Protein 7F7Y (pdb70)

Solvent-accessible surface area: 33105 Å² total; per-residue (Å²): 112,89,1,33,7,120,25,122,60,66,98,71,2,74,0,60,0,11,0,8,0,21,0,2,96,10,19,56,5,16,109,0,42,0,27,0,115,18,67,76,53,120,36,135,13,131,130,45,48,85,37,46,67,66,23,80,10,62,89,42,76,6,113,4,65,140,113,23,138,49,113,87,54,81,10,86,61,43,5,135,33,0,8,65,88,15,86,21,65,92,33,26,26,3,3,4,40,0,32,9,31,118,83,41,49,163,34,56,82,91,113,78,125,86,4,10,25,8,55,28,7,179,92,45,5,35,0,7,0,42,4,97,105,80,137,144,45,50,23,29,2,15,18,0,29,0,54,31,27,157,123,108,150,23,105,65,34,102,32,66,117,153,6,15,0,61,0,2,43,0,0,1,18,8,36,1,6,17,9,32,55,88,139,44,70,89,109,18,55,22,112,22,89,2,1,39,0,45,1,105,1,46,23,103,63,14,43,113,44,77,61,1,110,5,58,2,84,2,68,2,11,76,4,4,117,58,10,109,110,60,46,89,77,4,68,1,90,19,66,94,124,68,80,99,19,68,14,93,95,112,59,8,15,5,109,26,106,8,48,0,50,43,59,49,51,0,14,0,26,117,5,13,1,5,0,75,4,31,6,33,3,58,20,24,76,23,12,34,6,30,2,88,21,19,20,32,33,48,136,76,101,35,131,11,132,126,77,80,83,12,66,9,83,96,18,30,0,0,4,48,97,11,35,1,115,2,28,0,106,36,108,150,130,90,2,44,8,131,19,122,63,75,93,73,2,82,0,65,0,12,0,8,0,21,0,2,90,13,17,56,5,14,110,1,39,0,26,0,119,17,71,69,58,115,36,134,15,130,128,47,45,88,37,43,67,65,26,78,9,65,88,42,72,7,116,4,69,139,109,22,136,50,113,82,54,81,10,83,61,44,5,138,33,0,7,63,91,16,86,20,64,95,34,26,26,3,2,2,36,0,35,8,32,108,83,39,52,160,35,56,73,92,121,75,102,80,1,12,25,8,54,24,6,176,94,43,6,30,0,8,0,37,4,92,103,77,143,148,49,52,27,26,2,4,12,0,36,0,65,34,26,150,121,105,147,16,104,75,34,103,35,69,119,153,4,12,0,63,0,1,42,0,0,0,19,8,25,2,6,11,9,33,12,73,132,27,81,90,53,20,61,15,97,25,90,2,0,34,0,34,4,76,0,53,24,104,64,12,56,108,109,90,64,1,105,4,62,2,84,3,68,3,14,76,4,5,175,51,9,109,109,61,42,88,82,5,74,1,87,12,56,122,129,62,82,101,22,71,16,92,98,142,59,20,11,6,105,32,109,8,42,0,72,41,68,51,50,0,16,0,38,108,2,13,1,6,0,64,3,32,6,34,3,60,22,24,79,22,13,34,7,29,3,117,26,17,22,27,19,45,117,79,103,33,129,10,120,123,82,81,86,14,63,10,84,93,16,28,0,0,3,52,94,10,46,2,95,2,27,0,102,35,106,152

B-factor: mean 16.96, std 11.38, range [0.5, 95.61]

InterPro domains:
  IPR038174 Streptococcal pilin isopeptide linker superfamily [G3DSA:2.60.40.3050] (58-220)
  IPR055382 Domain of unknown function DUF7601 [PF24547] (241-358)

Structure (mmCIF, N/CA/C/O backbone):
data_7F7Y
#
_entry.id   7F7Y
#
_cell.length_a   73.490
_cell.length_b   82.659
_cell.length_c   362.193
_cell.angle_alpha   90.00
_cell.angle_beta   90.00
_cell.angle_gamma   90.00
#
_symmetry.space_group_name_H-M   'C 2 2 21'
#
loop_
_entity.id
_entity.type
_entity.pdbx_description
1 polymer PitB
2 non-polymer 'IODIDE ION'
3 non-polymer 'SULFATE ION'
4 non-polymer 'POTASSIUM ION'
5 water water
#
loop_
_atom_site.group_PDB
_atom_site.id
_atom_site.type_symbol
_atom_site.label_atom_id
_atom_site.label_alt_id
_atom_site.label_comp_id
_atom_site.label_asym_id
_atom_site.label_entity_id
_atom_site.label_seq_id
_atom_site.pdbx_PDB_ins_code
_atom_site.Cartn_x
_atom_site.Cartn_y
_atom_site.Cartn_z
_atom_site.occupancy
_atom_site.B_iso_or_equiv
_atom_site.auth_seq_id
_atom_site.auth_comp_id
_atom_site.auth_asym_id
_atom_site.auth_atom_id
_atom_site.pdbx_PDB_model_num
ATOM 1 N N . ASN A 1 1 ? -4.177 -31.710 7.896 1.00 45.09 48 ASN A N 1
ATOM 2 C CA . ASN A 1 1 ? -5.225 -31.222 6.921 1.00 42.71 48 ASN A CA 1
ATOM 3 C C . ASN A 1 1 ? -4.624 -30.023 6.169 1.00 38.74 48 ASN A C 1
ATOM 4 O O . ASN A 1 1 ? -4.312 -28.992 6.786 1.00 35.92 48 ASN A O 1
ATOM 9 N N . SER A 1 2 ? -4.371 -30.205 4.883 1.00 34.35 49 SER A N 1
ATOM 10 C CA . SER A 1 2 ? -3.786 -29.182 3.977 1.00 31.39 49 SER A CA 1
ATOM 11 C C . SER A 1 2 ? -4.679 -27.914 3.903 1.00 28.60 49 SER A C 1
ATOM 12 O O . SER A 1 2 ? -4.133 -26.869 3.562 1.00 26.47 49 SER A O 1
ATOM 15 N N . ALA A 1 3 ? -5.984 -28.021 4.217 1.00 25.79 50 ALA A N 1
ATOM 16 C CA . ALA A 1 3 ? -6.992 -26.936 4.108 1.00 27.07 50 ALA A CA 1
ATOM 17 C C . ALA A 1 3 ? -6.783 -25.869 5.199 1.00 25.38 50 ALA A C 1
ATOM 18 O O . ALA A 1 3 ? -7.342 -24.748 5.054 1.00 23.10 50 ALA A O 1
ATOM 20 N N . ILE A 1 4 ? -6.086 -26.244 6.282 1.00 23.65 51 ILE A N 1
ATOM 21 C CA . ILE A 1 4 ? -5.899 -25.396 7.482 1.00 24.31 51 ILE A CA 1
ATOM 22 C C . ILE A 1 4 ? -4.561 -24.670 7.375 1.00 22.74 51 ILE A C 1
ATOM 23 O O . ILE A 1 4 ? -3.565 -25.361 7.283 1.00 27.54 51 ILE A O 1
ATOM 28 N N . THR A 1 5 ? -4.517 -23.353 7.453 1.00 19.08 52 THR A N 1
ATOM 29 C CA . THR A 1 5 ? -3.220 -22.630 7.545 1.00 20.26 52 THR A CA 1
ATOM 30 C C . THR A 1 5 ? -2.783 -22.631 9.003 1.00 21.71 52 THR A C 1
ATOM 31 O O . THR A 1 5 ? -3.581 -22.171 9.852 1.00 19.91 52 THR A O 1
ATOM 35 N N . LYS A 1 6 ? -1.589 -23.165 9.259 1.00 26.45 53 LYS A N 1
ATOM 36 C CA . LYS A 1 6 ? -1.046 -23.387 10.624 1.00 30.17 53 LYS A CA 1
ATOM 37 C C . LYS A 1 6 ? 0.125 -22.443 10.841 1.00 30.83 53 LYS A C 1
ATOM 38 O O . LYS A 1 6 ? 0.745 -21.986 9.910 1.00 30.07 53 LYS A O 1
ATOM 44 N N . ALA A 1 7 ? 0.319 -22.121 12.106 1.00 36.89 54 ALA A N 1
ATOM 45 C CA . ALA A 1 7 ? 1.446 -21.339 12.644 1.00 38.98 54 ALA A CA 1
ATOM 46 C C . ALA A 1 7 ? 2.722 -22.212 12.687 1.00 38.94 54 ALA A C 1
ATOM 47 O O . ALA A 1 7 ? 2.617 -23.409 12.904 1.00 37.19 54 ALA A O 1
ATOM 49 N N . ASN A 1 8 ? 3.873 -21.582 12.504 1.00 41.37 55 ASN A N 1
ATOM 50 C CA . ASN A 1 8 ? 5.210 -22.046 12.955 1.00 48.03 55 ASN A CA 1
ATOM 51 C C . ASN A 1 8 ? 5.439 -21.730 14.463 1.00 43.49 55 ASN A C 1
ATOM 52 O O . ASN A 1 8 ? 5.585 -20.519 14.808 1.00 39.62 55 ASN A O 1
ATOM 57 N N . GLY A 1 9 ? 5.476 -22.735 15.349 1.00 39.13 56 GLY A N 1
ATOM 58 C CA . GLY A 1 9 ? 5.596 -22.521 16.810 1.00 35.55 56 GLY A CA 1
ATOM 59 C C . GLY A 1 9 ? 4.533 -21.557 17.310 1.00 31.97 56 GLY A C 1
ATOM 60 O O . GLY A 1 9 ? 3.339 -21.882 17.102 1.00 32.41 56 GLY A O 1
ATOM 61 N N . GLU A 1 10 ? 4.913 -20.395 17.870 1.00 30.40 57 GLU A N 1
ATOM 62 C CA . GLU A 1 10 ? 3.972 -19.395 18.502 1.00 29.83 57 GLU A CA 1
ATOM 63 C C . GLU A 1 10 ? 3.809 -18.166 17.594 1.00 29.27 57 GLU A C 1
ATOM 64 O O . GLU A 1 10 ? 3.321 -17.134 18.057 1.00 31.62 57 GLU A O 1
ATOM 70 N N . ASN A 1 11 ? 4.171 -18.280 16.324 1.00 30.41 58 ASN A N 1
ATOM 71 C CA . ASN A 1 11 ? 4.024 -17.168 15.345 1.00 32.68 58 ASN A CA 1
ATOM 72 C C . ASN A 1 11 ? 2.636 -17.243 14.690 1.00 28.52 58 ASN A C 1
ATOM 73 O O . ASN A 1 11 ? 2.220 -18.368 14.329 1.00 29.84 58 ASN A O 1
ATOM 78 N N . ASN A 1 12 ? 1.975 -16.098 14.545 1.00 23.31 59 ASN A N 1
ATOM 79 C CA . ASN A 1 12 ? 0.646 -15.973 13.908 1.00 20.84 59 ASN A CA 1
ATOM 80 C C . ASN A 1 12 ? 0.660 -16.653 12.533 1.00 18.91 59 ASN A C 1
ATOM 81 O O . ASN A 1 12 ? 1.611 -16.487 11.763 1.00 17.89 59 ASN A O 1
ATOM 86 N N . ALA A 1 13 ? -0.342 -17.460 12.267 1.00 16.53 60 ALA A N 1
ATOM 87 C CA . ALA A 1 13 ? -0.691 -17.907 10.909 1.00 16.89 60 ALA A CA 1
ATOM 88 C C . ALA A 1 13 ? -0.834 -16.702 9.970 1.00 16.75 60 ALA A C 1
ATOM 89 O O . ALA A 1 13 ? -1.254 -15.605 10.404 1.00 16.40 60 ALA A O 1
ATOM 91 N N . VAL A 1 14 ? -0.441 -16.881 8.728 1.00 16.66 61 VAL A N 1
ATOM 92 C CA . VAL A 1 14 ? -0.519 -15.804 7.713 1.00 16.88 61 VAL A CA 1
ATOM 93 C C . VAL A 1 14 ? -1.503 -16.275 6.644 1.00 14.72 61 VAL A C 1
ATOM 94 O O . VAL A 1 14 ? -1.255 -17.315 6.065 1.00 14.13 61 VAL A O 1
ATOM 98 N N . VAL A 1 15 ? -2.578 -15.515 6.446 1.00 11.95 62 VAL A N 1
ATOM 99 C CA . VAL A 1 15 ? -3.664 -15.867 5.506 1.00 11.34 62 VAL A CA 1
ATOM 100 C C . VAL A 1 15 ? -3.873 -14.700 4.540 1.00 10.48 62 VAL A C 1
ATOM 101 O O . VAL A 1 15 ? -3.954 -13.566 4.970 1.00 9.68 62 VAL A O 1
ATOM 105 N N . LYS A 1 16 ? -3.987 -15.042 3.265 1.00 10.45 63 LYS A N 1
ATOM 106 C CA . LYS A 1 16 ? -4.374 -14.104 2.209 1.00 9.95 63 LYS A CA 1
ATOM 107 C C . LYS A 1 16 ? -5.542 -14.645 1.408 1.00 8.94 63 LYS A C 1
ATOM 108 O O . LYS A 1 16 ? -5.667 -15.879 1.254 1.00 8.53 63 LYS A O 1
ATOM 114 N N . ILE A 1 17 ? -6.374 -13.706 0.953 1.00 8.00 64 ILE A N 1
ATOM 115 C CA . ILE A 1 17 ? -7.527 -13.992 0.086 1.00 7.70 64 ILE A CA 1
ATOM 116 C C . ILE A 1 17 ? -7.158 -13.515 -1.311 1.00 7.95 64 ILE A C 1
ATOM 117 O O . ILE A 1 17 ? -6.559 -12.372 -1.477 1.00 7.85 64 ILE A O 1
ATOM 122 N N . ASN A 1 18 ? -7.402 -14.425 -2.229 1.00 8.09 65 ASN A N 1
ATOM 123 C CA . ASN A 1 18 ? -7.099 -14.283 -3.665 1.00 9.16 65 ASN A CA 1
ATOM 124 C C . ASN A 1 18 ? -8.394 -14.026 -4.420 1.00 7.44 65 ASN A C 1
ATOM 125 O O . ASN A 1 18 ? -9.334 -14.790 -4.225 1.00 8.18 65 ASN A O 1
ATOM 130 N N . LYS A 1 19 ? -8.397 -13.014 -5.248 1.00 6.31 66 LYS A N 1
ATOM 131 C CA . LYS A 1 19 ? -9.504 -12.692 -6.164 1.00 5.59 66 LYS A CA 1
ATOM 132 C C . LYS A 1 19 ? -9.118 -13.239 -7.551 1.00 5.69 66 LYS A C 1
ATOM 133 O O . LYS A 1 19 ? -7.981 -13.041 -8.002 1.00 5.49 66 LYS A O 1
ATOM 139 N N . THR A 1 20 ? -10.052 -13.893 -8.203 1.00 5.75 67 THR A N 1
ATOM 140 C CA . THR A 1 20 ? -9.928 -14.270 -9.606 1.00 6.35 67 THR A CA 1
ATOM 141 C C . THR A 1 20 ? -10.838 -13.377 -10.405 1.00 5.85 67 THR A C 1
ATOM 142 O O . THR A 1 20 ? -12.054 -13.410 -10.157 1.00 5.89 67 THR A O 1
ATOM 146 N N . LEU A 1 21 ? -10.280 -12.547 -11.270 1.00 5.41 68 LEU A N 1
ATOM 147 C CA . LEU A 1 21 ? -11.097 -11.803 -12.258 1.00 5.23 68 LEU A CA 1
ATOM 148 C C . LEU A 1 21 ? -11.028 -12.508 -13.624 1.00 5.28 68 LEU A C 1
ATOM 149 O O . LEU A 1 21 ? -9.968 -12.510 -14.199 1.00 5.90 68 LEU A O 1
ATOM 154 N N . ASN A 1 22 ? -12.140 -13.047 -14.101 1.00 4.92 69 ASN A N 1
ATOM 155 C CA . ASN A 1 22 ? -12.299 -13.646 -15.437 1.00 5.15 69 ASN A CA 1
ATOM 156 C C . ASN A 1 22 ? -12.509 -12.537 -16.473 1.00 4.94 69 ASN A C 1
ATOM 157 O O . ASN A 1 22 ? -13.361 -11.673 -16.272 1.00 4.90 69 ASN A O 1
ATOM 162 N N . ILE A 1 23 ? -11.711 -12.542 -17.503 1.00 4.93 70 ILE A N 1
ATOM 163 C CA . ILE A 1 23 ? -11.719 -11.474 -18.517 1.00 5.21 70 ILE A CA 1
ATOM 164 C C . ILE A 1 23 ? -11.183 -12.095 -19.800 1.00 5.65 70 ILE A C 1
ATOM 165 O O . ILE A 1 23 ? -10.173 -12.759 -19.756 1.00 6.00 70 ILE A O 1
ATOM 170 N N . ALA A 1 24 ? -11.923 -11.986 -20.880 1.00 6.15 71 ALA A N 1
ATOM 171 C CA . ALA A 1 24 ? -11.519 -12.601 -22.177 1.00 6.81 71 ALA A CA 1
ATOM 172 C C . ALA A 1 24 ? -10.440 -11.773 -22.910 1.00 7.70 71 ALA A C 1
ATOM 173 O O . ALA A 1 24 ? -9.961 -10.757 -22.347 1.00 7.33 71 ALA A O 1
ATOM 175 N N . GLU A 1 25 ? -10.036 -12.179 -24.102 1.00 8.75 72 GLU A N 1
ATOM 176 C CA . GLU A 1 25 ? -8.968 -11.512 -24.882 1.00 9.69 72 GLU A CA 1
ATOM 177 C C . GLU A 1 25 ? -9.516 -10.256 -25.619 1.00 8.66 72 GLU A C 1
ATOM 178 O O . GLU A 1 25 ? -10.717 -10.106 -25.709 1.00 8.49 72 GLU A O 1
ATOM 184 N N . GLY A 1 26 ? -8.645 -9.328 -26.043 1.00 7.74 73 GLY A N 1
ATOM 185 C CA . GLY A 1 26 ? -9.006 -8.084 -26.736 1.00 7.40 73 GLY A CA 1
ATOM 186 C C . GLY A 1 26 ? -9.698 -7.129 -25.792 1.00 7.34 73 GLY A C 1
ATOM 187 O O . GLY A 1 26 ? -10.531 -6.346 -26.275 1.00 7.48 73 GLY A O 1
ATOM 188 N N . ILE A 1 27 ? -9.395 -7.206 -24.484 1.00 6.81 74 ILE A N 1
ATOM 189 C CA . ILE A 1 27 ? -10.070 -6.357 -23.472 1.00 6.50 74 ILE A CA 1
ATOM 190 C C . ILE A 1 27 ? -9.058 -5.740 -22.484 1.00 6.23 74 ILE A C 1
ATOM 191 O O . ILE A 1 27 ? -8.289 -6.454 -21.878 1.00 6.84 74 ILE A O 1
ATOM 196 N N . THR A 1 28 ? -9.101 -4.444 -22.313 1.00 5.78 75 THR A N 1
ATOM 197 C CA . THR A 1 28 ? -8.287 -3.712 -21.313 1.00 5.83 75 THR A CA 1
ATOM 198 C C . THR A 1 28 ? -8.894 -3.952 -19.922 1.00 5.24 75 THR A C 1
ATOM 199 O O . THR A 1 28 ? -10.042 -3.737 -19.754 1.00 4.61 75 THR A O 1
ATOM 203 N N . THR A 1 29 ? -8.113 -4.409 -18.961 1.00 5.37 76 THR A N 1
ATOM 204 C CA . THR A 1 29 ? -8.552 -4.532 -17.558 1.00 5.34 76 THR A CA 1
ATOM 205 C C . THR A 1 29 ? -9.128 -3.198 -17.080 1.00 5.21 76 THR A C 1
ATOM 206 O O . THR A 1 29 ? -8.498 -2.144 -17.179 1.00 5.40 76 THR A O 1
ATOM 210 N N . PRO A 1 30 ? -10.354 -3.178 -16.541 1.00 5.05 77 PRO A N 1
ATOM 211 C CA . PRO A 1 30 ? -10.931 -1.947 -16.017 1.00 5.58 77 PRO A CA 1
ATOM 212 C C . PRO A 1 30 ? -10.329 -1.528 -14.667 1.00 5.67 77 PRO A C 1
ATOM 213 O O . PRO A 1 30 ? -9.655 -2.292 -14.055 1.00 5.91 77 PRO A O 1
ATOM 217 N N . THR A 1 31 ? -10.599 -0.312 -14.259 1.00 6.43 78 THR A N 1
ATOM 218 C CA . THR A 1 31 ? -10.398 0.124 -12.873 1.00 6.96 78 THR A CA 1
ATOM 219 C C . THR A 1 31 ? -11.434 -0.567 -11.978 1.00 6.40 78 THR A C 1
ATOM 220 O O . THR A 1 31 ? -12.562 -0.243 -12.094 1.00 5.92 78 THR A O 1
ATOM 224 N N . ALA A 1 32 ? -11.025 -1.464 -11.084 1.00 5.81 79 ALA A N 1
ATOM 225 C CA . ALA A 1 32 ? -11.929 -2.129 -10.139 1.00 6.03 79 ALA A CA 1
ATOM 226 C C . ALA A 1 32 ? -11.201 -2.396 -8.816 1.00 6.02 79 ALA A C 1
ATOM 227 O O . ALA A 1 32 ? -10.054 -2.888 -8.866 1.00 6.85 79 ALA A O 1
ATOM 229 N N . THR A 1 33 ? -11.843 -2.087 -7.718 1.00 5.38 80 THR A N 1
ATOM 230 C CA . THR A 1 33 ? -11.429 -2.456 -6.363 1.00 5.35 80 THR A CA 1
ATOM 231 C C . THR A 1 33 ? -12.480 -3.412 -5.800 1.00 5.06 80 THR A C 1
ATOM 232 O O . THR A 1 33 ? -13.679 -3.058 -5.779 1.00 5.29 80 THR A O 1
ATOM 236 N N . PHE A 1 34 ? -12.014 -4.599 -5.408 1.00 4.46 81 PHE A N 1
ATOM 237 C CA . PHE A 1 34 ? -12.848 -5.601 -4.721 1.00 4.26 81 PHE A CA 1
ATOM 238 C C . PHE A 1 34 ? -12.494 -5.592 -3.229 1.00 4.53 81 PHE A C 1
ATOM 239 O O . PHE A 1 34 ? -11.309 -5.781 -2.912 1.00 5.06 81 PHE A O 1
ATOM 247 N N . THR A 1 35 ? -13.506 -5.463 -2.394 1.00 4.41 82 THR A N 1
ATOM 248 C CA . THR A 1 35 ? -13.397 -5.316 -0.939 1.00 4.69 82 THR A CA 1
ATOM 249 C C . THR A 1 35 ? -14.033 -6.559 -0.293 1.00 4.69 82 THR A C 1
ATOM 250 O O . THR A 1 35 ? -15.170 -6.908 -0.697 1.00 4.67 82 THR A O 1
ATOM 254 N N . PHE A 1 36 ? -13.302 -7.193 0.616 1.00 4.49 83 PHE A N 1
ATOM 255 C CA . PHE A 1 36 ? -13.760 -8.283 1.495 1.00 4.92 83 PHE A CA 1
ATOM 256 C C . PHE A 1 36 ? -14.019 -7.732 2.915 1.00 5.23 83 PHE A C 1
ATOM 257 O O . PHE A 1 36 ? -13.129 -7.099 3.510 1.00 4.41 83 PHE A O 1
ATOM 265 N N . LYS A 1 37 ? -15.215 -8.014 3.434 1.00 6.58 84 LYS A N 1
ATOM 266 C CA . LYS A 1 37 ? -15.715 -7.519 4.752 1.00 7.82 84 LYS A CA 1
ATOM 267 C C . LYS A 1 37 ? -15.759 -8.699 5.722 1.00 7.69 84 LYS A C 1
ATOM 268 O O . LYS A 1 37 ? -16.165 -9.852 5.286 1.00 7.40 84 LYS A O 1
ATOM 274 N N . PHE A 1 38 ? -15.378 -8.492 6.975 1.00 7.10 85 PHE A N 1
ATOM 275 C CA . PHE A 1 38 ? -15.384 -9.582 7.969 1.00 7.06 85 PHE A CA 1
ATOM 276 C C . PHE A 1 38 ? -16.349 -9.258 9.095 1.00 7.55 85 PHE A C 1
ATOM 277 O O . PHE A 1 38 ? -16.092 -8.311 9.813 1.00 7.65 85 PHE A O 1
ATOM 285 N N . THR A 1 39 ? -17.447 -9.994 9.171 1.00 8.24 86 THR A N 1
ATOM 286 C CA . THR A 1 39 ? -18.502 -9.739 10.180 1.00 9.11 86 THR A CA 1
ATOM 287 C C . THR A 1 39 ? -18.443 -10.812 11.270 1.00 10.05 86 THR A C 1
ATOM 288 O O . THR A 1 39 ? -18.576 -11.997 10.932 1.00 9.35 86 THR A O 1
ATOM 292 N N . GLU A 1 40 ? -18.283 -10.407 12.538 1.00 10.96 87 GLU A N 1
ATOM 293 C CA . GLU A 1 40 ? -18.272 -11.318 13.723 1.00 12.61 87 GLU A CA 1
ATOM 294 C C . GLU A 1 40 ? -19.502 -12.232 13.721 1.00 13.42 87 GLU A C 1
ATOM 295 O O . GLU A 1 40 ? -20.606 -11.778 13.441 1.00 14.21 87 GLU A O 1
ATOM 301 N N . LYS A 1 41 ? -19.303 -13.500 14.064 1.00 13.63 88 LYS A N 1
ATOM 302 C CA . LYS A 1 41 ? -20.418 -14.476 14.095 1.00 15.68 88 LYS A CA 1
ATOM 303 C C . LYS A 1 41 ? -20.511 -15.166 15.477 1.00 16.19 88 LYS A C 1
ATOM 304 O O . LYS A 1 41 ? -19.521 -15.695 15.970 1.00 14.17 88 LYS A O 1
ATOM 310 N N . THR A 1 42 ? -21.696 -15.219 16.055 1.00 18.94 89 THR A N 1
ATOM 311 C CA . THR A 1 42 ? -21.931 -16.008 17.306 1.00 19.73 89 THR A CA 1
ATOM 312 C C . THR A 1 42 ? -22.128 -17.480 16.951 1.00 19.03 89 THR A C 1
ATOM 313 O O . THR A 1 42 ? -22.559 -17.747 15.850 1.00 17.63 89 THR A O 1
ATOM 317 N N . GLY A 1 43 ? -21.800 -18.377 17.897 1.00 20.27 90 GLY A N 1
ATOM 318 C CA . GLY A 1 43 ? -22.082 -19.819 17.853 1.00 19.69 90 GLY A CA 1
ATOM 319 C C . GLY A 1 43 ? -21.381 -20.568 18.976 1.00 20.39 90 GLY A C 1
ATOM 320 O O . GLY A 1 43 ? -21.010 -19.955 19.985 1.00 18.91 90 GLY A O 1
ATOM 321 N N . GLN A 1 44 ? -21.171 -21.865 18.803 1.00 21.14 91 GLN A N 1
ATOM 322 C CA . GLN A 1 44 ? -20.640 -22.717 19.874 1.00 24.73 91 GLN A CA 1
ATOM 323 C C . GLN A 1 44 ? -19.500 -23.602 19.329 1.00 21.73 91 GLN A C 1
ATOM 324 O O . GLN A 1 44 ? -19.751 -24.308 18.418 1.00 23.27 91 GLN A O 1
ATOM 330 N N . SER A 1 45 ? -18.293 -23.529 19.895 1.00 19.25 92 SER A N 1
ATOM 331 C CA . SER A 1 45 ? -17.155 -24.433 19.589 1.00 20.83 92 SER A CA 1
ATOM 332 C C . SER A 1 45 ? -17.479 -25.852 20.060 1.00 21.78 92 SER A C 1
ATOM 333 O O . SER A 1 45 ? -18.419 -26.013 20.814 1.00 20.71 92 SER A O 1
ATOM 336 N N . SER A 1 46 ? -16.686 -26.826 19.644 1.00 24.06 93 SER A N 1
ATOM 337 C CA . SER A 1 46 ? -16.951 -28.269 19.898 1.00 25.97 93 SER A CA 1
ATOM 338 C C . SER A 1 46 ? -16.507 -28.604 21.327 1.00 25.42 93 SER A C 1
ATOM 339 O O . SER A 1 46 ? -16.910 -29.664 21.840 1.00 26.65 93 SER A O 1
ATOM 342 N N . ASN A 1 47 ? -15.722 -27.715 21.954 1.00 22.96 94 ASN A N 1
ATOM 343 C CA . ASN A 1 47 ? -15.322 -27.882 23.372 1.00 21.10 94 ASN A CA 1
ATOM 344 C C . ASN A 1 47 ? -16.466 -27.419 24.269 1.00 20.39 94 ASN A C 1
ATOM 345 O O . ASN A 1 47 ? -16.370 -27.662 25.455 1.00 21.11 94 ASN A O 1
ATOM 350 N N . GLY A 1 48 ? -17.494 -26.769 23.717 1.00 19.88 95 GLY A N 1
ATOM 351 C CA . GLY A 1 48 ? -18.669 -26.341 24.498 1.00 19.68 95 GLY A CA 1
ATOM 352 C C . GLY A 1 48 ? -18.653 -24.855 24.815 1.00 19.13 95 GLY A C 1
ATOM 353 O O . GLY A 1 48 ? -19.677 -24.327 25.251 1.00 19.23 95 GLY A O 1
ATOM 354 N N . ALA A 1 49 ? -17.543 -24.150 24.598 1.00 18.95 96 ALA A N 1
ATOM 355 C CA . ALA A 1 49 ? -17.470 -22.684 24.849 1.00 17.31 96 ALA A CA 1
ATOM 356 C C . ALA A 1 49 ? -18.033 -21.943 23.655 1.00 16.22 96 ALA A C 1
ATOM 357 O O . ALA A 1 49 ? -17.901 -22.399 22.543 1.00 15.61 96 ALA A O 1
ATOM 359 N N . PRO A 1 50 ? -18.666 -20.780 23.871 1.00 15.99 97 PRO A N 1
ATOM 360 C CA . PRO A 1 50 ? -19.161 -19.988 22.770 1.00 14.79 97 PRO A CA 1
ATOM 361 C C . PRO A 1 50 ? -17.984 -19.551 21.889 1.00 14.17 97 PRO A C 1
ATOM 362 O O . PRO A 1 50 ? -16.853 -19.527 22.332 1.00 13.68 97 PRO A O 1
ATOM 366 N N . TYR A 1 51 ? -18.270 -19.224 20.633 1.00 13.39 98 TYR A N 1
ATOM 367 C CA . TYR A 1 51 ? -17.299 -18.487 19.789 1.00 12.34 98 TYR A CA 1
ATOM 368 C C . TYR A 1 51 ? -17.001 -17.173 20.511 1.00 10.65 98 TYR A C 1
ATOM 369 O O . TYR A 1 51 ? -17.969 -16.541 21.011 1.00 9.49 98 TYR A O 1
ATOM 378 N N . GLN A 1 52 ? -15.722 -16.799 20.560 1.00 9.69 99 GLN A N 1
ATOM 379 C CA . GLN A 1 52 ? -15.288 -15.535 21.198 1.00 9.35 99 GLN A CA 1
ATOM 380 C C . GLN A 1 52 ? -15.511 -14.405 20.202 1.00 8.92 99 GLN A C 1
ATOM 381 O O . GLN A 1 52 ? -15.482 -14.672 19.007 1.00 8.45 99 GLN A O 1
ATOM 387 N N . THR A 1 53 ? -15.684 -13.193 20.700 1.00 9.12 100 THR A N 1
ATOM 388 C CA . THR A 1 53 ? -15.949 -11.969 19.904 1.00 9.83 100 THR A CA 1
ATOM 389 C C . THR A 1 53 ? -15.064 -10.805 20.377 1.00 9.47 100 THR A C 1
ATOM 390 O O . THR A 1 53 ? -14.379 -10.959 21.419 1.00 9.17 100 THR A O 1
ATOM 394 N N . GLY A 1 54 ? -15.104 -9.698 19.637 1.00 8.50 101 GLY A N 1
ATOM 395 C CA . GLY A 1 54 ? -14.655 -8.396 20.110 1.00 8.80 101 GLY A CA 1
ATOM 396 C C . GLY A 1 54 ? -13.393 -7.952 19.451 1.00 8.17 101 GLY A C 1
ATOM 397 O O . GLY A 1 54 ? -12.854 -6.990 19.918 1.00 7.84 101 GLY A O 1
ATOM 398 N N . VAL A 1 55 ? -12.950 -8.661 18.425 1.00 8.02 102 VAL A N 1
ATOM 399 C CA . VAL A 1 55 ? -11.703 -8.295 17.683 1.00 8.26 102 VAL A CA 1
ATOM 400 C C . VAL A 1 55 ? -12.062 -8.051 16.214 1.00 8.47 102 VAL A C 1
ATOM 401 O O . VAL A 1 55 ? -12.532 -8.984 15.556 1.00 9.81 102 VAL A O 1
ATOM 405 N N . ALA A 1 56 ? -11.890 -6.860 15.715 1.00 8.48 103 ALA A N 1
ATOM 406 C CA . ALA A 1 56 ? -12.267 -6.529 14.321 1.00 8.53 103 ALA A CA 1
ATOM 407 C C . ALA A 1 56 ? -11.147 -6.976 13.374 1.00 8.64 103 ALA A C 1
ATOM 408 O O . ALA A 1 56 ? -9.959 -6.887 13.744 1.00 9.81 103 ALA A O 1
ATOM 410 N N . ILE A 1 57 ? -11.512 -7.383 12.187 1.00 8.02 104 ILE A N 1
ATOM 411 C CA . ILE A 1 57 ? -10.557 -7.426 11.034 1.00 7.83 104 ILE A CA 1
ATOM 412 C C . ILE A 1 57 ? -10.884 -6.311 10.056 1.00 7.32 104 ILE A C 1
ATOM 413 O O . ILE A 1 57 ? -12.029 -6.105 9.706 1.00 7.38 104 ILE A O 1
ATOM 418 N N . PRO A 1 58 ? -9.914 -5.482 9.682 1.00 7.25 105 PRO A N 1
ATOM 419 C CA . PRO A 1 58 ? -10.171 -4.421 8.701 1.00 7.48 105 PRO A CA 1
ATOM 420 C C . PRO A 1 58 ? -10.741 -5.042 7.412 1.00 7.12 105 PRO A C 1
ATOM 421 O O . PRO A 1 58 ? -10.364 -6.162 7.079 1.00 6.61 105 PRO A O 1
ATOM 425 N N . ASP A 1 59 ? -11.580 -4.298 6.710 1.00 7.29 106 ASP A N 1
ATOM 426 C CA . ASP A 1 59 ? -11.882 -4.528 5.277 1.00 7.14 106 ASP A CA 1
ATOM 427 C C . ASP A 1 59 ? -10.535 -4.696 4.559 1.00 6.77 106 ASP A C 1
ATOM 428 O O . ASP A 1 59 ? -9.535 -3.948 4.866 1.00 6.83 106 ASP A O 1
ATOM 433 N N . ARG A 1 60 ? -10.462 -5.673 3.670 1.00 6.35 107 ARG A N 1
ATOM 434 C CA . ARG A 1 60 ? -9.248 -5.929 2.855 1.00 6.58 107 ARG A CA 1
ATOM 435 C C . ARG A 1 60 ? -9.623 -5.818 1.377 1.00 6.91 107 ARG A C 1
ATOM 436 O O . ARG A 1 60 ? -10.758 -6.086 1.050 1.00 7.04 107 ARG A O 1
ATOM 444 N N . ASN A 1 61 ? -8.729 -5.339 0.526 1.00 7.46 108 ASN A N 1
ATOM 445 C CA . ASN A 1 61 ? -9.091 -5.080 -0.887 1.00 8.40 108 ASN A CA 1
ATOM 446 C C . ASN A 1 61 ? -7.952 -5.468 -1.831 1.00 8.17 108 ASN A C 1
ATOM 447 O O . ASN A 1 61 ? -6.801 -5.619 -1.392 1.00 8.27 108 ASN A O 1
ATOM 452 N N . VAL A 1 62 ? -8.329 -5.725 -3.050 1.00 8.00 109 VAL A N 1
ATOM 453 C CA . VAL A 1 62 ? -7.380 -5.981 -4.176 1.00 8.13 109 VAL A CA 1
ATOM 454 C C . VAL A 1 62 ? -7.759 -4.948 -5.233 1.00 8.70 109 VAL A C 1
ATOM 455 O O . VAL A 1 62 ? -8.934 -4.628 -5.329 1.00 8.96 109 VAL A O 1
ATOM 459 N N . GLU A 1 63 ? -6.789 -4.396 -5.950 1.00 9.34 110 GLU A N 1
ATOM 460 C CA . GLU A 1 63 ? -7.035 -3.318 -6.931 1.00 10.38 110 GLU A CA 1
ATOM 461 C C . GLU A 1 63 ? -6.628 -3.812 -8.310 1.00 9.47 110 GLU A C 1
ATOM 462 O O . GLU A 1 63 ? -5.547 -4.402 -8.437 1.00 8.97 110 GLU A O 1
ATOM 468 N N . TYR A 1 64 ? -7.457 -3.529 -9.301 1.00 8.31 111 TYR A N 1
ATOM 469 C CA . TYR A 1 64 ? -7.167 -3.854 -10.713 1.00 7.64 111 TYR A CA 1
ATOM 470 C C . TYR A 1 64 ? -7.085 -2.557 -11.509 1.00 8.38 111 TYR A C 1
ATOM 471 O O . TYR A 1 64 ? -7.848 -1.629 -11.237 1.00 8.51 111 TYR A O 1
ATOM 480 N N . ASN A 1 65 ? -6.190 -2.510 -12.487 1.00 9.41 112 ASN A N 1
ATOM 481 C CA . ASN A 1 65 ? -6.104 -1.360 -13.421 1.00 10.80 112 ASN A CA 1
ATOM 482 C C . ASN A 1 65 ? -5.645 -1.849 -14.804 1.00 10.36 112 ASN A C 1
ATOM 483 O O . ASN A 1 65 ? -5.380 -3.048 -14.933 1.00 8.51 112 ASN A O 1
ATOM 488 N N . LYS A 1 66 ? -5.476 -0.908 -15.757 1.00 10.62 113 LYS A N 1
ATOM 489 C CA . LYS A 1 66 ? -5.090 -1.212 -17.156 1.00 12.09 113 LYS A CA 1
ATOM 490 C C . LYS A 1 66 ? -3.742 -1.963 -17.228 1.00 12.40 113 LYS A C 1
ATOM 491 O O . LYS A 1 66 ? -3.470 -2.574 -18.226 1.00 11.43 113 LYS A O 1
ATOM 497 N N . ASN A 1 67 ? -2.893 -1.898 -16.210 1.00 13.70 114 ASN A N 1
ATOM 498 C CA . ASN A 1 67 ? -1.559 -2.565 -16.236 1.00 15.56 114 ASN A CA 1
ATOM 499 C C . ASN A 1 67 ? -1.604 -4.028 -15.734 1.00 15.25 114 ASN A C 1
ATOM 500 O O . ASN A 1 67 ? -0.555 -4.661 -15.667 1.00 16.85 114 ASN A O 1
ATOM 505 N N . ASP A 1 68 ? -2.754 -4.560 -15.325 1.00 15.04 115 ASP A N 1
ATOM 506 C CA . ASP A 1 68 ? -2.903 -6.016 -15.067 1.00 14.45 115 ASP A CA 1
ATOM 507 C C . ASP A 1 68 ? -3.353 -6.713 -16.341 1.00 14.20 115 ASP A C 1
ATOM 508 O O . ASP A 1 68 ? -4.197 -6.190 -17.087 1.00 13.45 115 ASP A O 1
ATOM 513 N N . HIS A 1 69 ? -2.750 -7.863 -16.612 1.00 15.92 116 HIS A N 1
ATOM 514 C CA . HIS A 1 69 ? -2.949 -8.652 -17.856 1.00 15.68 116 HIS A CA 1
ATOM 515 C C . HIS A 1 69 ? -3.269 -10.093 -17.498 1.00 15.38 116 HIS A C 1
ATOM 516 O O . HIS A 1 69 ? -2.660 -10.666 -16.611 1.00 14.19 116 HIS A O 1
ATOM 523 N N . PRO A 1 70 ? -4.240 -10.706 -18.193 1.00 15.01 117 PRO A N 1
ATOM 524 C CA . PRO A 1 70 ? -4.639 -12.084 -17.899 1.00 16.12 117 PRO A CA 1
ATOM 525 C C . PRO A 1 70 ? -3.722 -13.209 -18.406 1.00 17.77 117 PRO A C 1
ATOM 526 O O . PRO A 1 70 ? -2.961 -13.006 -19.341 1.00 17.79 117 PRO A O 1
ATOM 530 N N . THR A 1 71 ? -3.769 -14.349 -17.708 1.00 19.46 118 THR A N 1
ATOM 531 C CA . THR A 1 71 ? -3.245 -15.667 -18.154 1.00 21.55 118 THR A CA 1
ATOM 532 C C . THR A 1 71 ? -4.415 -16.639 -18.096 1.00 19.02 118 THR A C 1
ATOM 533 O O . THR A 1 71 ? -5.094 -16.687 -17.013 1.00 17.10 118 THR A O 1
ATOM 537 N N . ALA A 1 72 ? -4.662 -17.339 -19.204 1.00 18.36 119 ALA A N 1
ATOM 538 C CA . ALA A 1 72 ? -5.771 -18.310 -19.314 1.00 19.10 119 ALA A CA 1
ATOM 539 C C . ALA A 1 72 ? -7.079 -17.623 -18.891 1.00 16.85 119 ALA A C 1
ATOM 540 O O . ALA A 1 72 ? -7.828 -18.218 -18.130 1.00 16.26 119 ALA A O 1
ATOM 542 N N . ASP A 1 73 ? -7.307 -16.383 -19.343 1.00 15.75 120 ASP A N 1
ATOM 543 C CA . ASP A 1 73 ? -8.585 -15.643 -19.198 1.00 14.97 120 ASP A CA 1
ATOM 544 C C . ASP A 1 73 ? -8.842 -15.266 -17.723 1.00 13.72 120 ASP A C 1
ATOM 545 O O . ASP A 1 73 ? -9.999 -14.995 -17.375 1.00 11.51 120 ASP A O 1
ATOM 550 N N . LYS A 1 74 ? -7.801 -15.174 -16.898 1.00 13.12 121 LYS A N 1
ATOM 551 C CA . LYS A 1 74 ? -7.986 -14.680 -15.526 1.00 13.69 121 LYS A CA 1
ATOM 552 C C . LYS A 1 74 ? -6.774 -13.874 -15.030 1.00 11.70 121 LYS A C 1
ATOM 553 O O . LYS A 1 74 ? -5.685 -14.034 -15.504 1.00 10.15 121 LYS A O 1
ATOM 559 N N . ILE A 1 75 ? -7.078 -12.922 -14.159 1.00 10.82 122 ILE A N 1
ATOM 560 C CA . ILE A 1 75 ? -6.106 -12.093 -13.406 1.00 10.52 122 ILE A CA 1
ATOM 561 C C . ILE A 1 75 ? -6.308 -12.391 -11.929 1.00 10.59 122 ILE A C 1
ATOM 562 O O . ILE A 1 75 ? -7.323 -11.954 -11.381 1.00 9.89 122 ILE A O 1
ATOM 567 N N . GLN A 1 76 ? -5.342 -13.046 -11.327 1.00 12.09 123 GLN A N 1
ATOM 568 C CA . GLN A 1 76 ? -5.381 -13.386 -9.883 1.00 14.21 123 GLN A CA 1
ATOM 569 C C . GLN A 1 76 ? -4.580 -12.358 -9.086 1.00 13.70 123 GLN A C 1
ATOM 570 O O . GLN A 1 76 ? -3.430 -12.105 -9.459 1.00 15.08 123 GLN A O 1
ATOM 576 N N . LYS A 1 77 ? -5.212 -11.740 -8.085 1.00 12.39 124 LYS A N 1
ATOM 577 C CA . LYS A 1 77 ? -4.542 -10.804 -7.160 1.00 12.52 124 LYS A CA 1
ATOM 578 C C . LYS A 1 77 ? -4.986 -11.091 -5.731 1.00 11.81 124 LYS A C 1
ATOM 579 O O . LYS A 1 77 ? -6.185 -11.360 -5.496 1.00 10.12 124 LYS A O 1
ATOM 585 N N . ALA A 1 78 ? -4.012 -11.118 -4.842 1.00 11.32 125 ALA A N 1
ATOM 586 C CA . ALA A 1 78 ? -4.246 -11.463 -3.438 1.00 11.37 125 ALA A CA 1
ATOM 587 C C . ALA A 1 78 ? -4.078 -10.215 -2.560 1.00 10.88 125 ALA A C 1
ATOM 588 O O . ALA A 1 78 ? -3.217 -9.361 -2.802 1.00 9.97 125 ALA A O 1
ATOM 590 N N . THR A 1 79 ? -4.868 -10.180 -1.500 1.00 10.97 126 THR A N 1
ATOM 591 C CA . THR A 1 79 ? -4.738 -9.150 -0.460 1.00 11.35 126 THR A CA 1
ATOM 592 C C . THR A 1 79 ? -3.376 -9.388 0.203 1.00 12.69 126 THR A C 1
ATOM 593 O O . THR A 1 79 ? -2.790 -10.482 0.004 1.00 12.47 126 THR A O 1
ATOM 597 N N . GLU A 1 80 ? -2.922 -8.479 1.036 1.00 13.83 127 GLU A N 1
ATOM 598 C CA . GLU A 1 80 ? -1.839 -8.792 1.995 1.00 17.06 127 GLU A CA 1
ATOM 599 C C . GLU A 1 80 ? -2.391 -9.618 3.162 1.00 14.27 127 GLU A C 1
ATOM 600 O O . GLU A 1 80 ? -3.533 -9.894 3.185 1.00 12.15 127 GLU A O 1
ATOM 606 N N . ASP A 1 81 ? -1.541 -10.017 4.102 1.00 13.76 128 ASP A N 1
ATOM 607 C CA . ASP A 1 81 ? -1.946 -10.765 5.319 1.00 12.02 128 ASP A CA 1
ATOM 608 C C . ASP A 1 81 ? -3.127 -10.049 5.960 1.00 10.15 128 ASP A C 1
ATOM 609 O O . ASP A 1 81 ? -2.996 -8.894 6.332 1.00 9.19 128 ASP A O 1
ATOM 614 N N . ILE A 1 82 ? -4.246 -10.756 6.060 1.00 8.89 129 ILE A N 1
ATOM 615 C CA . ILE A 1 82 ? -5.511 -10.197 6.583 1.00 8.61 129 ILE A CA 1
ATOM 616 C C . ILE A 1 82 ? -5.459 -9.920 8.075 1.00 8.38 129 ILE A C 1
ATOM 617 O O . ILE A 1 82 ? -6.240 -9.079 8.503 1.00 7.97 129 ILE A O 1
ATOM 622 N N . PHE A 1 83 ? -4.536 -10.545 8.805 1.00 8.33 130 PHE A N 1
ATOM 623 C CA . PHE A 1 83 ? -4.347 -10.285 10.241 1.00 9.15 130 PHE A CA 1
ATOM 624 C C . PHE A 1 83 ? -3.260 -9.239 10.474 1.00 10.54 130 PHE A C 1
ATOM 625 O O . PHE A 1 83 ? -2.843 -9.016 11.629 1.00 11.57 130 PHE A O 1
ATOM 633 N N . SER A 1 84 ? -2.868 -8.511 9.453 1.00 11.75 131 SER A N 1
ATOM 634 C CA . SER A 1 84 ? -1.880 -7.421 9.642 1.00 12.93 131 SER A CA 1
ATOM 635 C C . SER A 1 84 ? -2.448 -6.370 10.612 1.00 13.73 131 SER A C 1
ATOM 636 O O . SER A 1 84 ? -3.576 -5.795 10.342 1.00 11.62 131 SER A O 1
ATOM 639 N N . GLY A 1 85 ? -1.760 -6.184 11.756 1.00 14.50 132 GLY A N 1
ATOM 640 C CA . GLY A 1 85 ? -2.158 -5.225 12.818 1.00 14.71 132 GLY A CA 1
ATOM 641 C C . GLY A 1 85 ? -3.364 -5.683 13.649 1.00 13.40 132 GLY A C 1
ATOM 642 O O . GLY A 1 85 ? -3.974 -4.851 14.334 1.00 13.88 132 GLY A O 1
ATOM 643 N N . VAL A 1 86 ? -3.780 -6.934 13.525 1.00 11.86 133 VAL A N 1
ATOM 644 C CA . VAL A 1 86 ? -4.880 -7.490 14.345 1.00 10.95 133 VAL A CA 1
ATOM 645 C C . VAL A 1 86 ? -4.191 -8.152 15.534 1.00 10.77 133 VAL A C 1
ATOM 646 O O . VAL A 1 86 ? -3.214 -8.866 15.293 1.00 11.32 133 VAL A O 1
ATOM 650 N N . ALA A 1 87 ? -4.614 -7.850 16.745 1.00 10.32 134 ALA A N 1
ATOM 651 C CA . ALA A 1 87 ? -4.165 -8.506 17.989 1.00 10.34 134 ALA A CA 1
ATOM 652 C C . ALA A 1 87 ? -5.394 -9.058 18.690 1.00 9.88 134 ALA A C 1
ATOM 653 O O . ALA A 1 87 ? -6.250 -8.265 19.054 1.00 10.18 134 ALA A O 1
ATOM 655 N N . TYR A 1 88 ? -5.437 -10.349 18.948 1.00 8.49 135 TYR A N 1
ATOM 656 C CA . TYR A 1 88 ? -6.360 -10.956 19.934 1.00 8.24 135 TYR A CA 1
ATOM 657 C C . TYR A 1 88 ? -5.839 -10.806 21.405 1.00 8.84 135 TYR A C 1
ATOM 658 O O . TYR A 1 88 ? -4.636 -10.589 21.672 1.00 8.77 135 TYR A O 1
ATOM 667 N N . GLY A 1 89 ? -6.767 -10.881 22.367 1.00 8.23 136 GLY A N 1
ATOM 668 C CA . GLY A 1 89 ? -6.527 -10.634 23.790 1.00 8.35 136 GLY A CA 1
ATOM 669 C C . GLY A 1 89 ? -6.542 -11.925 24.563 1.00 8.63 136 GLY A C 1
ATOM 670 O O . GLY A 1 89 ? -5.762 -12.039 25.534 1.00 9.33 136 GLY A O 1
ATOM 671 N N . HIS A 1 90 ? -7.355 -12.895 24.123 1.00 7.94 137 HIS A N 1
ATOM 672 C CA . HIS A 1 90 ? -7.508 -14.161 24.861 1.00 7.90 137 HIS A CA 1
ATOM 673 C C . HIS A 1 90 ? -7.921 -15.316 23.940 1.00 7.42 137 HIS A C 1
ATOM 674 O O . HIS A 1 90 ? -8.398 -15.106 22.819 1.00 7.09 137 HIS A O 1
ATOM 681 N N . ALA A 1 91 ? -7.628 -16.519 24.384 1.00 6.71 138 ALA A N 1
ATOM 682 C CA . ALA A 1 91 ? -7.696 -17.735 23.561 1.00 6.56 138 ALA A CA 1
ATOM 683 C C . ALA A 1 91 ? -9.153 -18.079 23.331 1.00 6.50 138 ALA A C 1
ATOM 684 O O . ALA A 1 91 ? -10.019 -17.718 24.160 1.00 6.46 138 ALA A O 1
ATOM 686 N N . GLY A 1 92 ? -9.392 -18.811 22.257 1.00 6.61 139 GLY A N 1
ATOM 687 C CA . GLY A 1 92 ? -10.722 -19.317 21.872 1.00 6.90 139 GLY A CA 1
ATOM 688 C C . GLY A 1 92 ? -10.903 -19.276 20.364 1.00 7.07 139 GLY A C 1
ATOM 689 O O . GLY A 1 92 ? -9.926 -19.038 19.659 1.00 6.58 139 GLY A O 1
ATOM 690 N N . GLU A 1 93 ? -12.102 -19.603 19.914 1.00 7.72 140 GLU A N 1
ATOM 691 C CA . GLU A 1 93 ? -12.427 -19.716 18.484 1.00 8.41 140 GLU A CA 1
ATOM 692 C C . GLU A 1 93 ? -13.176 -18.451 18.058 1.00 7.90 140 GLU A C 1
ATOM 693 O O . GLU A 1 93 ? -14.250 -18.196 18.544 1.00 8.58 140 GLU A O 1
ATOM 699 N N . TYR A 1 94 ? -12.565 -17.646 17.225 1.00 7.54 141 TYR A N 1
ATOM 700 C CA . TYR A 1 94 ? -13.166 -16.420 16.661 1.00 6.66 141 TYR A CA 1
ATOM 701 C C . TYR A 1 94 ? -13.626 -16.712 15.231 1.00 6.79 141 TYR A C 1
ATOM 702 O O . TYR A 1 94 ? -12.835 -17.082 14.331 1.00 6.42 141 TYR A O 1
ATOM 711 N N . VAL A 1 95 ? -14.905 -16.509 15.000 1.00 6.69 142 VAL A N 1
ATOM 712 C CA . VAL A 1 95 ? -15.501 -16.847 13.693 1.00 7.07 142 VAL A CA 1
ATOM 713 C C . VAL A 1 95 ? -16.064 -15.556 13.068 1.00 6.71 142 VAL A C 1
ATOM 714 O O . VAL A 1 95 ? -16.763 -14.795 13.756 1.00 6.08 142 VAL A O 1
ATOM 718 N N . TYR A 1 96 ? -15.842 -15.422 11.755 1.00 6.84 143 TYR A N 1
ATOM 719 C CA . TYR A 1 96 ? -16.331 -14.292 10.916 1.00 6.88 143 TYR A CA 1
ATOM 720 C C . TYR A 1 96 ? -17.005 -14.781 9.647 1.00 7.39 143 TYR A C 1
ATOM 721 O O . TYR A 1 96 ? -16.406 -15.666 9.039 1.00 7.23 143 TYR A O 1
ATOM 730 N N . ASP A 1 97 ? -18.114 -14.118 9.226 1.00 8.07 144 ASP A N 1
ATOM 731 C CA . ASP A 1 97 ? -18.691 -14.211 7.863 1.00 8.87 144 ASP A CA 1
ATOM 732 C C . ASP A 1 97 ? -17.855 -13.291 6.994 1.00 8.41 144 ASP A C 1
ATOM 733 O O . ASP A 1 97 ? -17.671 -12.132 7.394 1.00 7.83 144 ASP A O 1
ATOM 738 N N . VAL A 1 98 ? -17.288 -13.855 5.942 1.00 7.54 145 VAL A N 1
ATOM 739 C CA . VAL A 1 98 ? -16.470 -13.120 4.958 1.00 7.55 145 VAL A CA 1
ATOM 740 C C . VAL A 1 98 ? -17.266 -13.003 3.651 1.00 7.65 145 VAL A C 1
ATOM 741 O O . VAL A 1 98 ? -17.703 -14.040 3.074 1.00 7.64 145 VAL A O 1
ATOM 745 N N . ALA A 1 99 ? -17.466 -11.777 3.177 1.00 7.62 146 ALA A N 1
ATOM 746 C CA . ALA A 1 99 ? -18.298 -11.537 1.981 1.00 7.20 146 ALA A CA 1
ATOM 747 C C . ALA A 1 99 ? -17.593 -10.510 1.112 1.00 7.05 146 ALA A C 1
ATOM 748 O O . ALA A 1 99 ? -16.766 -9.757 1.637 1.00 6.31 146 ALA A O 1
ATOM 750 N N . GLU A 1 100 ? -17.922 -10.497 -0.181 1.00 6.67 147 GLU A N 1
ATOM 751 C CA . GLU A 1 100 ? -17.406 -9.458 -1.106 1.00 6.75 147 GLU A CA 1
ATOM 752 C C . GLU A 1 100 ? -18.453 -8.346 -1.299 1.00 7.01 147 GLU A C 1
ATOM 753 O O . GLU A 1 100 ? -19.589 -8.618 -1.619 1.00 7.41 147 GLU A O 1
ATOM 759 N N . ALA A 1 101 ? -18.064 -7.123 -1.072 1.00 7.58 148 ALA A N 1
ATOM 760 C CA . ALA A 1 101 ? -18.933 -5.956 -1.303 1.00 9.14 148 ALA A CA 1
ATOM 761 C C . ALA A 1 101 ? -19.240 -5.832 -2.805 1.00 9.50 148 ALA A C 1
ATOM 762 O O . ALA A 1 101 ? -18.403 -6.349 -3.612 1.00 8.60 148 ALA A O 1
ATOM 764 N N . LYS A 1 102 ? -20.306 -5.134 -3.179 1.00 11.98 149 LYS A N 1
ATOM 765 C CA . LYS A 1 102 ? -20.608 -4.922 -4.621 1.00 14.55 149 LYS A CA 1
ATOM 766 C C . LYS A 1 102 ? -20.147 -3.522 -5.009 1.00 13.99 149 LYS A C 1
ATOM 767 O O . LYS A 1 102 ? -20.788 -2.930 -5.881 1.00 16.17 149 LYS A O 1
ATOM 773 N N . THR A 1 103 ? -19.003 -3.086 -4.511 1.00 12.12 150 THR A N 1
ATOM 774 C CA . THR A 1 103 ? -18.516 -1.698 -4.712 1.00 11.48 150 THR A CA 1
ATOM 775 C C . THR A 1 103 ? -17.203 -1.677 -5.480 1.00 9.53 150 THR A C 1
ATOM 776 O O . THR A 1 103 ? -16.610 -2.777 -5.633 1.00 8.79 150 THR A O 1
ATOM 780 N N . GLY A 1 104 ? -16.786 -0.496 -5.915 1.00 8.08 151 GLY A N 1
ATOM 781 C CA . GLY A 1 104 ? -15.413 -0.263 -6.385 1.00 8.04 151 GLY A CA 1
ATOM 782 C C . GLY A 1 104 ? -15.210 -0.320 -7.891 1.00 7.70 151 GLY A C 1
ATOM 783 O O . GLY A 1 104 ? -14.066 -0.453 -8.319 1.00 7.69 151 GLY A O 1
ATOM 784 N N . TRP A 1 105 ? -16.293 -0.369 -8.651 1.00 7.28 152 TRP A N 1
ATOM 785 C CA . TRP A 1 105 ? -16.273 -0.426 -10.114 1.00 7.22 152 TRP A CA 1
ATOM 786 C C . TRP A 1 105 ? -17.463 0.359 -10.666 1.00 7.28 152 TRP A C 1
ATOM 787 O O . TRP A 1 105 ? -18.561 0.349 -10.070 1.00 6.56 152 TRP A O 1
ATOM 798 N N . GLN A 1 106 ? -17.210 1.046 -11.756 1.00 7.99 153 GLN A N 1
ATOM 799 C CA . GLN A 1 106 ? -18.287 1.764 -12.499 1.00 8.85 153 GLN A CA 1
ATOM 800 C C . GLN A 1 106 ? -18.190 1.390 -13.970 1.00 8.28 153 GLN A C 1
ATOM 801 O O . GLN A 1 106 ? -17.068 1.210 -14.481 1.00 6.94 153 GLN A O 1
ATOM 807 N N . ALA A 1 107 ? -19.357 1.251 -14.584 1.00 8.41 154 ALA A N 1
ATOM 808 C CA . ALA A 1 107 ? -19.466 0.916 -16.019 1.00 9.04 154 ALA A CA 1
ATOM 809 C C . ALA A 1 107 ? -18.879 2.063 -16.867 1.00 9.42 154 ALA A C 1
ATOM 810 O O . ALA A 1 107 ? -18.970 3.226 -16.413 1.00 9.62 154 ALA A O 1
ATOM 812 N N . ILE A 1 108 ? -18.236 1.720 -18.003 1.00 9.98 155 ILE A N 1
ATOM 813 C CA . ILE A 1 108 ? -18.029 2.677 -19.138 1.00 10.17 155 ILE A CA 1
ATOM 814 C C . ILE A 1 108 ? -19.399 2.942 -19.768 1.00 11.23 155 ILE A C 1
ATOM 815 O O . ILE A 1 108 ? -20.087 1.979 -20.114 1.00 10.96 155 ILE A O 1
ATOM 820 N N . THR A 1 109 ? -19.781 4.195 -19.926 1.00 12.53 156 THR A N 1
ATOM 821 C CA . THR A 1 109 ? -21.139 4.568 -20.384 1.00 15.38 156 THR A CA 1
ATOM 822 C C . THR A 1 109 ? -20.987 5.610 -21.493 1.00 16.65 156 THR A C 1
ATOM 823 O O . THR A 1 109 ? -20.034 6.364 -21.457 1.00 16.77 156 THR A O 1
ATOM 827 N N . LYS A 1 110 ? -21.879 5.645 -22.462 1.00 20.28 157 LYS A N 1
ATOM 828 C CA . LYS A 1 110 ? -21.885 6.733 -23.497 1.00 23.09 157 LYS A CA 1
ATOM 829 C C . LYS A 1 110 ? -23.316 6.910 -24.003 1.00 24.69 157 LYS A C 1
ATOM 830 O O . LYS A 1 110 ? -23.910 5.878 -24.376 1.00 24.11 157 LYS A O 1
ATOM 836 N N . ASN A 1 111 ? -23.849 8.152 -23.982 1.00 28.38 158 ASN A N 1
ATOM 837 C CA . ASN A 1 111 ? -25.246 8.516 -24.366 1.00 32.48 158 ASN A CA 1
ATOM 838 C C . ASN A 1 111 ? -26.245 7.675 -23.569 1.00 31.66 158 ASN A C 1
ATOM 839 O O . ASN A 1 111 ? -27.180 7.121 -24.189 1.00 30.64 158 ASN A O 1
ATOM 844 N N . GLY A 1 112 ? -26.004 7.515 -22.270 1.00 31.26 159 GLY A N 1
ATOM 845 C CA . GLY A 1 112 ? -26.862 6.727 -21.365 1.00 31.23 159 GLY A CA 1
ATOM 846 C C . GLY A 1 112 ? -26.756 5.228 -21.588 1.00 31.35 159 GLY A C 1
ATOM 847 O O . GLY A 1 112 ? -27.578 4.517 -20.992 1.00 32.27 159 GLY A O 1
ATOM 848 N N . LYS A 1 113 ? -25.797 4.743 -22.397 1.00 30.92 160 LYS A N 1
ATOM 849 C CA . LYS A 1 113 ? -25.688 3.290 -22.680 1.00 29.41 160 LYS A CA 1
ATOM 850 C C . LYS A 1 113 ? -24.366 2.715 -22.130 1.00 22.39 160 LYS A C 1
ATOM 851 O O . LYS A 1 113 ? -23.279 3.170 -22.524 1.00 20.09 160 LYS A O 1
ATOM 857 N N . THR A 1 114 ? -24.456 1.672 -21.307 1.00 17.69 161 THR A N 1
ATOM 858 C CA . THR A 1 114 ? -23.261 0.977 -20.756 1.00 15.63 161 THR A CA 1
ATOM 859 C C . THR A 1 114 ? -22.643 0.042 -21.810 1.00 13.57 161 THR A C 1
ATOM 860 O O . THR A 1 114 ? -23.394 -0.593 -22.518 1.00 15.39 161 THR A O 1
ATOM 864 N N . ILE A 1 115 ? -21.327 -0.090 -21.912 1.00 10.43 162 ILE A N 1
ATOM 865 C CA . ILE A 1 115 ? -20.750 -1.087 -22.849 1.00 8.64 162 ILE A CA 1
ATOM 866 C C . ILE A 1 115 ? -20.054 -2.219 -22.103 1.00 7.35 162 ILE A C 1
ATOM 867 O O . ILE A 1 115 ? -19.483 -3.048 -22.768 1.00 6.61 162 ILE A O 1
ATOM 872 N N . ASP A 1 116 ? -20.045 -2.231 -20.765 1.00 6.69 163 ASP A N 1
ATOM 873 C CA . ASP A 1 116 ? -19.366 -3.332 -20.049 1.00 6.04 163 ASP A CA 1
ATOM 874 C C . ASP A 1 116 ? -20.177 -3.738 -18.830 1.00 6.05 163 ASP A C 1
ATOM 875 O O . ASP A 1 116 ? -21.202 -3.144 -18.542 1.00 6.60 163 ASP A O 1
ATOM 880 N N . ALA A 1 117 ? -19.736 -4.767 -18.143 1.00 5.71 164 ALA A N 1
ATOM 881 C CA . ALA A 1 117 ? -20.540 -5.315 -17.029 1.00 5.91 164 ALA A CA 1
ATOM 882 C C . ALA A 1 117 ? -19.666 -6.150 -16.088 1.00 5.27 164 ALA A C 1
ATOM 883 O O . ALA A 1 117 ? -18.642 -6.655 -16.514 1.00 4.75 164 ALA A O 1
ATOM 885 N N . MET A 1 118 ? -20.009 -6.154 -14.817 1.00 5.28 165 MET A N 1
ATOM 886 C CA . MET A 1 118 ? -19.224 -6.858 -13.817 1.00 5.51 165 MET A CA 1
ATOM 887 C C . MET A 1 118 ? -20.158 -7.799 -13.019 1.00 6.48 165 MET A C 1
ATOM 888 O O . MET A 1 118 ? -21.188 -7.348 -12.431 1.00 7.46 165 MET A O 1
ATOM 893 N N . ARG A 1 119 ? -19.823 -9.085 -13.007 1.00 6.67 166 ARG A N 1
ATOM 894 C CA . ARG A 1 119 ? -20.567 -10.074 -12.196 1.00 7.05 166 ARG A CA 1
ATOM 895 C C . ARG A 1 119 ? -19.760 -10.284 -10.921 1.00 6.86 166 ARG A C 1
ATOM 896 O O . ARG A 1 119 ? -18.574 -10.699 -10.996 1.00 6.42 166 ARG A O 1
ATOM 904 N N . TYR A 1 120 ? -20.402 -9.969 -9.791 1.00 7.23 167 TYR A N 1
ATOM 905 C CA . TYR A 1 120 ? -19.842 -10.041 -8.417 1.00 7.60 167 TYR A CA 1
ATOM 906 C C . TYR A 1 120 ? -20.162 -11.404 -7.830 1.00 8.06 167 TYR A C 1
ATOM 907 O O . TYR A 1 120 ? -21.233 -11.857 -7.937 1.00 8.95 167 TYR A O 1
ATOM 916 N N . ASP A 1 121 ? -19.216 -12.015 -7.170 1.00 9.24 168 ASP A N 1
ATOM 917 C CA . ASP A 1 121 ? -19.414 -13.287 -6.423 1.00 10.57 168 ASP A CA 1
ATOM 918 C C . ASP A 1 121 ? -20.397 -13.073 -5.256 1.00 12.06 168 ASP A C 1
ATOM 919 O O . ASP A 1 121 ? -20.255 -12.056 -4.536 1.00 12.48 168 ASP A O 1
ATOM 924 N N . LYS A 1 122 ? -21.419 -13.915 -5.132 1.00 14.05 169 LYS A N 1
ATOM 925 C CA . LYS A 1 122 ? -22.424 -13.817 -4.053 1.00 17.34 169 LYS A CA 1
ATOM 926 C C . LYS A 1 122 ? -22.140 -14.833 -2.960 1.00 16.08 169 LYS A C 1
ATOM 927 O O . LYS A 1 122 ? -22.925 -14.861 -2.010 1.00 15.56 169 LYS A O 1
ATOM 933 N N . ARG A 1 123 ? -21.040 -15.577 -3.088 1.00 13.88 170 ARG A N 1
ATOM 934 C CA . ARG A 1 123 ? -20.701 -16.622 -2.095 1.00 14.27 170 ARG A CA 1
ATOM 935 C C . ARG A 1 123 ? -20.221 -15.946 -0.798 1.00 12.86 170 ARG A C 1
ATOM 936 O O . ARG A 1 123 ? -19.520 -14.855 -0.864 1.00 12.32 170 ARG A O 1
ATOM 944 N N . THR A 1 124 ? -20.594 -16.496 0.342 1.00 11.78 171 THR A N 1
ATOM 945 C CA . THR A 1 124 ? -19.998 -16.076 1.640 1.00 12.16 171 THR A CA 1
ATOM 946 C C . THR A 1 124 ? -19.321 -17.276 2.319 1.00 11.81 171 THR A C 1
ATOM 947 O O . THR A 1 124 ? -19.693 -18.420 2.072 1.00 11.56 171 THR A O 1
ATOM 951 N N . TYR A 1 125 ? -18.342 -16.987 3.152 1.00 11.37 172 TYR A N 1
ATOM 952 C CA . TYR A 1 125 ? -17.578 -18.012 3.883 1.00 11.23 172 TYR A CA 1
ATOM 953 C C . TYR A 1 125 ? -17.626 -17.733 5.377 1.00 10.92 172 TYR A C 1
ATOM 954 O O . TYR A 1 125 ? -17.856 -16.574 5.806 1.00 10.41 172 TYR A O 1
ATOM 963 N N . GLU A 1 126 ? -17.403 -18.806 6.120 1.00 10.55 173 GLU A N 1
ATOM 964 C CA . GLU A 1 126 ? -17.187 -18.777 7.557 1.00 10.94 173 GLU A CA 1
ATOM 965 C C . GLU A 1 126 ? -15.677 -18.864 7.721 1.00 10.22 173 GLU A C 1
ATOM 966 O O . GLU A 1 126 ? -15.139 -19.951 7.388 1.00 10.40 173 GLU A O 1
ATOM 972 N N . MET A 1 127 ? -14.991 -17.832 8.249 1.00 8.46 174 MET A N 1
ATOM 973 C CA . MET A 1 127 ? -13.569 -18.029 8.593 1.00 7.76 174 MET A CA 1
ATOM 974 C C . MET A 1 127 ? -13.453 -18.400 10.073 1.00 8.12 174 MET A C 1
ATOM 975 O O . MET A 1 127 ? -13.960 -17.648 10.901 1.00 8.16 174 MET A O 1
ATOM 980 N N . HIS A 1 128 ? -12.788 -19.503 10.401 1.00 8.35 175 HIS A N 1
ATOM 981 C CA . HIS A 1 128 ? -12.508 -19.906 11.809 1.00 8.86 175 HIS A CA 1
ATOM 982 C C . HIS A 1 128 ? -11.072 -19.567 12.193 1.00 8.19 175 HIS A C 1
ATOM 983 O O . HIS A 1 128 ? -10.117 -20.056 11.552 1.00 8.47 175 HIS A O 1
ATOM 990 N N . VAL A 1 129 ? -10.915 -18.742 13.199 1.00 7.69 176 VAL A N 1
ATOM 991 C CA . VAL A 1 129 ? -9.595 -18.285 13.695 1.00 7.67 176 VAL A CA 1
ATOM 992 C C . VAL A 1 129 ? -9.413 -18.899 15.075 1.00 8.38 176 VAL A C 1
ATOM 993 O O . VAL A 1 129 ? -10.131 -18.474 16.034 1.00 8.69 176 VAL A O 1
ATOM 997 N N . ILE A 1 130 ? -8.508 -19.873 15.184 1.00 9.18 177 ILE A N 1
ATOM 998 C CA . ILE A 1 130 ? -8.226 -20.627 16.430 1.00 9.12 177 ILE A CA 1
ATOM 999 C C . ILE A 1 130 ? -7.059 -19.930 17.136 1.00 9.29 177 ILE A C 1
ATOM 1000 O O . ILE A 1 130 ? -5.873 -19.951 16.625 1.00 8.75 177 ILE A O 1
ATOM 1005 N N . VAL A 1 131 ? -7.397 -19.225 18.195 1.00 8.31 178 VAL A N 1
ATOM 1006 C CA . VAL A 1 131 ? -6.402 -18.447 18.974 1.00 8.81 178 VAL A CA 1
ATOM 1007 C C . VAL A 1 131 ? -6.007 -19.258 20.235 1.00 9.54 178 VAL A C 1
ATOM 1008 O O . VAL A 1 131 ? -6.876 -19.884 20.933 1.00 9.84 178 VAL A O 1
ATOM 1012 N N . LYS A 1 132 ? -4.728 -19.370 20.477 1.00 10.11 179 LYS A N 1
ATOM 1013 C CA . LYS A 1 132 ? -4.248 -20.192 21.592 1.00 10.90 179 LYS A CA 1
ATOM 1014 C C . LYS A 1 132 ? -3.333 -19.370 22.468 1.00 10.70 179 LYS A C 1
ATOM 1015 O O . LYS A 1 132 ? -2.722 -18.381 21.997 1.00 10.21 179 LYS A O 1
ATOM 1021 N N . ASN A 1 133 ? -3.167 -19.863 23.696 1.00 11.54 180 ASN A N 1
ATOM 1022 C CA . ASN A 1 133 ? -2.225 -19.343 24.709 1.00 12.04 180 ASN A CA 1
ATOM 1023 C C . ASN A 1 133 ? -0.797 -19.625 24.280 1.00 12.69 180 ASN A C 1
ATOM 1024 O O . ASN A 1 133 ? -0.560 -20.706 23.843 1.00 13.53 180 ASN A O 1
ATOM 1029 N N . LYS A 1 134 ? 0.063 -18.621 24.322 1.00 14.22 181 LYS A N 1
ATOM 1030 C CA . LYS A 1 134 ? 1.523 -18.788 24.390 1.00 16.21 181 LYS A CA 1
ATOM 1031 C C . LYS A 1 134 ? 1.852 -19.305 25.799 1.00 18.28 181 LYS A C 1
ATOM 1032 O O . LYS A 1 134 ? 1.175 -18.918 26.748 1.00 16.26 181 LYS A O 1
ATOM 1038 N N . VAL A 1 135 ? 2.884 -20.132 25.947 1.00 21.43 182 VAL A N 1
ATOM 1039 C CA . VAL A 1 135 ? 3.239 -20.756 27.256 1.00 23.25 182 VAL A CA 1
ATOM 1040 C C . VAL A 1 135 ? 3.619 -19.667 28.271 1.00 22.25 182 VAL A C 1
ATOM 1041 O O . VAL A 1 135 ? 3.240 -19.790 29.413 1.00 21.56 182 VAL A O 1
ATOM 1045 N N . ASN A 1 136 ? 4.282 -18.601 27.845 1.00 25.49 183 ASN A N 1
ATOM 1046 C CA . ASN A 1 136 ? 4.737 -17.471 28.718 1.00 29.44 183 ASN A CA 1
ATOM 1047 C C . ASN A 1 136 ? 3.729 -16.322 28.806 1.00 28.03 183 ASN A C 1
ATOM 1048 O O . ASN A 1 136 ? 4.063 -15.323 29.410 1.00 26.74 183 ASN A O 1
ATOM 1053 N N . GLY A 1 137 ? 2.531 -16.450 28.259 1.00 26.01 184 GLY A N 1
ATOM 1054 C CA . GLY A 1 137 ? 1.544 -15.373 28.365 1.00 23.00 184 GLY A CA 1
ATOM 1055 C C . GLY A 1 137 ? 1.316 -14.745 27.014 1.00 21.59 184 GLY A C 1
ATOM 1056 O O . GLY A 1 137 ? 2.216 -14.837 26.153 1.00 21.07 184 GLY A O 1
ATOM 1057 N N . GLY A 1 138 ? 0.149 -14.137 26.853 1.00 19.04 185 GLY A N 1
ATOM 1058 C CA . GLY A 1 138 ? -0.332 -13.649 25.555 1.00 18.37 185 GLY A CA 1
ATOM 1059 C C . GLY A 1 138 ? -0.864 -14.794 24.694 1.00 16.14 185 GLY A C 1
ATOM 1060 O O . GLY A 1 138 ? -0.936 -15.962 25.193 1.00 15.75 185 GLY A O 1
ATOM 1061 N N . VAL A 1 139 ? -1.288 -14.476 23.483 1.00 13.42 186 VAL A N 1
ATOM 1062 C CA . VAL A 1 139 ? -1.967 -15.471 22.605 1.00 12.77 186 VAL A CA 1
ATOM 1063 C C . VAL A 1 139 ? -1.368 -15.414 21.213 1.00 12.22 186 VAL A C 1
ATOM 1064 O O . VAL A 1 139 ? -0.629 -14.545 20.946 1.00 11.72 186 VAL A O 1
ATOM 1068 N N . TYR A 1 140 ? -1.756 -16.323 20.356 1.00 12.59 187 TYR A N 1
ATOM 1069 C CA . TYR A 1 140 ? -1.280 -16.297 18.960 1.00 13.33 187 TYR A CA 1
ATOM 1070 C C . TYR A 1 140 ? -2.348 -16.958 18.100 1.00 11.94 187 TYR A C 1
ATOM 1071 O O . TYR A 1 140 ? -3.220 -17.674 18.616 1.00 10.62 187 TYR A O 1
ATOM 1080 N N . ILE A 1 141 ? -2.296 -16.660 16.814 1.00 12.19 188 ILE A N 1
ATOM 1081 C CA . ILE A 1 141 ? -3.220 -17.304 15.849 1.00 12.87 188 ILE A CA 1
ATOM 1082 C C . ILE A 1 141 ? -2.585 -18.613 15.425 1.00 13.14 188 ILE A C 1
ATOM 1083 O O . ILE A 1 141 ? -1.572 -18.565 14.746 1.00 13.30 188 ILE A O 1
ATOM 1088 N N . SER A 1 142 ? -3.180 -19.705 15.861 1.00 13.45 189 SER A N 1
ATOM 1089 C CA . SER A 1 142 ? -2.616 -21.063 15.752 1.00 15.27 189 SER A CA 1
ATOM 1090 C C . SER A 1 142 ? -3.018 -21.675 14.413 1.00 15.57 189 SER A C 1
ATOM 1091 O O . SER A 1 142 ? -2.129 -22.301 13.697 1.00 17.73 189 SER A O 1
ATOM 1094 N N . SER A 1 143 ? -4.290 -21.517 14.066 1.00 14.43 190 SER A N 1
ATOM 1095 C CA . SER A 1 143 ? -4.804 -22.082 12.815 1.00 14.27 190 SER A CA 1
ATOM 1096 C C . SER A 1 143 ? -6.007 -21.284 12.309 1.00 13.55 190 SER A C 1
ATOM 1097 O O . SER A 1 143 ? -6.683 -20.610 13.103 1.00 11.67 190 SER A O 1
ATOM 1100 N N . VAL A 1 144 ? -6.204 -21.324 10.997 1.00 12.72 191 VAL A N 1
ATOM 1101 C CA . VAL A 1 144 ? -7.307 -20.625 10.287 1.00 11.95 191 VAL A CA 1
ATOM 1102 C C . VAL A 1 144 ? -7.787 -21.557 9.193 1.00 12.14 191 VAL A C 1
ATOM 1103 O O . VAL A 1 144 ? -6.945 -22.127 8.519 1.00 11.80 191 VAL A O 1
ATOM 1107 N N . TYR A 1 145 ? -9.096 -21.656 9.031 1.00 12.69 192 TYR A N 1
ATOM 1108 C CA . TYR A 1 145 ? -9.695 -22.349 7.876 1.00 13.55 192 TYR A CA 1
ATOM 1109 C C . TYR A 1 145 ? -10.964 -21.612 7.469 1.00 13.30 192 TYR A C 1
ATOM 1110 O O . TYR A 1 145 ? -11.441 -20.794 8.260 1.00 12.36 192 TYR A O 1
ATOM 1119 N N . PHE A 1 146 ? -11.475 -21.951 6.284 1.00 12.23 193 PHE A N 1
ATOM 1120 C CA . PHE A 1 146 ? -12.722 -21.387 5.723 1.00 12.97 193 PHE A CA 1
ATOM 1121 C C . PHE A 1 146 ? -13.704 -22.502 5.351 1.00 14.15 193 PHE A C 1
ATOM 1122 O O . PHE A 1 146 ? -13.257 -23.495 4.754 1.00 15.51 193 PHE A O 1
ATOM 1130 N N . LYS A 1 147 ? -14.986 -22.296 5.582 1.00 14.97 194 LYS A N 1
ATOM 1131 C CA . LYS A 1 147 ? -16.048 -23.134 5.003 1.00 19.01 194 LYS A CA 1
ATOM 1132 C C . LYS A 1 147 ? -17.044 -22.217 4.311 1.00 18.86 194 LYS A C 1
ATOM 1133 O O . LYS A 1 147 ? -17.435 -21.202 4.889 1.00 16.75 194 LYS A O 1
ATOM 1139 N N . GLU A 1 148 ? -17.515 -22.616 3.146 1.00 19.76 195 GLU A N 1
ATOM 1140 C CA . GLU A 1 148 ? -18.537 -21.830 2.426 1.00 20.84 195 GLU A CA 1
ATOM 1141 C C . GLU A 1 148 ? -19.844 -21.937 3.219 1.00 20.31 195 GLU A C 1
ATOM 1142 O O . GLU A 1 148 ? -20.184 -23.040 3.572 1.00 20.93 195 GLU A O 1
ATOM 1148 N N . ASN A 1 149 ? -20.536 -20.814 3.441 1.00 20.45 196 ASN A N 1
ATOM 1149 C CA . ASN A 1 149 ? -21.918 -20.714 3.972 1.00 21.01 196 ASN A CA 1
ATOM 1150 C C . ASN A 1 149 ? -22.944 -21.240 2.959 1.00 24.57 196 ASN A C 1
ATOM 1151 O O . ASN A 1 149 ? -22.665 -21.176 1.766 1.00 23.63 196 ASN A O 1
ATOM 1156 N N . ASN A 1 150 ? -24.089 -21.692 3.481 1.00 30.54 197 ASN A N 1
ATOM 1157 C CA . ASN A 1 150 ? -25.336 -22.098 2.772 1.00 37.48 197 ASN A CA 1
ATOM 1158 C C . ASN A 1 150 ? -25.023 -23.252 1.825 1.00 39.83 197 ASN A C 1
ATOM 1159 O O . ASN A 1 150 ? -25.453 -23.209 0.713 1.00 41.97 197 ASN A O 1
ATOM 1164 N N . LYS A 1 151 ? -24.191 -24.182 2.249 1.00 46.73 198 LYS A N 1
ATOM 1165 C CA . LYS A 1 151 ? -23.784 -25.380 1.473 1.00 53.65 198 LYS A CA 1
ATOM 1166 C C . LYS A 1 151 ? -23.864 -26.578 2.422 1.00 57.93 198 LYS A C 1
ATOM 1167 O O . LYS A 1 151 ? -23.186 -26.528 3.461 1.00 55.42 198 LYS A O 1
ATOM 1173 N N . SER A 1 152 ? -24.669 -27.586 2.096 1.00 67.19 199 SER A N 1
ATOM 1174 C CA . SER A 1 152 ? -24.889 -28.813 2.919 1.00 71.41 199 SER A CA 1
ATOM 1175 C C . SER A 1 152 ? -23.550 -29.472 3.283 1.00 72.26 199 SER A C 1
ATOM 1176 O O . SER A 1 152 ? -22.800 -29.774 2.331 1.00 65.24 199 SER A O 1
ATOM 1179 N N . ASN A 1 153 ? -23.270 -29.700 4.579 1.00 74.89 200 ASN A N 1
ATOM 1180 C CA . ASN A 1 153 ? -22.090 -30.489 5.044 1.00 72.35 200 ASN A CA 1
ATOM 1181 C C . ASN A 1 153 ? -20.854 -29.978 4.318 1.00 66.36 200 ASN A C 1
ATOM 1182 O O . ASN A 1 153 ? -20.120 -30.789 3.674 1.00 60.67 200 ASN A O 1
ATOM 1187 N N . ALA A 1 154 ? -20.674 -28.657 4.386 1.00 60.53 201 ALA A N 1
ATOM 1188 C CA . ALA A 1 154 ? -19.607 -27.934 3.650 1.00 52.44 201 ALA A CA 1
ATOM 1189 C C . ALA A 1 154 ? -18.211 -28.457 4.035 1.00 45.36 201 ALA A C 1
ATOM 1190 O O . ALA A 1 154 ? -17.910 -28.572 5.228 1.00 38.44 201 ALA A O 1
ATOM 1192 N N . PRO A 1 155 ? -17.308 -28.785 3.065 1.00 38.60 202 PRO A N 1
ATOM 1193 C CA . PRO A 1 155 ? -15.906 -29.072 3.390 1.00 35.96 202 PRO A CA 1
ATOM 1194 C C . PRO A 1 155 ? -15.064 -27.801 3.601 1.00 31.53 202 PRO A C 1
ATOM 1195 O O . PRO A 1 155 ? -15.487 -26.701 3.308 1.00 29.45 202 PRO A O 1
ATOM 1199 N N . LYS A 1 156 ? -13.876 -27.966 4.167 1.00 29.57 203 LYS A N 1
ATOM 1200 C CA . LYS A 1 156 ? -12.931 -26.841 4.359 1.00 28.13 203 LYS A CA 1
ATOM 1201 C C . LYS A 1 156 ? -12.351 -26.498 2.978 1.00 26.86 203 LYS A C 1
ATOM 1202 O O . LYS A 1 156 ? -12.119 -27.413 2.184 1.00 28.32 203 LYS A O 1
ATOM 1208 N N . VAL A 1 157 ? -12.201 -25.215 2.691 1.00 21.94 204 VAL A N 1
ATOM 1209 C CA . VAL A 1 157 ? -11.719 -24.732 1.379 1.00 20.91 204 VAL A CA 1
ATOM 1210 C C . VAL A 1 157 ? -10.212 -24.995 1.348 1.00 21.57 204 VAL A C 1
ATOM 1211 O O . VAL A 1 157 ? -9.510 -24.580 2.289 1.00 18.27 204 VAL A O 1
ATOM 1215 N N . GLU A 1 158 ? -9.740 -25.695 0.312 1.00 21.94 205 GLU A N 1
ATOM 1216 C CA . GLU A 1 158 ? -8.298 -25.933 0.081 1.00 25.66 205 GLU A CA 1
ATOM 1217 C C . GLU A 1 158 ? -7.658 -24.631 -0.396 1.00 25.41 205 GLU A C 1
ATOM 1218 O O . GLU A 1 158 ? -8.193 -23.966 -1.270 1.00 25.88 205 GLU A O 1
ATOM 1224 N N . SER A 1 159 ? -6.519 -24.290 0.173 1.00 25.88 206 SER A N 1
ATOM 1225 C CA . SER A 1 159 ? -5.675 -23.176 -0.296 1.00 26.83 206 SER A CA 1
ATOM 1226 C C . SER A 1 159 ? -5.078 -23.483 -1.689 1.00 27.29 206 SER A C 1
ATOM 1227 O O . SER A 1 159 ? -4.872 -24.653 -1.984 1.00 27.11 206 SER A O 1
ATOM 1230 N N . SER A 1 160 ? -4.799 -22.448 -2.481 1.00 25.74 207 SER A N 1
ATOM 1231 C CA . SER A 1 160 ? -4.230 -22.517 -3.844 1.00 26.99 207 SER A CA 1
ATOM 1232 C C . SER A 1 160 ? -2.723 -22.674 -3.696 1.00 27.64 207 SER A C 1
ATOM 1233 O O . SER A 1 160 ? -2.119 -23.312 -4.517 1.00 29.28 207 SER A O 1
ATOM 1236 N N . GLU A 1 161 ? -2.155 -22.020 -2.700 1.00 28.78 208 GLU A N 1
ATOM 1237 C CA . GLU A 1 161 ? -0.735 -22.190 -2.279 1.00 30.00 208 GLU A CA 1
ATOM 1238 C C . GLU A 1 161 ? -0.666 -21.858 -0.772 1.00 28.39 208 GLU A C 1
ATOM 1239 O O . GLU A 1 161 ? -1.701 -21.485 -0.210 1.00 26.53 208 GLU A O 1
ATOM 1245 N N . GLN A 1 162 ? 0.487 -22.060 -0.136 1.00 30.47 209 GLN A N 1
ATOM 1246 C CA . GLN A 1 162 ? 0.746 -21.767 1.301 1.00 32.02 209 GLN A CA 1
ATOM 1247 C C . GLN A 1 162 ? 0.067 -20.437 1.719 1.00 27.00 209 GLN A C 1
ATOM 1248 O O . GLN A 1 162 ? 0.522 -19.368 1.263 1.00 23.91 209 GLN A O 1
ATOM 1254 N N . GLY A 1 163 ? -1.000 -20.528 2.537 1.00 25.04 210 GLY A N 1
ATOM 1255 C CA . GLY A 1 163 ? -1.706 -19.384 3.176 1.00 23.07 210 GLY A CA 1
ATOM 1256 C C . GLY A 1 163 ? -2.639 -18.590 2.250 1.00 18.80 210 GLY A C 1
ATOM 1257 O O . GLY A 1 163 ? -3.389 -17.777 2.762 1.00 18.31 210 GLY A O 1
ATOM 1258 N N . VAL A 1 164 ? -2.662 -18.858 0.951 1.00 17.21 211 VAL A N 1
ATOM 1259 C CA . VAL A 1 164 ? -3.512 -18.122 -0.027 1.00 15.34 211 VAL A CA 1
ATOM 1260 C C . VAL A 1 164 ? -4.764 -18.930 -0.405 1.00 14.07 211 VAL A C 1
ATOM 1261 O O . VAL A 1 164 ? -4.619 -20.029 -1.003 1.00 15.30 211 VAL A O 1
ATOM 1265 N N . TYR A 1 165 ? -5.942 -18.342 -0.204 1.00 11.59 212 TYR A N 1
ATOM 1266 C CA . TYR A 1 165 ? -7.257 -18.955 -0.477 1.00 11.46 212 TYR A CA 1
ATOM 1267 C C . TYR A 1 165 ? -7.995 -18.201 -1.589 1.00 11.14 212 TYR A C 1
ATOM 1268 O O . TYR A 1 165 ? -8.291 -17.014 -1.446 1.00 9.70 212 TYR A O 1
ATOM 1277 N N . ASN A 1 166 ? -8.368 -18.927 -2.643 1.00 10.97 213 ASN A N 1
ATOM 1278 C CA . ASN 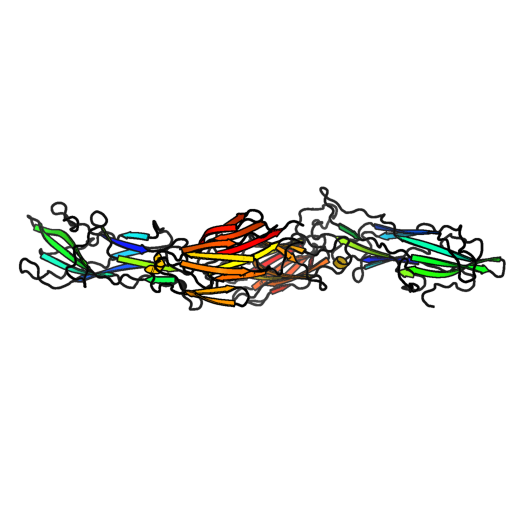A 1 166 ? -9.151 -18.432 -3.808 1.00 11.17 213 ASN A CA 1
ATOM 1279 C C . ASN A 1 166 ? -10.637 -18.395 -3.453 1.00 10.32 213 ASN A C 1
ATOM 1280 O O . ASN A 1 166 ? -11.364 -19.217 -3.919 1.00 11.58 213 ASN A O 1
ATOM 1285 N N . LEU A 1 167 ? -11.084 -17.430 -2.670 1.00 9.33 214 LEU A N 1
ATOM 1286 C CA . LEU A 1 167 ? -12.481 -17.394 -2.174 1.00 8.74 214 LEU A CA 1
ATOM 1287 C C . LEU A 1 167 ? -13.445 -16.753 -3.202 1.00 7.76 214 LEU A C 1
ATOM 1288 O O . LEU A 1 167 ? -14.649 -17.103 -3.182 1.00 7.15 214 LEU A O 1
ATOM 1293 N N . PHE A 1 168 ? -12.980 -15.710 -3.883 1.00 6.61 215 PHE A N 1
ATOM 1294 C CA . PHE A 1 168 ? -13.859 -14.819 -4.665 1.00 6.46 215 PHE A CA 1
ATOM 1295 C C . PHE A 1 168 ? -13.443 -14.790 -6.144 1.00 6.60 215 PHE A C 1
ATOM 1296 O O . PHE A 1 168 ? -12.259 -14.634 -6.484 1.00 6.60 215 PHE A O 1
ATOM 1304 N N . ASP A 1 169 ? -14.463 -14.901 -6.974 1.00 6.66 216 ASP A N 1
ATOM 1305 C CA . ASP A 1 169 ? -14.427 -15.069 -8.429 1.00 7.09 216 ASP A CA 1
ATOM 1306 C C . ASP A 1 169 ? -15.436 -14.080 -9.055 1.00 6.26 216 ASP A C 1
ATOM 1307 O O . ASP A 1 169 ? -16.693 -14.232 -8.828 1.00 5.70 216 ASP A O 1
ATOM 1312 N N . ASN A 1 170 ? -14.915 -13.149 -9.855 1.00 5.20 217 ASN A N 1
ATOM 1313 C CA . ASN A 1 170 ? -15.737 -12.123 -10.523 1.00 5.11 217 ASN A CA 1
ATOM 1314 C C . ASN A 1 170 ? -15.495 -12.154 -12.037 1.00 4.86 217 ASN A C 1
ATOM 1315 O O . ASN A 1 170 ? -14.416 -12.584 -12.487 1.00 4.93 217 ASN A O 1
ATOM 1319 N N . THR A 1 171 ? -16.454 -11.706 -12.812 1.00 4.70 218 THR A N 1
ATOM 1320 C CA . THR A 1 171 ? -16.368 -11.763 -14.279 1.00 4.63 218 THR A CA 1
ATOM 1321 C C . THR A 1 171 ? -16.645 -10.394 -14.897 1.00 4.25 218 THR A C 1
ATOM 1322 O O . THR A 1 171 ? -17.719 -9.914 -14.741 1.00 4.43 218 THR A O 1
ATOM 1326 N N . TYR A 1 172 ? -15.681 -9.881 -15.666 1.00 3.74 219 TYR A N 1
ATOM 1327 C CA . TYR A 1 172 ? -15.783 -8.655 -16.451 1.00 3.45 219 TYR A CA 1
ATOM 1328 C C . TYR A 1 172 ? -16.065 -8.997 -17.914 1.00 3.51 219 TYR A C 1
ATOM 1329 O O . TYR A 1 172 ? -15.320 -9.789 -18.515 1.00 3.38 219 TYR A O 1
ATOM 1338 N N . THR A 1 173 ? -17.123 -8.422 -18.468 1.00 3.75 220 THR A N 1
ATOM 1339 C CA . THR A 1 173 ? -17.420 -8.529 -19.913 1.00 4.35 220 THR A CA 1
ATOM 1340 C C . THR A 1 173 ? -17.498 -7.142 -20.511 1.00 4.30 220 THR A C 1
ATOM 1341 O O . THR A 1 173 ? -17.830 -6.168 -19.777 1.00 3.98 220 THR A O 1
ATOM 1345 N N . LYS A 1 174 ? -17.263 -7.096 -21.821 1.00 4.41 221 LYS A N 1
ATOM 1346 C CA . LYS A 1 174 ? -17.257 -5.834 -22.570 1.00 4.57 221 LYS A CA 1
ATOM 1347 C C . LYS A 1 174 ? -17.681 -6.066 -24.014 1.00 4.92 221 LYS A C 1
ATOM 1348 O O . LYS A 1 174 ? -17.291 -7.030 -24.614 1.00 4.80 221 LYS A O 1
ATOM 1354 N N . ASP A 1 175 ? -18.490 -5.173 -24.528 1.00 5.67 222 ASP A N 1
ATOM 1355 C CA . ASP A 1 175 ? -18.875 -5.146 -25.950 1.00 6.24 222 ASP A CA 1
ATOM 1356 C C . ASP A 1 175 ? -17.676 -5.018 -26.916 1.00 5.77 222 ASP A C 1
ATOM 1357 O O . ASP A 1 175 ? -16.713 -4.252 -26.665 1.00 4.90 222 ASP A O 1
ATOM 1362 N N . ALA A 1 176 ? -17.806 -5.666 -28.053 1.00 5.85 223 ALA A N 1
ATOM 1363 C CA . ALA A 1 176 ? -16.889 -5.488 -29.192 1.00 6.35 223 ALA A CA 1
ATOM 1364 C C . ALA A 1 176 ? -17.023 -4.103 -29.833 1.00 6.57 223 ALA A C 1
ATOM 1365 O O . ALA A 1 176 ? -18.119 -3.598 -29.867 1.00 6.76 223 ALA A O 1
ATOM 1367 N N . SER A 1 177 ? -15.912 -3.551 -30.324 1.00 6.87 224 SER A N 1
ATOM 1368 C CA . SER A 1 177 ? -15.840 -2.487 -31.363 1.00 7.86 224 SER A CA 1
ATOM 1369 C C . SER A 1 177 ? -16.205 -1.073 -30.899 1.00 8.55 224 SER A C 1
ATOM 1370 O O . SER A 1 177 ? -16.205 -0.172 -31.787 1.00 9.10 224 SER A O 1
ATOM 1373 N N . LYS A 1 178 ? -16.472 -0.878 -29.613 1.00 9.93 225 LYS A N 1
ATOM 1374 C CA . LYS A 1 178 ? -16.953 0.423 -29.077 1.00 11.08 225 LYS A CA 1
ATOM 1375 C C . LYS A 1 178 ? -15.775 1.355 -28.761 1.00 11.04 225 LYS A C 1
ATOM 1376 O O . LYS A 1 178 ? -16.028 2.518 -28.460 1.00 10.78 225 LYS A O 1
ATOM 1382 N N . GLU A 1 179 ? -14.546 0.880 -28.882 1.00 11.57 226 GLU A N 1
ATOM 1383 C CA . GLU A 1 179 ? -13.348 1.745 -28.661 1.00 12.32 226 GLU A CA 1
ATOM 1384 C C . GLU A 1 179 ? -12.510 1.788 -29.949 1.00 12.43 226 GLU A C 1
ATOM 1385 O O . GLU A 1 179 ? -11.431 1.247 -29.998 1.00 11.15 226 GLU A O 1
ATOM 1391 N N . PRO A 1 180 ? -12.994 2.479 -30.998 1.00 14.28 227 PRO A N 1
ATOM 1392 C CA . PRO A 1 180 ? -12.359 2.431 -32.320 1.00 17.30 227 PRO A CA 1
ATOM 1393 C C . PRO A 1 180 ? -11.005 3.149 -32.430 1.00 19.00 227 PRO A C 1
ATOM 1394 O O . PRO A 1 180 ? -10.249 2.812 -33.318 1.00 19.01 227 PRO A O 1
ATOM 1398 N N . ASN A 1 181 ? -10.710 4.080 -31.523 1.00 19.91 228 ASN A N 1
ATOM 1399 C CA . ASN A 1 181 ? -9.523 4.965 -31.641 1.00 22.74 228 ASN A CA 1
ATOM 1400 C C . ASN A 1 181 ? -8.404 4.385 -30.798 1.00 26.00 228 ASN A C 1
ATOM 1401 O O . ASN A 1 181 ? -8.456 4.423 -29.578 1.00 27.38 228 ASN A O 1
ATOM 1406 N N . PRO A 1 182 ? -7.348 3.803 -31.397 1.00 31.79 229 PRO A N 1
ATOM 1407 C CA . PRO A 1 182 ? -6.362 3.076 -30.590 1.00 32.66 229 PRO A CA 1
ATOM 1408 C C . PRO A 1 182 ? -5.480 4.017 -29.758 1.00 34.47 229 PRO A C 1
ATOM 1409 O O . PRO A 1 182 ? -4.968 3.528 -28.746 1.00 39.19 229 PRO A O 1
ATOM 1413 N N . ASP A 1 183 ? -5.352 5.308 -30.136 1.00 33.77 230 ASP A N 1
ATOM 1414 C CA . ASP A 1 183 ? -4.609 6.345 -29.352 1.00 35.29 230 ASP A CA 1
ATOM 1415 C C . ASP A 1 183 ? -5.452 6.882 -28.179 1.00 32.02 230 ASP A C 1
ATOM 1416 O O . ASP A 1 183 ? -4.914 7.631 -27.346 1.00 32.30 230 ASP A O 1
ATOM 1421 N N . ASP A 1 184 ? -6.748 6.592 -28.124 1.00 26.90 231 ASP A N 1
ATOM 1422 C CA . ASP A 1 184 ? -7.627 7.219 -27.109 1.00 24.17 231 ASP A CA 1
ATOM 1423 C C . ASP A 1 184 ? -8.837 6.325 -26.855 1.00 20.97 231 ASP A C 1
ATOM 1424 O O . ASP A 1 184 ? -9.880 6.462 -27.460 1.00 17.09 231 ASP A O 1
ATOM 1429 N N . PRO A 1 185 ? -8.772 5.389 -25.899 1.00 22.61 232 PRO A N 1
ATOM 1430 C CA . PRO A 1 185 ? -9.945 4.575 -25.564 1.00 22.51 232 PRO A CA 1
ATOM 1431 C C . PRO A 1 185 ? -11.138 5.363 -24.972 1.00 21.76 232 PRO A C 1
ATOM 1432 O O . PRO A 1 185 ? -12.234 4.861 -25.023 1.00 21.21 232 PRO A O 1
ATOM 1436 N N . SER A 1 186 ? -10.955 6.594 -24.498 1.00 19.23 233 SER A N 1
ATOM 1437 C CA . SER A 1 186 ? -12.056 7.477 -24.028 1.00 19.90 233 SER A CA 1
ATOM 1438 C C . SER A 1 186 ? -12.997 7.935 -25.169 1.00 21.52 233 SER A C 1
ATOM 1439 O O . SER A 1 186 ? -14.142 8.335 -24.846 1.00 21.48 233 SER A O 1
ATOM 1442 N N . GLN A 1 187 ? -12.570 7.940 -26.447 1.00 21.33 234 GLN A N 1
ATOM 1443 C CA . GLN A 1 187 ? -13.453 8.301 -27.586 1.00 22.89 234 GLN A CA 1
ATOM 1444 C C . GLN A 1 187 ? -14.299 7.055 -27.939 1.00 23.17 234 GLN A C 1
ATOM 1445 O O . GLN A 1 187 ? -13.979 6.324 -28.893 1.00 24.91 234 GLN A O 1
ATOM 1451 N N . VAL A 1 188 ? -15.372 6.829 -27.188 1.00 23.01 235 VAL A N 1
ATOM 1452 C CA . VAL A 1 188 ? -16.290 5.650 -27.266 1.00 21.71 235 VAL A CA 1
ATOM 1453 C C . VAL A 1 188 ? -17.326 5.928 -28.338 1.00 21.60 235 VAL A C 1
ATOM 1454 O O . VAL A 1 188 ? -17.926 6.999 -28.295 1.00 21.92 235 VAL A O 1
ATOM 1458 N N . ASP A 1 189 ? -17.555 4.949 -29.220 1.00 22.09 236 ASP A N 1
ATOM 1459 C CA . ASP A 1 189 ? -18.595 5.023 -30.282 1.00 22.03 236 ASP A CA 1
ATOM 1460 C C . ASP A 1 189 ? -19.646 3.998 -29.927 1.00 22.15 236 ASP A C 1
ATOM 1461 O O . ASP A 1 189 ? -19.480 2.820 -30.163 1.00 20.03 236 ASP A O 1
ATOM 1466 N N . PRO A 1 190 ? -20.772 4.428 -29.368 1.00 25.11 237 PRO A N 1
ATOM 1467 C CA . PRO A 1 190 ? -21.748 3.479 -28.813 1.00 26.12 237 PRO A CA 1
ATOM 1468 C C . PRO A 1 190 ? -22.563 2.745 -29.900 1.00 24.67 237 PRO A C 1
ATOM 1469 O O . PRO A 1 190 ? -23.073 1.703 -29.583 1.00 25.09 237 PRO A O 1
ATOM 1473 N N . ASN A 1 191 ? -22.570 3.242 -31.140 1.00 24.71 238 ASN A N 1
ATOM 1474 C CA . ASN A 1 191 ? -23.358 2.723 -32.295 1.00 24.48 238 ASN A CA 1
ATOM 1475 C C . ASN A 1 191 ? -22.544 1.750 -33.145 1.00 23.00 238 ASN A C 1
ATOM 1476 O O . ASN A 1 191 ? -23.090 1.192 -34.117 1.00 23.41 238 ASN A O 1
ATOM 1481 N N . ALA A 1 192 ? -21.282 1.532 -32.821 1.00 18.52 239 ALA A N 1
ATOM 1482 C CA . ALA A 1 192 ? -20.391 0.700 -33.644 1.00 16.43 239 ALA A CA 1
ATOM 1483 C C . ALA A 1 192 ? -20.930 -0.728 -33.709 1.00 14.21 239 ALA A C 1
ATOM 1484 O O . ALA A 1 192 ? -21.444 -1.179 -32.696 1.00 13.29 239 ALA A O 1
ATOM 1486 N N . LYS A 1 193 ? -20.806 -1.413 -34.848 1.00 12.17 240 LYS A N 1
ATOM 1487 C CA . LYS A 1 193 ? -21.266 -2.812 -34.979 1.00 10.75 240 LYS A CA 1
ATOM 1488 C C . LYS A 1 193 ? -20.137 -3.718 -34.539 1.00 9.21 240 LYS A C 1
ATOM 1489 O O . LYS A 1 193 ? -19.033 -3.323 -34.695 1.00 9.08 240 LYS A O 1
ATOM 1495 N N . ALA A 1 194 ? -20.440 -4.902 -34.047 1.00 7.66 241 ALA A N 1
ATOM 1496 C CA . ALA A 1 194 ? -19.445 -5.889 -33.569 1.00 6.93 241 ALA A CA 1
ATOM 1497 C C . ALA A 1 194 ? -18.538 -6.251 -34.727 1.00 6.49 241 ALA A C 1
ATOM 1498 O O . ALA A 1 194 ? -17.352 -6.136 -34.586 1.00 7.08 241 ALA A O 1
ATOM 1500 N N . LEU A 1 195 ? -19.074 -6.679 -35.851 1.00 5.93 242 LEU A N 1
ATOM 1501 C CA . LEU A 1 195 ? -18.228 -7.139 -36.986 1.00 5.66 242 LEU A CA 1
ATOM 1502 C C . LEU A 1 195 ? -18.944 -6.853 -38.319 1.00 5.83 242 LEU A C 1
ATOM 1503 O O . LEU A 1 195 ? -20.186 -7.086 -38.438 1.00 5.73 242 LEU A O 1
ATOM 1508 N N . THR A 1 196 ? -18.196 -6.360 -39.310 1.00 6.65 243 THR A N 1
ATOM 1509 C CA . THR A 1 196 ? -18.646 -6.235 -40.737 1.00 6.62 243 THR A CA 1
ATOM 1510 C C . THR A 1 196 ? -17.739 -7.072 -41.629 1.00 6.37 243 THR A C 1
ATOM 1511 O O . THR A 1 196 ? -16.536 -7.143 -41.321 1.00 6.53 243 THR A O 1
ATOM 1515 N N . ILE A 1 197 ? -18.307 -7.785 -42.601 1.00 5.78 244 ILE A N 1
ATOM 1516 C CA . ILE A 1 197 ? -17.563 -8.465 -43.701 1.00 5.62 244 ILE A CA 1
ATOM 1517 C C . ILE A 1 197 ? -18.139 -7.911 -45.013 1.00 6.26 244 ILE A C 1
ATOM 1518 O O . ILE A 1 197 ? -19.353 -7.978 -45.182 1.00 6.46 244 ILE A O 1
ATOM 1523 N N . THR A 1 198 ? -17.310 -7.294 -45.845 1.00 6.62 245 THR A N 1
ATOM 1524 C CA . THR A 1 198 ? -17.665 -6.653 -47.125 1.00 7.60 245 THR A CA 1
ATOM 1525 C C . THR A 1 198 ? -17.050 -7.489 -48.248 1.00 8.30 245 THR A C 1
ATOM 1526 O O . THR A 1 198 ? -15.892 -7.984 -48.114 1.00 8.19 245 THR A O 1
ATOM 1530 N N . LYS A 1 199 ? -17.794 -7.628 -49.329 1.00 8.66 246 LYS A N 1
ATOM 1531 C CA . LYS A 1 199 ? -17.323 -8.354 -50.511 1.00 9.32 246 LYS A CA 1
ATOM 1532 C C . LYS A 1 199 ? -17.030 -7.322 -51.579 1.00 9.06 246 LYS A C 1
ATOM 1533 O O . LYS A 1 199 ? -17.845 -6.443 -51.785 1.00 8.15 246 LYS A O 1
ATOM 1539 N N . LYS A 1 200 ? -15.880 -7.487 -52.204 1.00 10.06 247 LYS A N 1
ATOM 1540 C CA . LYS A 1 200 ? -15.452 -6.774 -53.437 1.00 11.84 247 LYS A CA 1
ATOM 1541 C C . LYS A 1 200 ? -15.110 -7.819 -54.506 1.00 11.32 247 LYS A C 1
ATOM 1542 O O . LYS A 1 200 ? -14.487 -8.841 -54.167 1.00 11.21 247 LYS A O 1
ATOM 1548 N N . VAL A 1 201 ? -15.520 -7.551 -55.728 1.00 11.80 248 VAL A N 1
ATOM 1549 C CA . VAL A 1 201 ? -15.052 -8.300 -56.918 1.00 13.24 248 VAL A CA 1
ATOM 1550 C C . VAL A 1 201 ? -14.091 -7.400 -57.681 1.00 13.47 248 VAL A C 1
ATOM 1551 O O . VAL A 1 201 ? -14.423 -6.245 -57.901 1.00 14.47 248 VAL A O 1
ATOM 1555 N N . ASP A 1 202 ? -12.906 -7.916 -57.987 1.00 15.08 249 ASP A N 1
ATOM 1556 C CA . ASP A 1 202 ? -11.795 -7.193 -58.646 1.00 17.29 249 ASP A CA 1
ATOM 1557 C C . ASP A 1 202 ? -11.512 -7.847 -60.001 1.00 16.39 249 ASP A C 1
ATOM 1558 O O . ASP A 1 202 ? -11.118 -9.040 -60.022 1.00 17.43 249 ASP A O 1
ATOM 1563 N N . GLY A 1 203 ? -11.731 -7.113 -61.073 1.00 15.65 250 GLY A N 1
ATOM 1564 C CA . GLY A 1 203 ? -11.398 -7.549 -62.439 1.00 15.98 250 GLY A CA 1
ATOM 1565 C C . GLY A 1 203 ? -12.437 -7.066 -63.417 1.00 15.90 250 GLY A C 1
ATOM 1566 O O . GLY A 1 203 ? -13.632 -7.091 -63.090 1.00 15.07 250 GLY A O 1
ATOM 1567 N N . ALA A 1 204 ? -11.986 -6.609 -64.577 1.00 15.75 251 ALA A N 1
ATOM 1568 C CA . ALA A 1 204 ? -12.868 -6.287 -65.708 1.00 14.96 251 ALA A CA 1
ATOM 1569 C C . ALA A 1 204 ? -13.769 -7.489 -66.008 1.00 14.00 251 ALA A C 1
ATOM 1570 O O . ALA A 1 204 ? -14.867 -7.231 -66.454 1.00 14.45 251 ALA A O 1
ATOM 1572 N N . SER A 1 205 ? -13.368 -8.727 -65.707 1.00 13.86 252 SER A N 1
ATOM 1573 C CA . SER A 1 205 ? -14.137 -9.971 -66.033 1.00 14.79 252 SER A CA 1
ATOM 1574 C C . SER A 1 205 ? -14.903 -10.547 -64.833 1.00 13.92 252 SER A C 1
ATOM 1575 O O . SER A 1 205 ? -15.540 -11.611 -64.960 1.00 12.72 252 SER A O 1
ATOM 1578 N N . GLY A 1 206 ? -14.845 -9.851 -63.699 1.00 13.29 253 GLY A N 1
ATOM 1579 C CA . GLY A 1 206 ? -15.502 -10.288 -62.452 1.00 11.89 253 GLY A CA 1
ATOM 1580 C C . GLY A 1 206 ? -17.002 -10.116 -62.538 1.00 11.04 253 GLY A C 1
ATOM 1581 O O . GLY A 1 206 ? -17.464 -9.075 -63.007 1.00 10.65 253 GLY A O 1
ATOM 1582 N N . ASP A 1 207 ? -17.734 -11.117 -62.057 1.00 10.63 254 ASP A N 1
ATOM 1583 C CA . ASP A 1 207 ? -19.208 -11.162 -62.079 1.00 10.50 254 ASP A CA 1
ATOM 1584 C C . ASP A 1 207 ? -19.719 -10.392 -60.862 1.00 9.64 254 ASP A C 1
ATOM 1585 O O . ASP A 1 207 ? -19.605 -10.914 -59.783 1.00 8.76 254 ASP A O 1
ATOM 1590 N N . LYS A 1 208 ? -20.249 -9.193 -61.074 1.00 9.44 255 LYS A N 1
ATOM 1591 C CA . LYS A 1 208 ? -20.688 -8.280 -60.007 1.00 10.55 255 LYS A CA 1
ATOM 1592 C C . LYS A 1 208 ? -22.182 -8.441 -59.739 1.00 10.67 255 LYS A C 1
ATOM 1593 O O . LYS A 1 208 ? -22.713 -7.606 -59.002 1.00 10.75 255 LYS A O 1
ATOM 1599 N N . THR A 1 209 ? -22.836 -9.493 -60.226 1.00 9.94 256 THR A N 1
ATOM 1600 C CA . THR A 1 209 ? -24.253 -9.783 -59.885 1.00 9.81 256 THR A CA 1
ATOM 1601 C C . THR A 1 209 ? -24.355 -11.136 -59.213 1.00 9.44 256 THR A C 1
ATOM 1602 O O . THR A 1 209 ? -25.348 -11.369 -58.609 1.00 9.65 256 THR A O 1
ATOM 1606 N N . ARG A 1 210 ? -23.353 -11.990 -59.266 1.00 9.49 257 ARG A N 1
ATOM 1607 C CA . ARG A 1 210 ? -23.546 -13.298 -58.645 1.00 10.46 257 ARG A CA 1
ATOM 1608 C C . ARG A 1 210 ? -23.370 -13.219 -57.123 1.00 10.59 257 ARG A C 1
ATOM 1609 O O . ARG A 1 210 ? -22.694 -12.263 -56.567 1.00 9.44 257 ARG A O 1
ATOM 1617 N N . ASP A 1 211 ? -23.874 -14.261 -56.481 1.00 11.24 258 ASP A N 1
ATOM 1618 C CA . ASP A 1 211 ? -23.690 -14.534 -55.034 1.00 12.27 258 ASP A CA 1
ATOM 1619 C C . ASP A 1 211 ? -22.436 -15.344 -54.830 1.00 11.78 258 ASP A C 1
ATOM 1620 O O . ASP A 1 211 ? -22.232 -16.223 -55.623 1.00 11.54 258 ASP A O 1
ATOM 1625 N N . PHE A 1 212 ? -21.652 -14.966 -53.827 1.00 10.94 259 PHE A N 1
ATOM 1626 C CA . PHE A 1 212 ? -20.486 -15.727 -53.340 1.00 10.79 259 PHE A CA 1
ATOM 1627 C C . PHE A 1 212 ? -20.952 -16.340 -52.021 1.00 11.26 259 PHE A C 1
ATOM 1628 O O . PHE A 1 212 ? -21.631 -15.633 -51.257 1.00 10.27 259 PHE A O 1
ATOM 1636 N N . GLN A 1 213 ? -20.642 -17.601 -51.772 1.00 11.78 260 GLN A N 1
ATOM 1637 C CA . GLN A 1 213 ? -21.167 -18.320 -50.594 1.00 13.54 260 GLN A CA 1
ATOM 1638 C C . GLN A 1 213 ? -20.207 -18.280 -49.395 1.00 11.61 260 GLN A C 1
ATOM 1639 O O . GLN A 1 213 ? -19.025 -18.608 -49.526 1.00 10.21 260 GLN A O 1
ATOM 1645 N N . PHE A 1 214 ? -20.768 -17.929 -48.243 1.00 9.54 261 PHE A N 1
ATOM 1646 C CA . PHE A 1 214 ? -20.001 -17.865 -46.985 1.00 9.78 261 PHE A CA 1
ATOM 1647 C C . PHE A 1 214 ? -20.613 -18.742 -45.886 1.00 9.51 261 PHE A C 1
ATOM 1648 O O . PHE A 1 214 ? -21.841 -18.835 -45.789 1.00 8.85 261 PHE A O 1
ATOM 1656 N N . HIS A 1 215 ? -19.734 -19.289 -45.053 1.00 9.47 262 HIS A N 1
ATOM 1657 C CA . HIS A 1 215 ? -20.085 -19.939 -43.770 1.00 10.55 262 HIS A CA 1
ATOM 1658 C C . HIS A 1 215 ? -19.314 -19.241 -42.646 1.00 9.80 262 HIS A C 1
ATOM 1659 O O . HIS A 1 215 ? -18.094 -19.122 -42.771 1.00 9.85 262 HIS A O 1
ATOM 1666 N N . ILE A 1 216 ? -19.982 -18.792 -41.583 1.00 9.12 263 ILE A N 1
ATOM 1667 C CA . ILE A 1 216 ? -19.280 -18.188 -40.413 1.00 8.68 263 ILE A CA 1
ATOM 1668 C C . ILE A 1 216 ? -19.627 -19.010 -39.163 1.00 8.72 263 ILE A C 1
ATOM 1669 O O . ILE A 1 216 ? -20.791 -19.411 -39.006 1.00 8.66 263 ILE A O 1
ATOM 1674 N N . LYS A 1 217 ? -18.629 -19.245 -38.320 1.00 9.13 264 LYS A N 1
ATOM 1675 C CA . LYS A 1 217 ? -18.780 -19.805 -36.975 1.00 10.25 264 LYS A CA 1
ATOM 1676 C C . LYS A 1 217 ? -18.274 -18.767 -35.969 1.00 9.36 264 LYS A C 1
ATOM 1677 O O . LYS A 1 217 ? -17.120 -18.282 -36.116 1.00 9.02 264 LYS A O 1
ATOM 1683 N N . ILE A 1 218 ? -19.105 -18.393 -35.001 1.00 8.34 265 ILE A N 1
ATOM 1684 C CA . ILE A 1 218 ? -18.703 -17.432 -33.952 1.00 7.63 265 ILE A CA 1
ATOM 1685 C C . ILE A 1 218 ? -18.540 -18.192 -32.623 1.00 7.95 265 ILE A C 1
ATOM 1686 O O . ILE A 1 218 ? -19.471 -18.859 -32.251 1.00 8.85 265 ILE A O 1
ATOM 1691 N N . GLN A 1 219 ? -17.371 -18.113 -31.989 1.00 7.62 266 GLN A N 1
ATOM 1692 C CA . GLN A 1 219 ? -17.110 -18.687 -30.657 1.00 8.10 266 GLN A CA 1
ATOM 1693 C C . GLN A 1 219 ? -17.142 -17.544 -29.647 1.00 7.90 266 GLN A C 1
ATOM 1694 O O . GLN A 1 219 ? -16.265 -16.680 -29.698 1.00 7.88 266 GLN A O 1
ATOM 1700 N N . LEU A 1 220 ? -18.152 -17.530 -28.796 1.00 7.92 267 LEU A N 1
ATOM 1701 C CA . LEU A 1 220 ? -18.292 -16.537 -27.707 1.00 8.48 267 LEU A CA 1
ATOM 1702 C C . LEU A 1 220 ? -17.249 -16.901 -26.675 1.00 8.20 267 LEU A C 1
ATOM 1703 O O . LEU A 1 220 ? -16.902 -18.053 -26.597 1.00 7.97 267 LEU A O 1
ATOM 1708 N N . PRO A 1 221 ? -16.695 -15.934 -25.912 1.00 7.97 268 PRO A N 1
ATOM 1709 C CA . PRO A 1 221 ? -15.586 -16.244 -25.022 1.00 8.24 268 PRO A CA 1
ATOM 1710 C C . PRO A 1 221 ? -16.053 -17.050 -23.806 1.00 8.87 268 PRO A C 1
ATOM 1711 O O . PRO A 1 221 ? -17.191 -17.020 -23.510 1.00 7.86 268 PRO A O 1
ATOM 1715 N N . SER A 1 222 ? -15.102 -17.691 -23.117 1.00 10.07 269 SER A N 1
ATOM 1716 C CA . SER A 1 222 ? -15.365 -18.510 -21.907 1.00 11.47 269 SER A CA 1
ATOM 1717 C C . SER A 1 222 ? -16.076 -17.659 -20.834 1.00 10.86 269 SER A C 1
ATOM 1718 O O . SER A 1 222 ? -16.904 -18.193 -20.102 1.00 12.67 269 SER A O 1
ATOM 1721 N N . THR A 1 223 ? -15.865 -16.359 -20.780 1.00 9.77 270 THR A N 1
ATOM 1722 C CA . THR A 1 223 ? -16.489 -15.451 -19.789 1.00 8.86 270 THR A CA 1
ATOM 1723 C C . THR A 1 223 ? -17.979 -15.259 -20.028 1.00 8.69 270 THR A C 1
ATOM 1724 O O . THR A 1 223 ? -18.629 -14.825 -19.056 1.00 8.13 270 THR A O 1
ATOM 1728 N N . ASN A 1 224 ? -18.526 -15.594 -21.185 1.00 8.95 271 ASN A N 1
ATOM 1729 C CA . ASN A 1 224 ? -19.994 -15.514 -21.412 1.00 10.61 271 ASN A CA 1
ATOM 1730 C C . ASN A 1 224 ? -20.773 -16.424 -20.424 1.00 11.69 271 ASN A C 1
ATOM 1731 O O . ASN A 1 224 ? -21.845 -16.021 -20.002 1.00 13.12 271 ASN A O 1
ATOM 1736 N N . LYS A 1 225 ? -20.304 -17.605 -20.100 1.00 13.90 272 LYS A N 1
ATOM 1737 C CA . LYS A 1 225 ? -20.981 -18.529 -19.144 1.00 16.93 272 LYS A CA 1
ATOM 1738 C C . LYS A 1 225 ? -21.147 -17.886 -17.746 1.00 15.36 272 LYS A C 1
ATOM 1739 O O . LYS A 1 225 ? -22.151 -18.174 -17.096 1.00 14.95 272 LYS A O 1
ATOM 1745 N N . THR A 1 226 ? -20.201 -17.053 -17.324 1.00 13.32 273 THR A N 1
ATOM 1746 C CA . THR A 1 226 ? -20.183 -16.440 -15.984 1.00 13.09 273 THR A CA 1
ATOM 1747 C C . THR A 1 226 ? -20.505 -14.953 -16.057 1.00 12.10 273 THR A C 1
ATOM 1748 O O . THR A 1 226 ? -20.283 -14.307 -15.056 1.00 10.33 273 THR A O 1
ATOM 1752 N N . ALA A 1 227 ? -21.039 -14.450 -17.194 1.00 11.85 274 ALA A N 1
ATOM 1753 C CA . ALA A 1 227 ? -21.245 -12.996 -17.401 1.00 12.07 274 ALA A CA 1
ATOM 1754 C C . ALA A 1 227 ? -22.392 -12.523 -16.532 1.00 12.71 274 ALA A C 1
ATOM 1755 O O . ALA A 1 227 ? -23.203 -13.343 -16.217 1.00 12.76 274 ALA A O 1
ATOM 1757 N N . GLU A 1 228 ? -22.463 -11.234 -16.208 1.00 14.50 275 GLU A N 1
ATOM 1758 C CA . GLU A 1 228 ? -23.633 -10.702 -15.466 1.00 17.49 275 GLU A CA 1
ATOM 1759 C C . GLU A 1 228 ? -24.897 -11.139 -16.210 1.00 18.16 275 GLU A C 1
ATOM 1760 O O . GLU A 1 228 ? -25.804 -11.649 -15.584 1.00 17.83 275 GLU A O 1
ATOM 1766 N N . THR A 1 229 ? -24.902 -1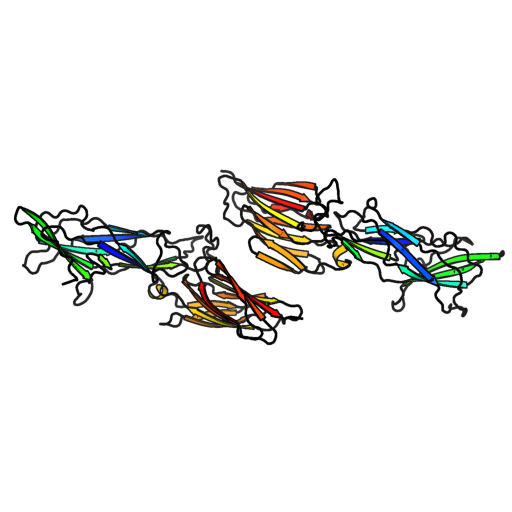1.000 -17.532 1.00 19.26 276 THR A N 1
ATOM 1767 C CA . THR A 1 229 ? -26.047 -11.318 -18.441 1.00 19.89 276 THR A CA 1
ATOM 1768 C C . THR A 1 229 ? -25.487 -12.127 -19.614 1.00 17.31 276 THR A C 1
ATOM 1769 O O . THR A 1 229 ? -25.066 -11.548 -20.604 1.00 15.98 276 THR A O 1
ATOM 1773 N N . PRO A 1 230 ? -25.437 -13.477 -19.553 1.00 15.56 277 PRO A N 1
ATOM 1774 C CA . PRO A 1 230 ? -24.884 -14.254 -20.656 1.00 14.77 277 PRO A CA 1
ATOM 1775 C C . PRO A 1 230 ? -25.635 -13.919 -21.953 1.00 13.60 277 PRO A C 1
ATOM 1776 O O . PRO A 1 230 ? -26.793 -13.699 -21.942 1.00 12.94 277 PRO A O 1
ATOM 1780 N N . VAL A 1 231 ? -24.895 -13.844 -23.054 1.00 12.51 278 VAL A N 1
ATOM 1781 C CA . VAL A 1 231 ? -25.491 -13.745 -24.404 1.00 13.12 278 VAL A CA 1
ATOM 1782 C C . VAL A 1 231 ? -26.047 -15.122 -24.845 1.00 12.81 278 VAL A C 1
ATOM 1783 O O . VAL A 1 231 ? -25.310 -16.098 -24.863 1.00 11.83 278 VAL A O 1
ATOM 1787 N N . THR A 1 232 ? -27.317 -15.148 -25.244 1.00 13.70 279 THR A N 1
ATOM 1788 C CA . THR A 1 232 ? -28.072 -16.354 -25.674 1.00 15.76 279 THR A CA 1
ATOM 1789 C C . THR A 1 232 ? -28.574 -16.228 -27.129 1.00 15.89 279 THR A C 1
ATOM 1790 O O . THR A 1 232 ? -29.128 -17.177 -27.654 1.00 13.78 279 THR A O 1
ATOM 1794 N N . ASN A 1 233 ? -28.451 -15.059 -27.735 1.00 16.54 280 ASN A N 1
ATOM 1795 C CA . ASN A 1 233 ? -28.933 -14.776 -29.119 1.00 17.49 280 ASN A CA 1
ATOM 1796 C C . ASN A 1 233 ? -28.067 -13.682 -29.730 1.00 16.11 280 ASN A C 1
ATOM 1797 O O . ASN A 1 233 ? -27.672 -12.781 -28.986 1.00 15.37 280 ASN A O 1
ATOM 1802 N N . ILE A 1 234 ? -27.764 -13.743 -31.013 1.00 15.70 281 ILE A N 1
ATOM 1803 C CA . ILE A 1 234 ? -27.132 -12.585 -31.732 1.00 14.96 281 ILE A CA 1
ATOM 1804 C C . ILE A 1 234 ? -28.004 -12.163 -32.916 1.00 14.28 281 ILE A C 1
ATOM 1805 O O . ILE A 1 234 ? -28.858 -12.935 -33.356 1.00 14.06 281 ILE A O 1
ATOM 1810 N N . ILE A 1 235 ? -27.759 -10.989 -33.461 1.00 13.92 282 ILE A N 1
ATOM 1811 C CA . ILE A 1 235 ? -28.584 -10.491 -34.587 1.00 13.96 282 ILE A CA 1
ATOM 1812 C C . ILE A 1 235 ? -27.649 -10.298 -35.758 1.00 13.23 282 ILE A C 1
ATOM 1813 O O . ILE A 1 235 ? -26.614 -9.686 -35.582 1.00 11.80 282 ILE A O 1
ATOM 1818 N N . VAL A 1 236 ? -27.950 -10.876 -36.894 1.00 13.96 283 VAL A N 1
ATOM 1819 C CA . VAL A 1 236 ? -27.092 -10.731 -38.100 1.00 13.61 283 VAL A CA 1
ATOM 1820 C C . VAL A 1 236 ? -27.894 -10.018 -39.191 1.00 15.35 283 VAL A C 1
ATOM 1821 O O . VAL A 1 236 ? -29.108 -10.139 -39.226 1.00 15.25 283 VAL A O 1
ATOM 1825 N N . LYS A 1 237 ? -27.209 -9.254 -40.041 1.00 18.10 284 LYS A N 1
ATOM 1826 C CA . LYS A 1 237 ? -27.845 -8.478 -41.135 1.00 21.78 284 LYS A CA 1
ATOM 1827 C C . LYS A 1 237 ? -27.048 -8.654 -42.413 1.00 22.04 284 LYS A C 1
ATOM 1828 O O . LYS A 1 237 ? -25.834 -8.521 -42.379 1.00 21.78 284 LYS A O 1
ATOM 1834 N N . HIS A 1 238 ? -27.720 -8.987 -43.506 1.00 25.27 285 HIS A N 1
ATOM 1835 C CA . HIS A 1 238 ? -27.108 -9.088 -44.861 1.00 27.13 285 HIS A CA 1
ATOM 1836 C C . HIS A 1 238 ? -28.160 -8.709 -45.914 1.00 31.50 285 HIS A C 1
ATOM 1837 O O . HIS A 1 238 ? -29.333 -9.076 -45.723 1.00 28.83 285 HIS A O 1
ATOM 1844 N N . GLY A 1 239 ? -27.776 -7.892 -46.909 1.00 37.57 286 GLY A N 1
ATOM 1845 C CA . GLY A 1 239 ? -28.744 -7.322 -47.866 1.00 39.83 286 GLY A CA 1
ATOM 1846 C C . GLY A 1 239 ? -29.933 -6.728 -47.130 1.00 40.70 286 GLY A C 1
ATOM 1847 O O . GLY A 1 239 ? -29.706 -5.830 -46.317 1.00 38.11 286 GLY A O 1
ATOM 1848 N N . SER A 1 240 ? -31.121 -7.265 -47.362 1.00 45.10 287 SER A N 1
ATOM 1849 C CA . SER A 1 240 ? -32.369 -6.758 -46.751 1.00 51.57 287 SER A CA 1
ATOM 1850 C C . SER A 1 240 ? -32.757 -7.587 -45.523 1.00 48.59 287 SER A C 1
ATOM 1851 O O . SER A 1 240 ? -33.708 -7.194 -44.826 1.00 42.26 287 SER A O 1
ATOM 1854 N N . LYS A 1 241 ? -32.024 -8.674 -45.263 1.00 48.92 288 LYS A N 1
ATOM 1855 C CA . LYS A 1 241 ? -32.417 -9.667 -44.225 1.00 47.31 288 LYS A CA 1
ATOM 1856 C C . LYS A 1 241 ? -31.814 -9.328 -42.854 1.00 41.80 288 LYS A C 1
ATOM 1857 O O . LYS A 1 241 ? -30.659 -8.921 -42.780 1.00 35.91 288 LYS A O 1
ATOM 1863 N N . SER A 1 242 ? -32.589 -9.518 -41.798 1.00 38.78 289 SER A N 1
ATOM 1864 C CA . SER A 1 242 ? -32.116 -9.419 -40.401 1.00 36.42 289 SER A CA 1
ATOM 1865 C C . SER A 1 242 ? -32.611 -10.653 -39.668 1.00 36.17 289 SER A C 1
ATOM 1866 O O . SER A 1 242 ? -33.808 -10.889 -39.677 1.00 37.42 289 SER A O 1
ATOM 1869 N N . GLU A 1 243 ? -31.705 -11.420 -39.090 1.00 33.57 290 GLU A N 1
ATOM 1870 C CA . GLU A 1 243 ? -32.078 -12.679 -38.414 1.00 32.84 290 GLU A CA 1
ATOM 1871 C C . GLU A 1 243 ? -31.544 -12.744 -36.977 1.00 26.57 290 GLU A C 1
ATOM 1872 O O . GLU A 1 243 ? -30.426 -12.359 -36.747 1.00 21.15 290 GLU A O 1
ATOM 1878 N N . VAL A 1 244 ? -32.356 -13.280 -36.073 1.00 25.49 291 VAL A N 1
ATOM 1879 C CA . VAL A 1 244 ? -31.957 -13.597 -34.675 1.00 23.50 291 VAL A CA 1
ATOM 1880 C C . VAL A 1 244 ? -31.521 -15.055 -34.654 1.00 21.18 291 VAL A C 1
ATOM 1881 O O . VAL A 1 244 ? -32.337 -15.902 -35.001 1.00 23.61 291 VAL A O 1
ATOM 1885 N N . LEU A 1 245 ? -30.255 -15.307 -34.356 1.00 18.09 292 LEU A N 1
ATOM 1886 C CA . LEU A 1 245 ? -29.636 -16.637 -34.302 1.00 17.12 292 LEU A CA 1
ATOM 1887 C C . LEU A 1 245 ? -29.405 -16.991 -32.837 1.00 17.91 292 LEU A C 1
ATOM 1888 O O . LEU A 1 245 ? -28.841 -16.177 -32.085 1.00 17.88 292 LEU A O 1
ATOM 1893 N N . ALA A 1 246 ? -29.827 -18.171 -32.454 1.00 17.29 293 ALA A N 1
ATOM 1894 C CA . ALA A 1 246 ? -29.636 -18.734 -31.109 1.00 17.82 293 ALA A CA 1
ATOM 1895 C C . ALA A 1 246 ? -28.167 -19.081 -30.862 1.00 16.87 293 ALA A C 1
ATOM 1896 O O . ALA A 1 246 ? -27.479 -19.547 -31.760 1.00 16.46 293 ALA A O 1
ATOM 1898 N N . VAL A 1 247 ? -27.706 -18.903 -29.644 1.00 16.73 294 VAL A N 1
ATOM 1899 C CA . VAL A 1 247 ? -26.374 -19.409 -29.247 1.00 17.61 294 VAL A CA 1
ATOM 1900 C C . VAL A 1 247 ? -26.514 -20.865 -28.785 1.00 17.82 294 VAL A C 1
ATOM 1901 O O . VAL A 1 247 ? -27.286 -21.088 -27.884 1.00 19.55 294 VAL A O 1
ATOM 1905 N N . VAL A 1 248 ? -25.777 -21.776 -29.394 1.00 18.00 295 VAL A N 1
ATOM 1906 C CA . VAL A 1 248 ? -25.802 -23.223 -29.075 1.00 19.74 295 VAL A CA 1
ATOM 1907 C C . VAL A 1 248 ? -24.944 -23.422 -27.837 1.00 20.00 295 VAL A C 1
ATOM 1908 O O . VAL A 1 248 ? -23.821 -22.957 -27.845 1.00 19.71 295 VAL A O 1
ATOM 1912 N N . THR A 1 249 ? -25.499 -24.053 -26.813 1.00 21.57 296 THR A N 1
ATOM 1913 C CA . THR A 1 249 ? -24.811 -24.376 -25.523 1.00 24.25 296 THR A CA 1
ATOM 1914 C C . THR A 1 249 ? -24.718 -25.894 -25.385 1.00 23.69 296 THR A C 1
ATOM 1915 O O . THR A 1 249 ? -25.545 -26.598 -25.935 1.00 23.21 296 THR A O 1
ATOM 1919 N N . PRO A 1 250 ? -23.703 -26.448 -24.682 1.00 26.01 297 PRO A N 1
ATOM 1920 C CA . PRO A 1 250 ? -22.659 -25.652 -24.013 1.00 25.93 297 PRO A CA 1
ATOM 1921 C C . PRO A 1 250 ? -21.431 -25.143 -24.817 1.00 24.67 297 PRO A C 1
ATOM 1922 O O . PRO A 1 250 ? -20.622 -24.431 -24.236 1.00 25.75 297 PRO A O 1
ATOM 1926 N N . ALA A 1 251 ? -21.285 -25.437 -26.100 1.00 23.23 298 ALA A N 1
ATOM 1927 C CA . ALA A 1 251 ? -20.150 -24.905 -26.895 1.00 22.71 298 ALA A CA 1
ATOM 1928 C C . ALA A 1 251 ? -20.065 -23.348 -26.904 1.00 19.73 298 ALA A C 1
ATOM 1929 O O . ALA A 1 251 ? -18.959 -22.852 -26.973 1.00 19.03 298 ALA A O 1
ATOM 1931 N N . ASP A 1 252 ? -21.179 -22.629 -26.756 1.00 18.28 299 ASP A N 1
ATOM 1932 C CA . ASP A 1 252 ? -21.284 -21.150 -26.840 1.00 18.27 299 ASP A CA 1
ATOM 1933 C C . ASP A 1 252 ? -20.876 -20.716 -28.258 1.00 16.44 299 ASP A C 1
ATOM 1934 O O . ASP A 1 252 ? -19.970 -19.898 -28.418 1.00 14.24 299 ASP A O 1
ATOM 1939 N N . THR A 1 253 ? -21.548 -21.275 -29.254 1.00 15.05 300 THR A N 1
ATOM 1940 C CA . THR A 1 253 ? -21.173 -21.047 -30.673 1.00 16.01 300 THR A CA 1
ATOM 1941 C C . THR A 1 253 ? -22.403 -20.669 -31.505 1.00 14.92 300 THR A C 1
ATOM 1942 O O . THR A 1 253 ? -23.516 -21.004 -31.111 1.00 15.58 300 THR A O 1
ATOM 1946 N N . VAL A 1 254 ? -22.189 -20.022 -32.634 1.00 14.92 301 VAL A N 1
ATOM 1947 C CA . VAL A 1 254 ? -23.236 -19.772 -33.671 1.00 15.20 301 VAL A CA 1
ATOM 1948 C C . VAL A 1 254 ? -22.653 -20.102 -35.058 1.00 15.08 301 VAL A C 1
ATOM 1949 O O . VAL A 1 254 ? -21.590 -19.609 -35.350 1.00 14.93 301 VAL A O 1
ATOM 1953 N N . GLU A 1 255 ? -23.340 -20.908 -35.861 1.00 17.20 302 GLU A N 1
ATOM 1954 C CA . GLU A 1 255 ? -22.945 -21.250 -37.250 1.00 17.91 302 GLU A CA 1
ATOM 1955 C C . GLU A 1 255 ? -23.998 -20.689 -38.210 1.00 16.24 302 GLU A C 1
ATOM 1956 O O . GLU A 1 255 ? -25.184 -20.703 -37.899 1.00 15.45 302 GLU A O 1
ATOM 1962 N N . TYR A 1 256 ? -23.575 -20.106 -39.315 1.00 14.68 303 TYR A N 1
ATOM 1963 C CA . TYR A 1 256 ? -24.517 -19.415 -40.240 1.00 14.43 303 TYR A CA 1
ATOM 1964 C C . TYR A 1 256 ? -23.975 -19.384 -41.672 1.00 14.11 303 TYR A C 1
ATOM 1965 O O . TYR A 1 256 ? -22.788 -19.147 -41.856 1.00 13.67 303 TYR A O 1
ATOM 1974 N N . ASN A 1 257 ? -24.854 -19.672 -42.638 1.00 14.43 304 ASN A N 1
ATOM 1975 C CA . ASN A 1 257 ? -24.585 -19.531 -44.084 1.00 14.00 304 ASN A CA 1
ATOM 1976 C C . ASN A 1 257 ? -25.254 -18.258 -44.576 1.00 11.66 304 ASN A C 1
ATOM 1977 O O . ASN A 1 257 ? -26.355 -17.947 -44.154 1.00 11.20 304 ASN A O 1
ATOM 1982 N N . PHE A 1 258 ? -24.559 -17.536 -45.418 1.00 10.37 305 PHE A N 1
ATOM 1983 C CA . PHE A 1 258 ? -25.080 -16.291 -46.029 1.00 9.64 305 PHE A CA 1
ATOM 1984 C C . PHE A 1 258 ? -24.365 -16.110 -47.348 1.00 9.20 305 PHE A C 1
ATOM 1985 O O . PHE A 1 258 ? -23.326 -16.770 -47.601 1.00 8.40 305 PHE A O 1
ATOM 1993 N N . THR A 1 259 ? -24.934 -15.268 -48.191 1.00 9.80 306 THR A N 1
ATOM 1994 C CA . THR A 1 259 ? -24.326 -14.902 -49.486 1.00 10.01 306 THR A CA 1
ATOM 1995 C C . THR A 1 259 ? -24.008 -13.413 -49.490 1.00 9.02 306 THR A C 1
ATOM 1996 O O . THR A 1 259 ? -24.673 -12.681 -48.792 1.00 8.56 306 THR A O 1
ATOM 2000 N N . LEU A 1 260 ? -22.984 -13.033 -50.249 1.00 8.38 307 LEU A N 1
ATOM 2001 C CA . LEU A 1 260 ? -22.679 -11.636 -50.605 1.00 7.76 307 LEU A CA 1
ATOM 2002 C C . LEU A 1 260 ? -22.432 -11.547 -52.103 1.00 7.86 307 LEU A C 1
ATOM 2003 O O . LEU A 1 260 ? -21.794 -12.435 -52.660 1.00 7.47 307 LEU A O 1
ATOM 2008 N N . LYS A 1 261 ? -22.948 -10.488 -52.692 1.00 8.14 308 LYS A N 1
ATOM 2009 C CA . LYS A 1 261 ? -22.553 -10.001 -54.033 1.00 8.88 308 LYS A CA 1
ATOM 2010 C C . LYS A 1 261 ? -21.452 -8.945 -53.878 1.00 8.40 308 LYS A C 1
ATOM 2011 O O . LYS A 1 261 ? -21.228 -8.433 -52.767 1.00 7.53 308 LYS A O 1
ATOM 2017 N N . ASP A 1 262 ? -20.867 -8.519 -55.001 1.00 8.41 309 ASP A N 1
ATOM 2018 C CA . ASP A 1 262 ? -19.989 -7.314 -54.994 1.00 8.61 309 ASP A CA 1
ATOM 2019 C C . ASP A 1 262 ? -20.686 -6.138 -54.284 1.00 8.32 309 ASP A C 1
ATOM 2020 O O . ASP A 1 262 ? -21.828 -5.844 -54.583 1.00 7.79 309 ASP A O 1
ATOM 2025 N N . GLY A 1 263 ? -19.980 -5.440 -53.397 1.00 8.75 310 GLY A N 1
ATOM 2026 C CA . GLY A 1 263 ? -20.514 -4.254 -52.717 1.00 9.10 310 GLY A CA 1
ATOM 2027 C C . GLY A 1 263 ? -21.292 -4.576 -51.448 1.00 9.48 310 GLY A C 1
ATOM 2028 O O . GLY A 1 263 ? -21.628 -3.628 -50.743 1.00 10.63 310 GLY A O 1
ATOM 2029 N N . GLU A 1 264 ? -21.649 -5.819 -51.163 1.00 9.59 311 GLU A N 1
ATOM 2030 C CA . GLU A 1 264 ? -22.617 -6.113 -50.096 1.00 10.05 311 GLU A CA 1
ATOM 2031 C C . GLU A 1 264 ? -21.856 -6.300 -48.782 1.00 8.88 311 GLU A C 1
ATOM 2032 O O . GLU A 1 264 ? -20.701 -6.767 -48.847 1.00 7.69 311 GLU A O 1
ATOM 2038 N N . THR A 1 265 ? -22.554 -6.153 -47.650 1.00 8.37 312 THR A N 1
ATOM 2039 C CA . THR A 1 265 ? -21.972 -6.303 -46.295 1.00 7.86 312 THR A CA 1
ATOM 2040 C C . THR A 1 265 ? -22.768 -7.295 -45.450 1.00 7.80 312 THR A C 1
ATOM 2041 O O . THR A 1 265 ? -24.016 -7.161 -45.387 1.00 8.25 312 THR A O 1
ATOM 2045 N N . PHE A 1 266 ? -22.079 -8.190 -44.728 1.00 7.27 313 PHE A N 1
ATOM 2046 C CA . PHE A 1 266 ? -22.634 -8.973 -43.596 1.00 6.79 313 PHE A CA 1
ATOM 2047 C C . PHE A 1 266 ? -22.245 -8.271 -42.294 1.00 6.70 313 PHE A C 1
ATOM 2048 O O . PHE A 1 266 ? -21.092 -7.832 -42.134 1.00 6.22 313 PHE A O 1
ATOM 2056 N N . THR A 1 267 ? -23.199 -8.152 -41.375 1.00 6.62 314 THR A N 1
ATOM 2057 C CA . THR A 1 267 ? -23.023 -7.416 -40.113 1.00 6.93 314 THR A CA 1
ATOM 2058 C C . THR A 1 267 ? -23.475 -8.284 -38.944 1.00 6.78 314 THR A C 1
ATOM 2059 O O . THR A 1 267 ? -24.578 -8.775 -38.997 1.00 6.88 314 THR A O 1
ATOM 2063 N N . VAL A 1 268 ? -22.676 -8.389 -37.890 1.00 6.56 315 VAL A N 1
ATOM 2064 C CA . VAL A 1 268 ? -23.152 -8.913 -36.583 1.00 6.74 315 VAL A CA 1
ATOM 2065 C C . VAL A 1 268 ? -23.376 -7.689 -35.705 1.00 7.20 315 VAL A C 1
ATOM 2066 O O . VAL A 1 268 ? -22.440 -6.875 -35.599 1.00 6.50 315 VAL A O 1
ATOM 2070 N N . GLU A 1 269 ? -24.582 -7.503 -35.176 1.00 8.78 316 GLU A N 1
ATOM 2071 C CA . GLU A 1 269 ? -24.945 -6.246 -34.461 1.00 10.93 316 GLU A CA 1
ATOM 2072 C C . GLU A 1 269 ? -24.133 -6.086 -33.155 1.00 10.96 316 GLU A C 1
ATOM 2073 O O . GLU A 1 269 ? -23.457 -5.022 -33.029 1.00 10.04 316 GLU A O 1
ATOM 2079 N N . GLN A 1 270 ? -24.167 -7.088 -32.264 1.00 11.15 317 GLN A N 1
ATOM 2080 C CA . GLN A 1 270 ? -23.542 -6.990 -30.908 1.00 11.72 317 GLN A CA 1
ATOM 2081 C C . GLN A 1 270 ? -22.886 -8.309 -30.550 1.00 9.27 317 GLN A C 1
ATOM 2082 O O . GLN A 1 270 ? -23.475 -9.319 -30.800 1.00 8.27 317 GLN A O 1
ATOM 2088 N N . LEU A 1 271 ? -21.667 -8.267 -30.038 1.00 7.82 318 LEU A N 1
ATOM 2089 C CA . LEU A 1 271 ? -20.939 -9.455 -29.555 1.00 7.72 318 LEU A CA 1
ATOM 2090 C C . LEU A 1 271 ? -20.101 -9.032 -28.355 1.00 7.97 318 LEU A C 1
ATOM 2091 O O . LEU A 1 271 ? -19.713 -7.870 -28.270 1.00 9.04 318 LEU A O 1
ATOM 2096 N N . PRO A 1 272 ? -19.814 -9.950 -27.397 1.00 7.03 319 PRO A N 1
ATOM 2097 C CA . PRO A 1 272 ? -18.779 -9.704 -26.387 1.00 6.44 319 PRO A CA 1
ATOM 2098 C C . PRO A 1 272 ? -17.396 -9.652 -27.047 1.00 5.67 319 PRO A C 1
ATOM 2099 O O . PRO A 1 272 ? -17.111 -10.500 -27.917 1.00 5.34 319 PRO A O 1
ATOM 2103 N N . ALA A 1 273 ? -16.595 -8.649 -26.669 1.00 4.80 320 ALA A N 1
ATOM 2104 C CA . ALA A 1 273 ? -15.146 -8.657 -26.954 1.00 4.64 320 ALA A CA 1
ATOM 2105 C C . ALA A 1 273 ? -14.571 -9.990 -26.412 1.00 4.64 320 ALA A C 1
ATOM 2106 O O . ALA A 1 273 ? -15.028 -10.482 -25.354 1.00 4.55 320 ALA A O 1
ATOM 2108 N N . GLY A 1 274 ? -13.602 -10.569 -27.125 1.00 4.63 321 GLY A N 1
ATOM 2109 C CA . GLY A 1 274 ? -13.017 -11.897 -26.843 1.00 4.74 321 GLY A CA 1
ATOM 2110 C C . GLY A 1 274 ? -13.685 -13.011 -27.657 1.00 4.62 321 GLY A C 1
ATOM 2111 O O . GLY A 1 274 ? -13.165 -14.138 -27.623 1.00 4.23 321 GLY A O 1
ATOM 2112 N N . SER A 1 275 ? -14.775 -12.672 -28.347 1.00 4.80 322 SER A N 1
ATOM 2113 C CA . SER A 1 275 ? -15.386 -13.583 -29.323 1.00 5.43 322 SER A CA 1
ATOM 2114 C C . SER A 1 275 ? -14.352 -13.839 -30.417 1.00 6.50 322 SER A C 1
ATOM 2115 O O . SER A 1 275 ? -13.480 -12.990 -30.664 1.00 6.71 322 SER A O 1
ATOM 2118 N N . LYS A 1 276 ? -14.426 -14.970 -31.053 1.00 7.64 323 LYS A N 1
ATOM 2119 C CA . LYS A 1 276 ? -13.558 -15.361 -32.169 1.00 8.59 323 LYS A CA 1
ATOM 2120 C C . LYS A 1 276 ? -14.429 -15.821 -33.328 1.00 8.56 323 LYS A C 1
ATOM 2121 O O . LYS A 1 276 ? -15.456 -16.468 -33.081 1.00 8.63 323 LYS A O 1
ATOM 2127 N N . TYR A 1 277 ? -13.986 -15.611 -34.577 1.00 7.83 324 TYR A N 1
ATOM 2128 C CA . TYR A 1 277 ? -14.737 -16.141 -35.735 1.00 7.27 324 TYR A CA 1
ATOM 2129 C C . TYR A 1 277 ? -13.835 -16.880 -36.737 1.00 8.17 324 TYR A C 1
ATOM 2130 O O . TYR A 1 277 ? -12.636 -16.660 -36.850 1.00 8.59 324 TYR A O 1
ATOM 2139 N N . THR A 1 278 ? -14.490 -17.785 -37.453 1.00 8.35 325 THR A N 1
ATOM 2140 C CA . THR A 1 278 ? -13.903 -18.574 -38.545 1.00 9.49 325 THR A CA 1
ATOM 2141 C C . THR A 1 278 ? -14.859 -18.377 -39.714 1.00 9.33 325 THR A C 1
ATOM 2142 O O . THR A 1 278 ? -16.049 -18.557 -39.502 1.00 9.64 325 THR A O 1
ATOM 2146 N N . VAL A 1 279 ? -14.368 -17.872 -40.841 1.00 9.11 326 VAL A N 1
ATOM 2147 C CA . VAL A 1 279 ? -15.214 -17.591 -42.015 1.00 8.99 326 VAL A CA 1
ATOM 2148 C C . VAL A 1 279 ? -14.615 -18.327 -43.227 1.00 9.88 326 VAL A C 1
ATOM 2149 O O . VAL A 1 279 ? -13.380 -18.316 -43.396 1.00 9.98 326 VAL A O 1
ATOM 2153 N N . THR A 1 280 ? -15.463 -19.051 -43.964 1.00 10.30 327 THR A N 1
ATOM 2154 C CA . THR A 1 280 ? -15.082 -19.831 -45.154 1.00 11.19 327 THR A CA 1
ATOM 2155 C C . THR A 1 280 ? -15.822 -19.267 -46.361 1.00 10.70 327 THR A C 1
ATOM 2156 O O . THR A 1 280 ? -17.023 -19.258 -46.299 1.00 10.24 327 THR A O 1
ATOM 2160 N N . GLU A 1 281 ? -15.130 -18.746 -47.384 1.00 11.67 328 GLU A N 1
ATOM 2161 C CA . GLU A 1 281 ? -15.798 -18.534 -48.680 1.00 12.44 328 GLU A CA 1
ATOM 2162 C C . GLU A 1 281 ? -15.550 -19.732 -49.620 1.00 11.93 328 GLU A C 1
ATOM 2163 O O . GLU A 1 281 ? -14.392 -20.148 -49.793 1.00 11.60 328 GLU A O 1
ATOM 2169 N N . THR A 1 282 ? -16.624 -20.230 -50.234 1.00 12.08 329 THR A N 1
ATOM 2170 C CA . THR A 1 282 ? -16.585 -21.374 -51.173 1.00 12.65 329 THR A CA 1
ATOM 2171 C C . THR A 1 282 ? -15.811 -21.003 -52.445 1.00 12.43 329 THR A C 1
ATOM 2172 O O . THR A 1 282 ? -16.050 -19.972 -53.019 1.00 12.50 329 THR A O 1
ATOM 2176 N N . GLY A 1 283 ? -14.906 -21.866 -52.864 1.00 12.69 330 GLY A N 1
ATOM 2177 C CA . GLY A 1 283 ? -14.168 -21.764 -54.129 1.00 12.79 330 GLY A CA 1
ATOM 2178 C C . GLY A 1 283 ? -15.067 -21.514 -55.309 1.00 12.76 330 GLY A C 1
ATOM 2179 O O . GLY A 1 283 ? -16.077 -22.180 -55.435 1.00 12.53 330 GLY A O 1
ATOM 2180 N N . VAL A 1 284 ? -14.710 -20.556 -56.162 1.00 12.77 331 VAL A N 1
ATOM 2181 C CA . VAL A 1 284 ? -15.391 -20.392 -57.479 1.00 13.03 331 VAL A CA 1
ATOM 2182 C C . VAL A 1 284 ? -14.361 -20.424 -58.606 1.00 12.81 331 VAL A C 1
ATOM 2183 O O . VAL A 1 284 ? -13.314 -19.765 -58.478 1.00 12.57 331 VAL A O 1
ATOM 2187 N N . ALA A 1 285 ? -14.686 -21.094 -59.706 1.00 13.34 332 ALA A N 1
ATOM 2188 C CA . ALA A 1 285 ? -13.789 -21.235 -60.877 1.00 13.46 332 ALA A CA 1
ATOM 2189 C C . ALA A 1 285 ? -13.343 -19.841 -61.355 1.00 13.54 332 ALA A C 1
ATOM 2190 O O . ALA A 1 285 ? -14.212 -18.926 -61.497 1.00 13.51 332 ALA A O 1
ATOM 2192 N N . GLY A 1 286 ? -12.042 -19.646 -61.525 1.00 13.84 333 GLY A N 1
ATOM 2193 C CA . GLY A 1 286 ? -11.500 -18.359 -61.992 1.00 14.20 333 GLY A CA 1
ATOM 2194 C C . GLY A 1 286 ? -11.057 -17.431 -60.862 1.00 14.22 333 GLY A C 1
ATOM 2195 O O . GLY A 1 286 ? -10.199 -16.607 -61.110 1.00 16.07 333 GLY A O 1
ATOM 2196 N N . TYR A 1 287 ? -11.622 -17.514 -59.664 1.00 13.80 334 TYR A N 1
ATOM 2197 C CA . TYR A 1 287 ? -11.439 -16.444 -58.651 1.00 13.15 334 TYR A CA 1
ATOM 2198 C C . TYR A 1 287 ? -10.372 -16.870 -57.656 1.00 13.47 334 TYR A C 1
ATOM 2199 O O . TYR A 1 287 ? -10.407 -17.996 -57.165 1.00 13.40 334 TYR A O 1
ATOM 2208 N N . THR A 1 288 ? -9.503 -15.929 -57.318 1.00 14.94 335 THR A N 1
ATOM 2209 C CA . THR A 1 288 ? -8.561 -16.066 -56.182 1.00 16.47 335 THR A CA 1
ATOM 2210 C C . THR A 1 288 ? -9.012 -15.061 -55.105 1.00 16.52 335 THR A C 1
ATOM 2211 O O . THR A 1 288 ? -9.070 -13.851 -55.391 1.00 13.41 335 THR A O 1
ATOM 2215 N N . ASP A 1 289 ? -9.333 -15.552 -53.914 1.00 17.01 336 ASP A N 1
ATOM 2216 C CA . ASP A 1 289 ? -9.837 -14.691 -52.813 1.00 17.94 336 ASP A CA 1
ATOM 2217 C C . ASP A 1 289 ? -8.675 -14.159 -51.944 1.00 16.05 336 ASP A C 1
ATOM 2218 O O . ASP A 1 289 ? -7.630 -14.765 -51.891 1.00 17.69 336 ASP A O 1
ATOM 2223 N N . SER A 1 290 ? -8.874 -13.020 -51.329 1.00 13.66 337 SER A N 1
ATOM 2224 C CA . SER A 1 290 ? -7.889 -12.368 -50.436 1.00 12.40 337 SER A CA 1
ATOM 2225 C C . SER A 1 290 ? -8.641 -11.562 -49.384 1.00 10.82 337 SER A C 1
ATOM 2226 O O . SER A 1 290 ? -9.788 -11.226 -49.629 1.00 9.76 337 SER A O 1
ATOM 2229 N N . SER A 1 291 ? -7.970 -11.222 -48.282 1.00 10.08 338 SER A N 1
ATOM 2230 C CA . SER A 1 291 ? -8.619 -10.474 -47.169 1.00 10.04 338 SER A CA 1
ATOM 2231 C C . SER A 1 291 ? -7.755 -9.373 -46.571 1.00 10.11 338 SER A C 1
ATOM 2232 O O . SER A 1 291 ? -6.578 -9.588 -46.398 1.00 10.93 338 SER A O 1
ATOM 2235 N N . ILE A 1 292 ? -8.360 -8.225 -46.311 1.00 10.22 339 ILE A N 1
ATOM 2236 C CA . ILE A 1 292 ? -7.700 -7.187 -45.490 1.00 11.17 339 ILE A CA 1
ATOM 2237 C C . ILE A 1 292 ? -8.597 -6.979 -44.302 1.00 10.58 339 ILE A C 1
ATOM 2238 O O . ILE A 1 292 ? -9.706 -6.549 -44.506 1.00 10.75 339 ILE A O 1
ATOM 2243 N N . TYR A 1 293 ? -8.137 -7.328 -43.119 1.00 9.93 340 TYR A N 1
ATOM 2244 C CA . TYR A 1 293 ? -9.021 -7.371 -41.950 1.00 10.01 340 TYR A CA 1
ATOM 2245 C C . TYR A 1 293 ? -8.372 -6.698 -40.741 1.00 10.26 340 TYR A C 1
ATOM 2246 O O . TYR A 1 293 ? -7.130 -6.691 -40.631 1.00 10.80 340 TYR A O 1
ATOM 2255 N N . THR A 1 294 ? -9.222 -6.116 -39.907 1.00 9.77 341 THR A N 1
ATOM 2256 C CA . THR A 1 294 ? -8.857 -5.455 -38.639 1.00 9.92 341 THR A CA 1
ATOM 2257 C C . THR A 1 294 ? -9.383 -6.338 -37.511 1.00 9.91 341 THR A C 1
ATOM 2258 O O . THR A 1 294 ? -10.630 -6.551 -37.464 1.00 8.93 341 THR A O 1
ATOM 2262 N N . THR A 1 295 ? -8.467 -6.848 -36.684 1.00 9.17 342 THR A N 1
ATOM 2263 C CA . THR A 1 295 ? -8.733 -7.713 -35.547 1.00 9.01 342 THR A CA 1
ATOM 2264 C C . THR A 1 295 ? -8.280 -6.943 -34.318 1.00 8.71 342 THR A C 1
ATOM 2265 O O . THR A 1 295 ? -7.108 -6.784 -34.122 1.00 8.82 342 THR A O 1
ATOM 2269 N N . ASN A 1 296 ? -9.236 -6.412 -33.567 1.00 8.70 343 ASN A N 1
ATOM 2270 C CA . ASN A 1 296 ? -9.024 -5.626 -32.332 1.00 8.41 343 ASN A CA 1
ATOM 2271 C C . ASN A 1 296 ? -8.048 -4.495 -32.655 1.00 8.54 343 ASN A C 1
ATOM 2272 O O . ASN A 1 296 ? -7.044 -4.324 -31.941 1.00 7.71 343 ASN A O 1
ATOM 2277 N N . GLY A 1 297 ? -8.326 -3.814 -33.762 1.00 9.32 344 GLY A N 1
ATOM 2278 C CA . GLY A 1 297 ? -7.571 -2.612 -34.160 1.00 10.59 344 GLY A CA 1
ATOM 2279 C C . GLY A 1 297 ? -6.318 -2.920 -34.948 1.00 11.45 344 GLY A C 1
ATOM 2280 O O . GLY A 1 297 ? -5.812 -1.968 -35.486 1.00 12.38 344 GLY A O 1
ATOM 2281 N N . ALA A 1 298 ? -5.841 -4.165 -35.020 1.00 12.84 345 ALA A N 1
ATOM 2282 C CA . ALA A 1 298 ? -4.645 -4.553 -35.816 1.00 14.50 345 ALA A CA 1
ATOM 2283 C C . ALA A 1 298 ? -5.009 -4.932 -37.271 1.00 14.36 345 ALA A C 1
ATOM 2284 O O . ALA A 1 298 ? -5.807 -5.846 -37.459 1.00 13.52 345 ALA A O 1
ATOM 2286 N N . GLU A 1 299 ? -4.386 -4.307 -38.262 1.00 15.74 346 GLU A N 1
ATOM 2287 C CA . GLU A 1 299 ? -4.594 -4.601 -39.709 1.00 17.62 346 GLU A CA 1
ATOM 2288 C C . GLU A 1 299 ? -3.764 -5.831 -40.103 1.00 16.73 346 GLU A C 1
ATOM 2289 O O . GLU A 1 299 ? -2.603 -5.842 -39.820 1.00 15.81 346 GLU A O 1
ATOM 2295 N N . GLN A 1 300 ? -4.397 -6.865 -40.647 1.00 16.86 347 GLN A N 1
ATOM 2296 C CA . GLN A 1 300 ? -3.734 -8.093 -41.121 1.00 18.66 347 GLN A CA 1
ATOM 2297 C C . GLN A 1 300 ? -4.235 -8.424 -42.520 1.00 17.83 347 GLN A C 1
ATOM 2298 O O . GLN A 1 300 ? -5.199 -7.868 -42.956 1.00 15.75 347 GLN A O 1
ATOM 2304 N N . THR A 1 301 ? -3.610 -9.405 -43.143 1.00 18.78 348 THR A N 1
ATOM 2305 C CA . THR A 1 301 ? -3.932 -9.806 -44.532 1.00 19.91 348 THR A CA 1
ATOM 2306 C C . THR A 1 301 ? -3.867 -11.319 -44.594 1.00 19.11 348 THR A C 1
ATOM 2307 O O . THR A 1 301 ? -3.165 -11.943 -43.799 1.00 19.90 348 THR A O 1
ATOM 2311 N N . SER A 1 302 ? -4.612 -11.869 -45.523 1.00 18.04 349 SER A N 1
ATOM 2312 C CA . SER A 1 302 ? -4.495 -13.292 -45.870 1.00 19.04 349 SER A CA 1
ATOM 2313 C C . SER A 1 302 ? -4.738 -13.435 -47.383 1.00 19.55 349 SER A C 1
ATOM 2314 O O . SER A 1 302 ? -5.446 -12.601 -47.951 1.00 17.47 349 SER A O 1
ATOM 2317 N N . GLN A 1 303 ? -4.026 -14.359 -48.013 1.00 21.04 350 GLN A N 1
ATOM 2318 C CA . GLN A 1 303 ? -4.053 -14.640 -49.476 1.00 21.44 350 GLN A CA 1
ATOM 2319 C C . GLN A 1 303 ? -4.597 -16.069 -49.657 1.00 20.33 350 GLN A C 1
ATOM 2320 O O . GLN A 1 303 ? -4.109 -17.017 -48.987 1.00 18.60 350 GLN A O 1
ATOM 2326 N N . GLY A 1 304 ? -5.646 -16.198 -50.480 1.00 20.37 351 GLY A N 1
ATOM 2327 C CA . GLY A 1 304 ? -6.232 -17.481 -50.897 1.00 19.23 351 GLY A CA 1
ATOM 2328 C C . GLY A 1 304 ? -5.522 -18.050 -52.116 1.00 19.37 351 GLY A C 1
ATOM 2329 O O . GLY A 1 304 ? -4.581 -17.441 -52.623 1.00 16.86 351 GLY A O 1
ATOM 2330 N N . GLN A 1 305 ? -5.955 -19.221 -52.540 1.00 21.36 352 GLN A N 1
ATOM 2331 C CA . GLN A 1 305 ? -5.451 -19.887 -53.761 1.00 25.60 352 GLN A CA 1
ATOM 2332 C C . GLN A 1 305 ? -6.600 -19.975 -54.758 1.00 24.01 352 GLN A C 1
ATOM 2333 O O . GLN A 1 305 ? -7.765 -19.966 -54.348 1.00 22.80 352 GLN A O 1
ATOM 2339 N N . LYS A 1 306 ? -6.276 -20.149 -56.026 1.00 24.14 353 LYS A N 1
ATOM 2340 C CA . LYS A 1 306 ? -7.301 -20.102 -57.093 1.00 22.25 353 LYS A CA 1
ATOM 2341 C C . LYS A 1 306 ? -8.289 -21.263 -56.932 1.00 20.83 353 LYS A C 1
ATOM 2342 O O . LYS A 1 306 ? -7.847 -22.426 -56.822 1.00 20.40 353 LYS A O 1
ATOM 2348 N N . ASN A 1 307 ? -9.571 -20.932 -56.940 1.00 20.38 354 ASN A N 1
ATOM 2349 C CA . ASN A 1 307 ? -10.686 -21.894 -56.988 1.00 22.76 354 ASN A CA 1
ATOM 2350 C C . ASN A 1 307 ? -10.574 -22.876 -55.814 1.00 24.22 354 ASN A C 1
ATOM 2351 O O . ASN A 1 307 ? -10.814 -24.072 -56.009 1.00 24.88 354 ASN A O 1
ATOM 2356 N N . VAL A 1 308 ? -10.207 -22.399 -54.626 1.00 24.96 355 VAL A N 1
ATOM 2357 C CA . VAL A 1 308 ? -10.158 -23.269 -53.411 1.00 24.88 355 VAL A CA 1
ATOM 2358 C C . VAL A 1 308 ? -10.800 -22.480 -52.273 1.00 22.78 355 VAL A C 1
ATOM 2359 O O . VAL A 1 308 ? -10.616 -21.252 -52.219 1.00 21.31 355 VAL A O 1
ATOM 2363 N N . ASP A 1 309 ? -11.532 -23.172 -51.408 1.00 21.16 356 ASP A N 1
ATOM 2364 C CA . ASP A 1 309 ? -12.261 -22.569 -50.275 1.00 19.53 356 ASP A CA 1
ATOM 2365 C C . ASP A 1 309 ? -11.258 -21.664 -49.567 1.00 18.98 356 ASP A C 1
ATOM 2366 O O . ASP A 1 309 ? -10.165 -22.102 -49.259 1.00 19.35 356 ASP A O 1
ATOM 2371 N N . PHE A 1 310 ? -11.617 -20.408 -49.334 1.00 16.90 357 PHE A N 1
ATOM 2372 C CA . PHE A 1 310 ? -10.750 -19.454 -48.603 1.00 16.30 357 PHE A CA 1
ATOM 2373 C C . PHE A 1 310 ? -11.176 -19.402 -47.129 1.00 15.10 357 PHE A C 1
ATOM 2374 O O . PHE A 1 310 ? -12.288 -19.049 -46.880 1.00 14.11 357 PHE A O 1
ATOM 2382 N N . THR A 1 311 ? -10.299 -19.781 -46.210 1.00 16.13 358 THR A N 1
ATOM 2383 C CA . THR A 1 311 ? -10.607 -19.865 -44.761 1.00 17.18 358 THR A CA 1
ATOM 2384 C C . THR A 1 311 ? -9.712 -18.911 -43.980 1.00 16.06 358 THR A C 1
ATOM 2385 O O . THR A 1 311 ? -8.546 -18.930 -44.195 1.00 17.25 358 THR A O 1
ATOM 2389 N N . LEU A 1 312 ? -10.315 -18.101 -43.132 1.00 16.11 359 LEU A N 1
ATOM 2390 C CA . LEU A 1 312 ? -9.685 -17.379 -41.986 1.00 16.54 359 LEU A CA 1
ATOM 2391 C C . LEU A 1 312 ? -10.101 -18.018 -40.667 1.00 14.95 359 LEU A C 1
ATOM 2392 O O . LEU A 1 312 ? -11.285 -18.026 -40.446 1.00 13.26 359 LEU A O 1
ATOM 2397 N N . THR A 1 313 ? -9.159 -18.409 -39.819 1.00 15.51 360 THR A N 1
ATOM 2398 C CA . THR A 1 313 ? -9.467 -19.204 -38.583 1.00 16.93 360 THR A CA 1
ATOM 2399 C C . THR A 1 313 ? -9.190 -18.438 -37.264 1.00 15.42 360 THR A C 1
ATOM 2400 O O . THR A 1 313 ? -8.177 -17.788 -37.181 1.00 15.58 360 THR A O 1
ATOM 2404 N N . ASP A 1 314 ? -10.064 -18.560 -36.276 1.00 16.34 361 ASP A N 1
ATOM 2405 C CA . ASP A 1 314 ? -9.895 -18.028 -34.892 1.00 16.12 361 ASP A CA 1
ATOM 2406 C C . ASP A 1 314 ? -9.468 -16.580 -34.943 1.00 13.22 361 ASP A C 1
ATOM 2407 O O . ASP A 1 314 ? -8.444 -16.267 -34.362 1.00 13.19 361 ASP A O 1
ATOM 2412 N N . ILE A 1 315 ? -10.237 -15.733 -35.624 1.00 11.24 362 ILE A N 1
ATOM 2413 C CA . ILE A 1 315 ? -9.940 -14.271 -35.677 1.00 9.81 362 ILE A CA 1
ATOM 2414 C C . ILE A 1 315 ? -10.581 -13.633 -34.448 1.00 8.30 362 ILE A C 1
ATOM 2415 O O . ILE A 1 315 ? -11.764 -13.770 -34.239 1.00 7.22 362 ILE A O 1
ATOM 2420 N N . LEU A 1 316 ? -9.782 -12.919 -33.677 1.00 8.34 363 LEU A N 1
ATOM 2421 C CA . LEU A 1 316 ? -10.234 -12.239 -32.441 1.00 7.39 363 LEU A CA 1
ATOM 2422 C C . LEU A 1 316 ? -11.088 -11.027 -32.817 1.00 6.66 363 LEU A C 1
ATOM 2423 O O . LEU A 1 316 ? -10.695 -10.244 -33.727 1.00 6.86 363 LEU A O 1
ATOM 2428 N N . ILE A 1 317 ? -12.235 -10.911 -32.158 1.00 5.82 364 ILE A N 1
ATOM 2429 C CA . ILE A 1 317 ? -13.152 -9.739 -32.159 1.00 5.42 364 ILE A CA 1
ATOM 2430 C C . ILE A 1 317 ? -12.948 -9.023 -30.823 1.00 5.20 364 ILE A C 1
ATOM 2431 O O . ILE A 1 317 ? -13.364 -9.627 -29.780 1.00 5.00 364 ILE A O 1
ATOM 2436 N N . GLY A 1 318 ? -12.199 -7.907 -30.819 1.00 4.87 365 GLY A N 1
ATOM 2437 C CA . GLY A 1 318 ? -11.833 -7.213 -29.574 1.00 4.93 365 GLY A CA 1
ATOM 2438 C C . GLY A 1 318 ? -12.656 -5.941 -29.333 1.00 5.11 365 GLY A C 1
ATOM 2439 O O . GLY A 1 318 ? -13.689 -5.707 -30.053 1.00 4.45 365 GLY A O 1
ATOM 2440 N N . GLU A 1 319 ? -12.198 -5.154 -28.335 1.00 5.48 366 GLU A N 1
ATOM 2441 C CA . GLU A 1 319 ? -12.828 -3.905 -27.910 1.00 6.15 366 GLU A CA 1
ATOM 2442 C C . GLU A 1 319 ? -12.569 -2.809 -28.960 1.00 6.42 366 GLU A C 1
ATOM 2443 O O . GLU A 1 319 ? -13.331 -1.828 -28.984 1.00 5.90 366 GLU A O 1
ATOM 2449 N N . LYS A 1 320 ? -11.510 -2.941 -29.756 1.00 7.04 367 LYS A N 1
ATOM 2450 C CA . LYS A 1 320 ? -11.130 -1.909 -30.767 1.00 8.45 367 LYS A CA 1
ATOM 2451 C C . LYS A 1 320 ? -11.797 -2.292 -32.100 1.00 8.55 367 LYS A C 1
ATOM 2452 O O . LYS A 1 320 ? -12.738 -3.134 -32.063 1.00 7.83 367 LYS A O 1
ATOM 2458 N N . LYS A 1 321 ? -11.440 -1.645 -33.210 1.00 8.56 368 LYS A N 1
ATOM 2459 C CA . LYS A 1 321 ? -12.118 -1.905 -34.514 1.00 9.03 368 LYS A CA 1
ATOM 2460 C C . LYS A 1 321 ? -12.108 -3.393 -34.937 1.00 7.26 368 LYS A C 1
ATOM 2461 O O . LYS A 1 321 ? -11.083 -4.080 -34.874 1.00 6.64 368 LYS A O 1
ATOM 2467 N N . ASN A 1 322 ? -13.204 -3.862 -35.512 1.00 6.69 369 ASN A N 1
ATOM 2468 C CA . ASN A 1 322 ? -13.277 -5.228 -36.111 1.00 5.80 369 ASN A CA 1
ATOM 2469 C C . ASN A 1 322 ? -13.992 -5.190 -37.451 1.00 6.13 369 ASN A C 1
ATOM 2470 O O . ASN A 1 322 ? -15.154 -4.882 -37.447 1.00 5.88 369 ASN A O 1
ATOM 2475 N N . ASP A 1 323 ? -13.339 -5.597 -38.538 1.00 6.91 370 ASP A N 1
ATOM 2476 C CA . ASP A 1 323 ? -13.922 -5.527 -39.905 1.00 7.89 370 ASP A CA 1
ATOM 2477 C C . ASP A 1 323 ? -13.127 -6.482 -40.812 1.00 8.03 370 ASP A C 1
ATOM 2478 O O . ASP A 1 323 ? -12.060 -7.027 -40.428 1.00 8.16 370 ASP A O 1
ATOM 2483 N N . ASN A 1 324 ? -13.647 -6.715 -41.994 1.00 8.08 371 ASN A N 1
ATOM 2484 C CA . ASN A 1 324 ? -13.060 -7.695 -42.927 1.00 8.00 371 ASN A CA 1
ATOM 2485 C C . ASN A 1 324 ? -13.523 -7.371 -44.354 1.00 9.12 371 ASN A C 1
ATOM 2486 O O . ASN A 1 324 ? -14.716 -7.406 -44.602 1.00 8.88 371 ASN A O 1
ATOM 2491 N N . LYS A 1 325 ? -12.588 -7.030 -45.244 1.00 11.02 372 LYS A N 1
ATOM 2492 C CA . LYS A 1 325 ? -12.844 -6.851 -46.679 1.00 12.23 372 LYS A CA 1
ATOM 2493 C C . LYS A 1 325 ? -12.335 -8.080 -47.412 1.00 10.60 372 LYS A C 1
ATOM 2494 O O . LYS A 1 325 ? -11.146 -8.333 -47.418 1.00 8.78 372 LYS A O 1
ATOM 2500 N N . VAL A 1 326 ? -13.257 -8.834 -47.985 1.00 10.16 373 VAL A N 1
ATOM 2501 C CA . VAL A 1 326 ? -12.848 -10.009 -48.781 1.00 10.75 373 VAL A CA 1
ATOM 2502 C C . VAL A 1 326 ? -12.884 -9.609 -50.247 1.00 11.21 373 VAL A C 1
ATOM 2503 O O . VAL A 1 326 ? -13.881 -9.094 -50.718 1.00 10.45 373 VAL A O 1
ATOM 2507 N N . THR A 1 327 ? -11.773 -9.826 -50.905 1.00 12.16 374 THR A N 1
ATOM 2508 C CA . THR A 1 327 ? -11.675 -9.473 -52.341 1.00 13.60 374 THR A CA 1
ATOM 2509 C C . THR A 1 327 ? -11.632 -10.746 -53.180 1.00 13.39 374 THR A C 1
ATOM 2510 O O . THR A 1 327 ? -10.832 -11.623 -52.920 1.00 12.34 374 THR A O 1
ATOM 2514 N N . ASN A 1 328 ? -12.520 -10.787 -54.136 1.00 14.08 375 ASN A N 1
ATOM 2515 C CA . ASN A 1 328 ? -12.474 -11.844 -55.157 1.00 15.73 375 ASN A CA 1
ATOM 2516 C C . ASN A 1 328 ? -11.890 -11.369 -56.454 1.00 14.58 375 ASN A C 1
ATOM 2517 O O . ASN A 1 328 ? -12.548 -10.623 -57.154 1.00 12.25 375 ASN A O 1
ATOM 2521 N N . LYS A 1 329 ? -10.740 -11.908 -56.793 1.00 14.33 376 LYS A N 1
ATOM 2522 C CA . LYS A 1 329 ? -9.998 -11.443 -57.989 1.00 16.63 376 LYS A CA 1
ATOM 2523 C C . LYS A 1 329 ? -10.083 -12.469 -59.112 1.00 15.25 376 LYS A C 1
ATOM 2524 O O . LYS A 1 329 ? -9.890 -13.637 -58.829 1.00 13.84 376 LYS A O 1
ATOM 2530 N N . ILE A 1 330 ? -10.296 -12.000 -60.334 1.00 16.49 377 ILE A N 1
ATOM 2531 C CA . ILE A 1 330 ? -10.231 -12.856 -61.568 1.00 19.07 377 ILE A CA 1
ATOM 2532 C C . ILE A 1 330 ? -9.380 -12.147 -62.638 1.00 21.08 377 ILE A C 1
ATOM 2533 O O . ILE A 1 330 ? -9.502 -10.932 -62.778 1.00 20.89 377 ILE A O 1
ATOM 2538 N N . ASP A 1 331 ? -8.538 -12.896 -63.335 1.00 25.24 378 ASP A N 1
ATOM 2539 C CA . ASP A 1 331 ? -7.732 -12.413 -64.487 1.00 28.88 378 ASP A CA 1
ATOM 2540 C C . ASP A 1 331 ? -8.644 -12.167 -65.691 1.00 30.69 378 ASP A C 1
ATOM 2541 O O . ASP A 1 331 ? -9.737 -12.765 -65.802 1.00 27.92 378 ASP A O 1
ATOM 2546 N N . ASP A 1 332 ? -8.210 -11.292 -66.586 1.00 35.56 379 ASP A N 1
ATOM 2547 C CA . ASP A 1 332 ? -8.985 -11.003 -67.823 1.00 42.21 379 ASP A CA 1
ATOM 2548 C C . ASP A 1 332 ? -9.082 -12.276 -68.691 1.00 42.85 379 ASP A C 1
ATOM 2549 O O . ASP A 1 332 ? -8.149 -13.101 -68.651 1.00 38.85 379 ASP A O 1
ATOM 2554 N N . ASN B 1 1 ? -68.772 -6.651 -97.913 1.00 49.43 48 ASN B N 1
ATOM 2555 C CA . ASN B 1 1 ? -68.181 -7.786 -97.125 1.00 46.80 48 ASN B CA 1
ATOM 2556 C C . ASN B 1 1 ? -66.949 -7.255 -96.368 1.00 42.62 48 ASN B C 1
ATOM 2557 O O . ASN B 1 1 ? -65.942 -6.938 -96.988 1.00 35.85 48 ASN B O 1
ATOM 2562 N N . SER B 1 2 ? -67.051 -7.113 -95.049 1.00 43.28 49 SER B N 1
ATOM 2563 C CA . SER B 1 2 ? -65.999 -6.496 -94.194 1.00 42.01 49 SER B CA 1
ATOM 2564 C C . SER B 1 2 ? -64.783 -7.423 -94.107 1.00 35.27 49 SER B C 1
ATOM 2565 O O . SER B 1 2 ? -63.714 -6.928 -93.756 1.00 33.36 49 SER B O 1
ATOM 2568 N N . ALA B 1 3 ? -64.950 -8.706 -94.445 1.00 30.29 50 ALA B N 1
ATOM 2569 C CA . ALA B 1 3 ? -63.867 -9.716 -94.463 1.00 29.07 50 ALA B CA 1
ATOM 2570 C C . ALA B 1 3 ? -62.853 -9.480 -95.619 1.00 29.05 50 ALA B C 1
ATOM 2571 O O . ALA B 1 3 ? -61.727 -10.088 -95.581 1.00 26.85 50 ALA B O 1
ATOM 2573 N N . ILE B 1 4 ? -63.236 -8.698 -96.641 1.00 25.41 51 ILE B N 1
ATOM 2574 C CA . ILE B 1 4 ? -62.402 -8.457 -97.849 1.00 25.00 51 ILE B CA 1
ATOM 2575 C C . ILE B 1 4 ? -61.712 -7.104 -97.682 1.00 23.26 51 ILE B C 1
ATOM 2576 O O . ILE B 1 4 ? -62.420 -6.099 -97.506 1.00 27.53 51 ILE B O 1
ATOM 2581 N N . THR B 1 5 ? -60.387 -7.048 -97.763 1.00 22.27 52 THR B N 1
ATOM 2582 C CA . THR B 1 5 ? -59.648 -5.756 -97.809 1.00 22.30 52 THR B CA 1
ATOM 2583 C C . THR B 1 5 ? -59.680 -5.262 -99.265 1.00 24.09 52 THR B C 1
ATOM 2584 O O . THR B 1 5 ? -59.244 -6.002 -100.177 1.00 21.83 52 THR B O 1
ATOM 2588 N N . LYS B 1 6 ? -60.227 -4.079 -99.482 1.00 26.63 53 LYS B N 1
ATOM 2589 C CA . LYS B 1 6 ? -60.466 -3.593 -100.852 1.00 30.06 53 LYS B CA 1
ATOM 2590 C C . LYS B 1 6 ? -59.494 -2.460 -101.121 1.00 30.27 53 LYS B C 1
ATOM 2591 O O . LYS B 1 6 ? -59.117 -1.702 -100.231 1.00 30.45 53 LYS B O 1
ATOM 2597 N N . ALA B 1 7 ? -59.140 -2.340 -102.384 1.00 33.05 54 ALA B N 1
ATOM 2598 C CA . ALA B 1 7 ? -58.387 -1.189 -102.900 1.00 33.95 54 ALA B CA 1
ATOM 2599 C C . ALA B 1 7 ? -59.219 0.105 -102.764 1.00 32.76 54 ALA B C 1
ATOM 2600 O O . ALA B 1 7 ? -60.433 0.072 -102.899 1.00 29.10 54 ALA B O 1
ATOM 2602 N N . ASN B 1 8 ? -58.518 1.199 -102.524 1.00 35.67 55 ASN B N 1
ATOM 2603 C CA . ASN B 1 8 ? -59.006 2.586 -102.717 1.00 41.76 55 ASN B CA 1
ATOM 2604 C C . ASN B 1 8 ? -58.788 3.033 -104.194 1.00 37.29 55 ASN B C 1
ATOM 2605 O O . ASN B 1 8 ? -57.626 3.295 -104.562 1.00 33.57 55 ASN B O 1
ATOM 2610 N N . GLY B 1 9 ? -59.833 3.107 -105.023 1.00 35.83 56 GLY B N 1
ATOM 2611 C CA . GLY B 1 9 ? -59.706 3.329 -106.483 1.00 37.00 56 GLY B CA 1
ATOM 2612 C C . GLY B 1 9 ? -58.760 2.304 -107.132 1.00 35.54 56 GLY B C 1
ATOM 2613 O O . GLY B 1 9 ? -58.963 1.086 -106.893 1.00 35.01 56 GLY B O 1
ATOM 2614 N N . GLU B 1 10 ? -57.684 2.734 -107.805 1.00 32.14 57 GLU B N 1
ATOM 2615 C CA . GLU B 1 10 ? -56.735 1.789 -108.478 1.00 32.58 57 GLU B CA 1
ATOM 2616 C C . GLU B 1 10 ? -55.453 1.673 -107.637 1.00 33.17 57 GLU B C 1
ATOM 2617 O O . GLU B 1 10 ? -54.415 1.283 -108.205 1.00 32.46 57 GLU B O 1
ATOM 2623 N N . ASN B 1 11 ? -55.505 1.970 -106.327 1.00 31.52 58 ASN B N 1
ATOM 2624 C CA . ASN B 1 11 ? -54.332 1.793 -105.421 1.00 29.53 58 ASN B CA 1
ATOM 2625 C C . ASN B 1 11 ? -54.334 0.387 -104.796 1.00 23.26 58 ASN B C 1
ATOM 2626 O O . ASN B 1 11 ? -55.369 -0.108 -104.466 1.00 21.79 58 ASN B O 1
ATOM 2631 N N . ASN B 1 12 ? -53.167 -0.184 -104.608 1.00 20.40 59 ASN B N 1
ATOM 2632 C CA . ASN B 1 12 ? -52.971 -1.543 -104.037 1.00 19.46 59 ASN B CA 1
ATOM 2633 C C . ASN B 1 12 ? -53.608 -1.629 -102.652 1.00 17.68 59 ASN B C 1
ATOM 2634 O O . ASN B 1 12 ? -53.409 -0.735 -101.854 1.00 16.03 59 ASN B O 1
ATOM 2639 N N . ALA B 1 13 ? -54.379 -2.669 -102.416 1.00 16.80 60 ALA B N 1
ATOM 2640 C CA . ALA B 1 13 ? -54.812 -3.050 -101.068 1.00 16.38 60 ALA B CA 1
ATOM 2641 C C . ALA B 1 13 ? -53.600 -3.181 -100.158 1.00 15.78 60 ALA B C 1
ATOM 2642 O O . ALA B 1 13 ? -52.574 -3.632 -100.649 1.00 16.14 60 ALA B O 1
ATOM 2644 N N . VAL B 1 14 ? -53.745 -2.807 -98.891 1.00 15.19 61 VAL B N 1
ATOM 2645 C CA . VAL B 1 14 ? -52.711 -2.899 -97.820 1.00 14.77 61 VAL B CA 1
ATOM 2646 C C . VAL B 1 14 ? -53.225 -3.965 -96.836 1.00 13.65 61 VAL B C 1
ATOM 2647 O O . VAL B 1 14 ? -54.365 -3.883 -96.424 1.00 12.78 61 VAL B O 1
ATOM 2651 N N . VAL B 1 15 ? -52.448 -5.026 -96.630 1.00 11.55 62 VAL B N 1
ATOM 2652 C CA . VAL B 1 15 ? -52.794 -6.124 -95.707 1.00 11.19 62 VAL B CA 1
ATOM 2653 C C . VAL B 1 15 ? -51.605 -6.337 -94.781 1.00 10.22 62 VAL B C 1
ATOM 2654 O O . VAL B 1 15 ? -50.470 -6.438 -95.287 1.00 9.44 62 VAL B O 1
ATOM 2658 N N . LYS B 1 16 ? -51.888 -6.474 -93.492 1.00 10.30 63 LYS B N 1
ATOM 2659 C CA . LYS B 1 16 ? -50.889 -6.846 -92.460 1.00 10.21 63 LYS B CA 1
ATOM 2660 C C . LYS B 1 16 ? -51.410 -8.065 -91.696 1.00 8.92 63 LYS B C 1
ATOM 2661 O O . LYS B 1 16 ? -52.612 -8.246 -91.571 1.00 9.09 63 LYS B O 1
ATOM 2667 N N . ILE B 1 17 ? -50.506 -8.921 -91.267 1.00 7.93 64 ILE B N 1
ATOM 2668 C CA . ILE B 1 17 ? -50.823 -10.068 -90.403 1.00 7.40 64 ILE B CA 1
ATOM 2669 C C . ILE B 1 17 ? -50.382 -9.725 -88.972 1.00 7.65 64 ILE B C 1
ATOM 2670 O O . ILE B 1 17 ? -49.298 -9.206 -88.771 1.00 6.78 64 ILE B O 1
ATOM 2675 N N . ASN B 1 18 ? -51.311 -9.910 -88.053 1.00 8.24 65 ASN B N 1
ATOM 2676 C CA . ASN B 1 18 ? -51.176 -9.698 -86.601 1.00 9.33 65 ASN B CA 1
ATOM 2677 C C . ASN B 1 18 ? -50.918 -11.023 -85.884 1.00 8.32 65 ASN B C 1
ATOM 2678 O O . ASN B 1 18 ? -51.616 -11.999 -86.125 1.00 8.85 65 ASN B O 1
ATOM 2683 N N . LYS B 1 19 ? -49.851 -11.087 -85.142 1.00 7.45 66 LYS B N 1
ATOM 2684 C CA . LYS B 1 19 ? -49.533 -12.230 -84.247 1.00 6.87 66 LYS B CA 1
ATOM 2685 C C . LYS B 1 19 ? -50.050 -11.890 -82.863 1.00 7.17 66 LYS B C 1
ATOM 2686 O O . LYS B 1 19 ? -49.844 -10.787 -82.417 1.00 7.22 66 LYS B O 1
ATOM 2692 N N . THR B 1 20 ? -50.746 -12.815 -82.250 1.00 7.58 67 THR B N 1
ATOM 2693 C CA . THR B 1 20 ? -51.113 -12.780 -80.820 1.00 8.16 67 THR B CA 1
ATOM 2694 C C . THR B 1 20 ? -50.205 -13.742 -80.052 1.00 7.71 67 THR B C 1
ATOM 2695 O O . THR B 1 20 ? -50.308 -14.928 -80.302 1.00 7.44 67 THR B O 1
ATOM 2699 N N . LEU B 1 21 ? -49.342 -13.195 -79.181 1.00 7.41 68 LEU B N 1
ATOM 2700 C CA . LEU B 1 21 ? -48.560 -13.963 -78.190 1.00 6.88 68 LEU B CA 1
ATOM 2701 C C . LEU B 1 21 ? -49.240 -13.887 -76.825 1.00 6.96 68 LEU B C 1
ATOM 2702 O O . LEU B 1 21 ? -49.313 -12.790 -76.236 1.00 7.34 68 LEU B O 1
ATOM 2707 N N . ASN B 1 22 ? -49.768 -15.022 -76.382 1.00 7.49 69 ASN B N 1
ATOM 2708 C CA . ASN B 1 22 ? -50.348 -15.209 -75.033 1.00 7.54 69 ASN B CA 1
ATOM 2709 C C . ASN B 1 22 ? -49.228 -15.389 -74.038 1.00 7.03 69 ASN B C 1
ATOM 2710 O O . ASN B 1 22 ? -48.396 -16.240 -74.252 1.00 6.07 69 ASN B O 1
ATOM 2715 N N . ILE B 1 23 ? -49.242 -14.575 -72.982 1.00 7.20 70 ILE B N 1
ATOM 2716 C CA . ILE B 1 23 ? -48.196 -14.596 -71.931 1.00 6.94 70 ILE B CA 1
ATOM 2717 C C . ILE B 1 23 ? -48.788 -14.066 -70.623 1.00 7.55 70 ILE B C 1
ATOM 2718 O O . ILE B 1 23 ? -49.456 -13.046 -70.648 1.00 8.08 70 ILE B O 1
ATOM 2723 N N . ALA B 1 24 ? -48.634 -14.831 -69.551 1.00 7.79 71 ALA B N 1
ATOM 2724 C CA . ALA B 1 24 ? -49.169 -14.513 -68.211 1.00 8.32 71 ALA B CA 1
ATOM 2725 C C . ALA B 1 24 ? -48.364 -13.408 -67.523 1.00 8.78 71 ALA B C 1
ATOM 2726 O O . ALA B 1 24 ? -47.309 -12.956 -68.062 1.00 7.72 71 ALA B O 1
ATOM 2728 N N . GLU B 1 25 ? -48.884 -12.998 -66.372 1.00 9.53 72 GLU B N 1
ATOM 2729 C CA . GLU B 1 25 ? -48.306 -11.958 -65.496 1.00 10.51 72 GLU B CA 1
ATOM 2730 C C . GLU B 1 25 ? -47.036 -12.506 -64.827 1.00 9.08 72 GLU B C 1
ATOM 2731 O O . GLU B 1 25 ? -46.917 -13.753 -64.722 1.00 8.87 72 GLU B O 1
ATOM 2737 N N . GLY B 1 26 ? -46.060 -11.642 -64.502 1.00 8.03 73 GLY B N 1
ATOM 2738 C CA . GLY B 1 26 ? -44.767 -11.933 -63.847 1.00 6.88 73 GLY B CA 1
ATOM 2739 C C . GLY B 1 26 ? -43.799 -12.570 -64.809 1.00 6.49 73 GLY B C 1
ATOM 2740 O O . GLY B 1 26 ? -42.850 -13.331 -64.370 1.00 6.69 73 GLY B O 1
ATOM 2741 N N . ILE B 1 27 ? -43.962 -12.331 -66.105 1.00 5.79 74 ILE B N 1
ATOM 2742 C CA . ILE B 1 27 ? -43.063 -12.981 -67.117 1.00 5.35 74 ILE B CA 1
ATOM 2743 C C . ILE B 1 27 ? -42.552 -11.908 -68.071 1.00 5.06 74 ILE B C 1
ATOM 2744 O O . ILE B 1 27 ? -43.389 -11.122 -68.623 1.00 5.14 74 ILE B O 1
ATOM 2749 N N . THR B 1 28 ? -41.245 -11.856 -68.229 1.00 4.72 75 THR B N 1
ATOM 2750 C CA . THR B 1 28 ? -40.567 -10.981 -69.209 1.00 4.97 75 THR B CA 1
ATOM 2751 C C . THR B 1 28 ? -40.775 -11.617 -70.611 1.00 4.71 75 THR B C 1
ATOM 2752 O O . THR B 1 28 ? -40.624 -12.871 -70.814 1.00 4.22 75 THR B O 1
ATOM 2756 N N . THR B 1 29 ? -41.179 -10.799 -71.573 1.00 4.74 76 THR B N 1
ATOM 2757 C CA . THR B 1 29 ? -41.310 -11.229 -72.986 1.00 4.68 76 THR B CA 1
ATOM 2758 C C . THR B 1 29 ? -39.962 -11.780 -73.454 1.00 4.51 76 THR B C 1
ATOM 2759 O O . THR B 1 29 ? -38.902 -11.113 -73.338 1.00 4.48 76 THR B O 1
ATOM 2763 N N . PRO B 1 30 ? -39.953 -13.005 -74.014 1.00 4.23 77 PRO B N 1
ATOM 2764 C CA . PRO B 1 30 ? -38.724 -13.590 -74.544 1.00 4.47 77 PRO B CA 1
ATOM 2765 C C . PRO B 1 30 ? -38.294 -12.929 -75.869 1.00 5.08 77 PRO B C 1
ATOM 2766 O O . PRO B 1 30 ? -39.117 -12.223 -76.502 1.00 4.44 77 PRO B O 1
ATOM 2770 N N . THR B 1 31 ? -37.067 -13.226 -76.288 1.00 5.72 78 THR B N 1
ATOM 2771 C CA . THR B 1 31 ? -36.600 -12.972 -77.656 1.00 6.81 78 THR B CA 1
ATOM 2772 C C . THR B 1 31 ? -37.252 -13.978 -78.601 1.00 6.67 78 THR B C 1
ATOM 2773 O O . THR B 1 31 ? -37.020 -15.188 -78.385 1.00 7.52 78 THR B O 1
ATOM 2777 N N . ALA B 1 32 ? -38.035 -13.521 -79.578 1.00 6.31 79 ALA B N 1
ATOM 2778 C CA . ALA B 1 32 ? -38.762 -14.423 -80.485 1.00 6.58 79 ALA B CA 1
ATOM 2779 C C . ALA B 1 32 ? -39.135 -13.695 -81.768 1.00 6.65 79 ALA B C 1
ATOM 2780 O O . ALA B 1 32 ? -39.665 -12.584 -81.673 1.00 6.52 79 ALA B O 1
ATOM 2782 N N . THR B 1 33 ? -38.851 -14.350 -82.889 1.00 6.44 80 THR B N 1
ATOM 2783 C CA . THR B 1 33 ? -39.267 -13.938 -84.248 1.00 6.92 80 THR B CA 1
ATOM 2784 C C . THR B 1 33 ? -40.204 -15.011 -84.822 1.00 6.10 80 THR B C 1
ATOM 2785 O O . THR B 1 33 ? -39.819 -16.229 -84.821 1.00 5.85 80 THR B O 1
ATOM 2789 N N . PHE B 1 34 ? -41.434 -14.567 -85.086 1.00 5.11 81 PHE B N 1
ATOM 2790 C CA . PHE B 1 34 ? -42.432 -15.330 -85.849 1.00 5.15 81 PHE B CA 1
ATOM 2791 C C . PHE B 1 34 ? -42.397 -14.917 -87.334 1.00 5.34 81 PHE B C 1
ATOM 2792 O O . PHE B 1 34 ? -42.551 -13.716 -87.630 1.00 5.56 81 PHE B O 1
ATOM 2800 N N . THR B 1 35 ? -42.190 -15.921 -88.183 1.00 5.68 82 THR B N 1
ATOM 2801 C CA . THR B 1 35 ? -42.078 -15.853 -89.659 1.00 6.15 82 THR B CA 1
ATOM 2802 C C . THR B 1 35 ? -43.310 -16.514 -90.296 1.00 6.13 82 THR B C 1
ATOM 2803 O O . THR B 1 35 ? -43.745 -17.549 -89.824 1.00 6.25 82 THR B O 1
ATOM 2807 N N . PHE B 1 36 ? -43.870 -15.819 -91.275 1.00 6.20 83 PHE B N 1
ATOM 2808 C CA . PHE B 1 36 ? -45.052 -16.238 -92.033 1.00 6.33 83 PHE B CA 1
ATOM 2809 C C . PHE B 1 36 ? -44.565 -16.478 -93.455 1.00 7.13 83 PHE B C 1
ATOM 2810 O O . PHE B 1 36 ? -43.909 -15.628 -94.011 1.00 6.86 83 PHE B O 1
ATOM 2818 N N . LYS B 1 37 ? -44.861 -17.642 -93.986 1.00 8.56 84 LYS B N 1
ATOM 2819 C CA . LYS B 1 37 ? -44.410 -18.049 -95.317 1.00 9.60 84 LYS B CA 1
ATOM 2820 C C . LYS B 1 37 ? -45.616 -18.098 -96.237 1.00 8.32 84 LYS B C 1
ATOM 2821 O O . LYS B 1 37 ? -46.678 -18.519 -95.831 1.00 8.07 84 LYS B O 1
ATOM 2827 N N . PHE B 1 38 ? -45.415 -17.727 -97.483 1.00 7.86 85 PHE B N 1
ATOM 2828 C CA . PHE B 1 38 ? -46.471 -17.735 -98.519 1.00 7.65 85 PHE B CA 1
ATOM 2829 C C . PHE B 1 38 ? -46.028 -18.678 -99.647 1.00 8.34 85 PHE B C 1
ATOM 2830 O O . PHE B 1 38 ? -45.035 -18.412 -100.316 1.00 8.06 85 PHE B O 1
ATOM 2838 N N . THR B 1 39 ? -46.793 -19.730 -99.858 1.00 9.14 86 THR B N 1
ATOM 2839 C CA . THR B 1 39 ? -46.526 -20.788 -100.879 1.00 10.71 86 THR B CA 1
ATOM 2840 C C . THR B 1 39 ? -47.598 -20.677 -101.963 1.00 10.77 86 THR B C 1
ATOM 2841 O O . THR B 1 39 ? -48.770 -20.883 -101.639 1.00 9.75 86 THR B O 1
ATOM 2845 N N . GLU B 1 40 ? -47.182 -20.377 -103.198 1.00 12.30 87 GLU B N 1
ATOM 2846 C CA . GLU B 1 40 ? -48.079 -20.301 -104.393 1.00 13.77 87 GLU B CA 1
ATOM 2847 C C . GLU B 1 40 ? -48.891 -21.600 -104.449 1.00 13.63 87 GLU B C 1
ATOM 2848 O O . GLU B 1 40 ? -48.342 -22.627 -104.237 1.00 13.17 87 GLU B O 1
ATOM 2854 N N . LYS B 1 41 ? -50.175 -21.500 -104.699 1.00 14.95 88 LYS B N 1
ATOM 2855 C CA . LYS B 1 41 ? -51.121 -22.644 -104.788 1.00 16.61 88 LYS B CA 1
ATOM 2856 C C . LYS B 1 41 ? -51.782 -22.644 -106.183 1.00 17.19 88 LYS B C 1
ATOM 2857 O O . LYS B 1 41 ? -52.148 -21.551 -106.689 1.00 17.03 88 LYS B O 1
ATOM 2863 N N . THR B 1 42 ? -51.945 -23.802 -106.809 1.00 17.86 89 THR B N 1
ATOM 2864 C CA . THR B 1 42 ? -52.657 -23.960 -108.105 1.00 19.04 89 THR B CA 1
ATOM 2865 C C . THR B 1 42 ? -54.146 -24.198 -107.787 1.00 19.06 89 THR B C 1
ATOM 2866 O O . THR B 1 42 ? -54.420 -24.646 -106.726 1.00 19.24 89 THR B O 1
ATOM 2870 N N . GLY B 1 43 ? -55.045 -23.948 -108.739 1.00 19.88 90 GLY B N 1
ATOM 2871 C CA . GLY B 1 43 ? -56.495 -24.181 -108.658 1.00 20.20 90 GLY B CA 1
ATOM 2872 C C . GLY B 1 43 ? -57.211 -23.429 -109.760 1.00 21.09 90 GLY B C 1
ATOM 2873 O O . GLY B 1 43 ? -56.549 -23.014 -110.725 1.00 20.10 90 GLY B O 1
ATOM 2874 N N . GLN B 1 44 ? -58.521 -23.236 -109.629 1.00 24.05 91 GLN B N 1
ATOM 2875 C CA . GLN B 1 44 ? -59.372 -22.661 -110.689 1.00 26.60 91 GLN B CA 1
ATOM 2876 C C . GLN B 1 44 ? -60.312 -21.581 -110.125 1.00 23.66 91 GLN B C 1
ATOM 2877 O O . GLN B 1 44 ? -61.072 -21.858 -109.229 1.00 23.56 91 GLN B O 1
ATOM 2883 N N . SER B 1 45 ? -60.244 -20.379 -110.680 1.00 20.73 92 SER B N 1
ATOM 2884 C CA . SER B 1 45 ? -61.145 -19.245 -110.353 1.00 21.45 92 SER B CA 1
ATOM 2885 C C . SER B 1 45 ? -62.542 -19.559 -110.877 1.00 22.82 92 SER B C 1
ATOM 2886 O O . SER B 1 45 ? -62.667 -20.402 -111.767 1.00 22.24 92 SER B O 1
ATOM 2889 N N . SER B 1 46 ? -63.537 -18.812 -110.398 1.00 24.92 93 SER B N 1
ATOM 2890 C CA . SER B 1 46 ? -64.974 -18.947 -110.755 1.00 26.13 93 SER B CA 1
ATOM 2891 C C . SER B 1 46 ? -65.199 -18.593 -112.232 1.00 25.72 93 SER B C 1
ATOM 2892 O O . SER B 1 46 ? -66.135 -19.136 -112.813 1.00 29.23 93 SER B O 1
ATOM 2895 N N . ASN B 1 47 ? -64.376 -17.728 -112.836 1.00 24.46 94 ASN B N 1
ATOM 2896 C CA . ASN B 1 47 ? -64.549 -17.295 -114.254 1.00 23.04 94 ASN B CA 1
ATOM 2897 C C . ASN B 1 47 ? -64.061 -18.375 -115.235 1.00 23.09 94 ASN B C 1
ATOM 2898 O O . ASN B 1 47 ? -64.357 -18.220 -116.435 1.00 23.96 94 ASN B O 1
ATOM 2903 N N . GLY B 1 48 ? -63.316 -19.379 -114.739 1.00 20.72 95 GLY B N 1
ATOM 2904 C CA . GLY B 1 48 ? -62.865 -20.552 -115.509 1.00 19.62 95 GLY B CA 1
ATOM 2905 C C . GLY B 1 48 ? -61.369 -20.587 -115.705 1.00 17.25 95 GLY B C 1
ATOM 2906 O O . GLY B 1 48 ? -60.854 -21.652 -116.042 1.00 18.18 95 GLY B O 1
ATOM 2907 N N . ALA B 1 49 ? -60.705 -19.452 -115.484 1.00 15.47 96 ALA B N 1
ATOM 2908 C CA . ALA B 1 49 ? -59.238 -19.284 -115.612 1.00 13.83 96 ALA B CA 1
ATOM 2909 C C . ALA B 1 49 ? -58.544 -20.066 -114.499 1.00 13.81 96 ALA B C 1
ATOM 2910 O O . ALA B 1 49 ? -59.055 -20.138 -113.402 1.00 13.92 96 ALA B O 1
ATOM 2912 N N . PRO B 1 50 ? -57.321 -20.583 -114.714 1.00 13.27 97 PRO B N 1
ATOM 2913 C CA . PRO B 1 50 ? -56.584 -21.140 -113.593 1.00 12.99 97 PRO B CA 1
ATOM 2914 C C . PRO B 1 50 ? -56.161 -19.958 -112.689 1.00 12.15 97 PRO B C 1
ATOM 2915 O O . PRO B 1 50 ? -56.110 -18.822 -113.140 1.00 11.40 97 PRO B O 1
ATOM 2919 N N . TYR B 1 51 ? -55.892 -20.248 -111.426 1.00 11.68 98 TYR B N 1
ATOM 2920 C CA . TYR B 1 51 ? -55.126 -19.377 -110.501 1.00 11.50 98 TYR B CA 1
ATOM 2921 C C . TYR B 1 51 ? -53.811 -18.975 -111.195 1.00 10.92 98 TYR B C 1
ATOM 2922 O O . TYR B 1 51 ? -53.149 -19.856 -111.797 1.00 10.86 98 TYR B O 1
ATOM 2931 N N . GLN B 1 52 ? -53.446 -17.691 -111.141 1.00 10.03 99 GLN B N 1
ATOM 2932 C CA . GLN B 1 52 ? -52.183 -17.202 -111.724 1.00 9.58 99 GLN B CA 1
ATOM 2933 C C . GLN B 1 52 ? -51.051 -17.479 -110.727 1.00 9.77 99 GLN B C 1
ATOM 2934 O O . GLN B 1 52 ? -51.308 -17.599 -109.511 1.00 9.97 99 GLN B O 1
ATOM 2940 N N . THR B 1 53 ? -49.834 -17.643 -111.228 1.00 10.05 100 THR B N 1
ATOM 2941 C CA . THR B 1 53 ? -48.651 -17.998 -110.413 1.00 10.60 100 THR B CA 1
ATOM 2942 C C . THR B 1 53 ? -47.492 -17.052 -110.744 1.00 10.25 100 THR B C 1
ATOM 2943 O O . THR B 1 53 ? -47.588 -16.244 -111.700 1.00 9.74 100 THR B O 1
ATOM 2947 N N . GLY B 1 54 ? -46.401 -17.165 -110.002 1.00 9.59 101 GLY B N 1
ATOM 2948 C CA . GLY B 1 54 ? -45.087 -16.710 -110.462 1.00 9.41 101 GLY B CA 1
ATOM 2949 C C . GLY B 1 54 ? -44.755 -15.375 -109.868 1.00 9.22 101 GLY B C 1
ATOM 2950 O O . GLY B 1 54 ? -43.851 -14.720 -110.365 1.00 9.47 101 GLY B O 1
ATOM 2951 N N . VAL B 1 55 ? -45.471 -14.976 -108.820 1.00 8.63 102 VAL B N 1
ATOM 2952 C CA . VAL B 1 55 ? -45.130 -13.744 -108.085 1.00 7.85 102 VAL B CA 1
ATOM 2953 C C . VAL B 1 55 ? -44.931 -14.142 -106.631 1.00 7.62 102 VAL B C 1
ATOM 2954 O O . VAL B 1 55 ? -45.889 -14.570 -106.007 1.00 7.15 102 VAL B O 1
ATOM 2958 N N . ALA B 1 56 ? -43.706 -14.023 -106.168 1.00 7.75 103 ALA B N 1
ATOM 2959 C CA . ALA B 1 56 ? -43.304 -14.435 -104.808 1.00 8.39 103 ALA B CA 1
ATOM 2960 C C . ALA B 1 56 ? -43.695 -13.311 -103.848 1.00 7.95 103 ALA B C 1
ATOM 2961 O O . ALA B 1 56 ? -43.606 -12.144 -104.257 1.00 8.14 103 ALA B O 1
ATOM 2963 N N . ILE B 1 57 ? -44.119 -13.691 -102.653 1.00 7.31 104 ILE B N 1
ATOM 2964 C CA . ILE B 1 57 ? -44.265 -12.796 -101.484 1.00 7.25 104 ILE B CA 1
ATOM 2965 C C . ILE B 1 57 ? -43.135 -13.125 -100.517 1.00 7.51 104 ILE B C 1
ATOM 2966 O O . ILE B 1 57 ? -42.977 -14.274 -100.154 1.00 7.62 104 ILE B O 1
ATOM 2971 N N . PRO B 1 58 ? -42.281 -12.139 -100.137 1.00 7.78 105 PRO B N 1
ATOM 2972 C CA . PRO B 1 58 ? -41.225 -12.374 -99.167 1.00 7.79 105 PRO B CA 1
ATOM 2973 C C . PRO B 1 58 ? -41.811 -13.013 -97.904 1.00 7.42 105 PRO B C 1
ATOM 2974 O O . PRO B 1 58 ? -42.964 -12.684 -97.506 1.00 6.63 105 PRO B O 1
ATOM 2978 N N . ASP B 1 59 ? -41.009 -13.821 -97.234 1.00 7.49 106 ASP B N 1
ATOM 2979 C CA . ASP B 1 59 ? -41.307 -14.141 -95.804 1.00 7.65 106 ASP B CA 1
ATOM 2980 C C . ASP B 1 59 ? -41.485 -12.815 -95.018 1.00 7.19 106 ASP B C 1
ATOM 2981 O O . ASP B 1 59 ? -40.778 -11.782 -95.312 1.00 7.25 106 ASP B O 1
ATOM 2986 N N . ARG B 1 60 ? -42.444 -12.787 -94.123 1.00 6.65 107 ARG B N 1
ATOM 2987 C CA . ARG B 1 60 ? -42.728 -11.611 -93.271 1.00 7.14 107 ARG B CA 1
ATOM 2988 C C . ARG B 1 60 ? -42.619 -12.050 -91.813 1.00 7.14 107 ARG B C 1
ATOM 2989 O O . ARG B 1 60 ? -42.904 -13.198 -91.492 1.00 6.82 107 ARG B O 1
ATOM 2997 N N . ASN B 1 61 ? -42.276 -11.124 -90.952 1.00 7.39 108 ASN B N 1
ATOM 2998 C CA . ASN B 1 61 ? -41.932 -11.521 -89.578 1.00 8.44 108 ASN B CA 1
ATOM 2999 C C . ASN B 1 61 ? -42.328 -10.393 -88.609 1.00 8.01 108 ASN B C 1
ATOM 3000 O O . ASN B 1 61 ? -42.486 -9.289 -89.034 1.00 7.25 108 ASN B O 1
ATOM 3005 N N . VAL B 1 62 ? -42.591 -10.755 -87.351 1.00 7.95 109 VAL B N 1
ATOM 3006 C CA . VAL B 1 62 ? -42.765 -9.829 -86.208 1.00 8.07 109 VAL B CA 1
ATOM 3007 C C . VAL B 1 62 ? -41.754 -10.266 -85.157 1.00 8.62 109 VAL B C 1
ATOM 3008 O O . VAL B 1 62 ? -41.569 -11.452 -85.026 1.00 8.53 109 VAL B O 1
ATOM 3012 N N . GLU B 1 63 ? -41.053 -9.325 -84.552 1.00 9.64 110 GLU B N 1
ATOM 3013 C CA . GLU B 1 63 ? -40.044 -9.558 -83.519 1.00 10.96 110 GLU B CA 1
ATOM 3014 C C . GLU B 1 63 ? -40.602 -9.045 -82.166 1.00 9.71 110 GLU B C 1
ATOM 3015 O O . GLU B 1 63 ? -41.107 -7.965 -82.074 1.00 9.26 110 GLU B O 1
ATOM 3021 N N . TYR B 1 64 ? -40.476 -9.879 -81.159 1.00 8.77 111 TYR B N 1
ATOM 3022 C CA . TYR B 1 64 ? -40.805 -9.655 -79.735 1.00 8.18 111 TYR B CA 1
ATOM 3023 C C . TYR B 1 64 ? -39.470 -9.634 -78.993 1.00 8.48 111 TYR B C 1
ATOM 3024 O O . TYR B 1 64 ? -38.472 -10.392 -79.383 1.00 8.58 111 TYR B O 1
ATOM 3033 N N . ASN B 1 65 ? -39.421 -8.838 -77.940 1.00 9.16 112 ASN B N 1
ATOM 3034 C CA . ASN B 1 65 ? -38.234 -8.732 -77.058 1.00 10.33 112 ASN B CA 1
ATOM 3035 C C . ASN B 1 65 ? -38.707 -8.212 -75.696 1.00 10.41 112 ASN B C 1
ATOM 3036 O O . ASN B 1 65 ? -39.904 -7.973 -75.558 1.00 9.36 112 ASN B O 1
ATOM 3041 N N . LYS B 1 66 ? -37.767 -7.974 -74.784 1.00 11.50 113 LYS B N 1
ATOM 3042 C CA . LYS B 1 66 ? -38.062 -7.679 -73.361 1.00 13.13 113 LYS B CA 1
ATOM 3043 C C . LYS B 1 66 ? -38.796 -6.350 -73.222 1.00 12.98 113 LYS B C 1
ATOM 3044 O O . LYS B 1 66 ? -39.439 -6.159 -72.234 1.00 12.65 113 LYS B O 1
ATOM 3050 N N . ASN B 1 67 ? -38.790 -5.491 -74.218 1.00 13.59 114 ASN B N 1
ATOM 3051 C CA . ASN B 1 67 ? -39.496 -4.209 -74.142 1.00 15.84 114 ASN B CA 1
ATOM 3052 C C . ASN B 1 67 ? -40.958 -4.328 -74.565 1.00 15.99 114 ASN B C 1
ATOM 3053 O O . ASN B 1 67 ? -41.648 -3.325 -74.462 1.00 17.35 114 ASN B O 1
ATOM 3058 N N . ASP B 1 68 ? -41.452 -5.480 -74.998 1.00 14.68 115 ASP B N 1
ATOM 3059 C CA . ASP B 1 68 ? -42.904 -5.625 -75.267 1.00 14.15 115 ASP B CA 1
ATOM 3060 C C . ASP B 1 68 ? -43.636 -6.102 -73.998 1.00 14.23 115 ASP B C 1
ATOM 3061 O O . ASP B 1 68 ? -43.109 -6.980 -73.275 1.00 12.78 115 ASP B O 1
ATOM 3066 N N . HIS B 1 69 ? -44.780 -5.486 -73.712 1.00 14.40 116 HIS B N 1
ATOM 3067 C CA . HIS B 1 69 ? -45.560 -5.691 -72.482 1.00 15.65 116 HIS B CA 1
ATOM 3068 C C . HIS B 1 69 ? -46.975 -6.050 -72.869 1.00 15.46 116 HIS B C 1
ATOM 3069 O O . HIS B 1 69 ? -47.523 -5.445 -73.777 1.00 15.27 116 HIS B O 1
ATOM 3076 N N . PRO B 1 70 ? -47.575 -7.028 -72.163 1.00 14.89 117 PRO B N 1
ATOM 3077 C CA . PRO B 1 70 ? -48.933 -7.440 -72.459 1.00 16.28 117 PRO B CA 1
ATOM 3078 C C . PRO B 1 70 ? -50.042 -6.541 -71.888 1.00 19.05 117 PRO B C 1
ATOM 3079 O O . PRO B 1 70 ? -49.816 -5.770 -70.958 1.00 19.85 117 PRO B O 1
ATOM 3083 N N . THR B 1 71 ? -51.227 -6.722 -72.476 1.00 20.56 118 THR B N 1
ATOM 3084 C CA . THR B 1 71 ? -52.549 -6.224 -72.037 1.00 23.01 118 THR B CA 1
ATOM 3085 C C . THR B 1 71 ? -53.480 -7.423 -72.157 1.00 22.92 118 THR B C 1
ATOM 3086 O O . THR B 1 71 ? -53.427 -8.122 -73.216 1.00 20.34 118 THR B O 1
ATOM 3090 N N . ALA B 1 72 ? -54.238 -7.687 -71.091 1.00 22.19 119 ALA B N 1
ATOM 3091 C CA . ALA B 1 72 ? -55.130 -8.851 -70.984 1.00 21.70 119 ALA B CA 1
ATOM 3092 C C . ALA B 1 72 ? -54.374 -10.118 -71.394 1.00 20.18 119 ALA B C 1
ATOM 3093 O O . ALA B 1 72 ? -54.987 -10.979 -72.007 1.00 18.11 119 ALA B O 1
ATOM 3095 N N . ASP B 1 73 ? -53.108 -10.246 -70.992 1.00 19.06 120 ASP B N 1
ATOM 3096 C CA . ASP B 1 73 ? -52.332 -11.505 -71.143 1.00 19.25 120 ASP B CA 1
ATOM 3097 C C . ASP B 1 73 ? -52.044 -11.804 -72.631 1.00 17.35 120 ASP B C 1
ATOM 3098 O O . ASP B 1 73 ? -51.886 -13.005 -73.002 1.00 15.74 120 ASP B O 1
ATOM 3103 N N . LYS B 1 74 ? -51.931 -10.777 -73.458 1.00 15.97 121 LYS B N 1
ATOM 3104 C CA . LYS B 1 74 ? -51.633 -10.904 -74.898 1.00 15.92 121 LYS B CA 1
ATOM 3105 C C . LYS B 1 74 ? -50.696 -9.769 -75.308 1.00 14.90 121 LYS B C 1
ATOM 3106 O O . LYS B 1 74 ? -50.887 -8.631 -74.850 1.00 13.32 121 LYS B O 1
ATOM 3112 N N . ILE B 1 75 ? -49.758 -10.067 -76.208 1.00 14.20 122 ILE B N 1
ATOM 3113 C CA . ILE B 1 75 ? -49.013 -9.026 -76.944 1.00 13.14 122 ILE B CA 1
ATOM 3114 C C . ILE B 1 75 ? -49.324 -9.229 -78.419 1.00 13.77 122 ILE B C 1
ATOM 3115 O O . ILE B 1 75 ? -48.926 -10.229 -78.999 1.00 13.10 122 ILE B O 1
ATOM 3120 N N . GLN B 1 76 ? -49.937 -8.230 -79.010 1.00 15.06 123 GLN B N 1
ATOM 3121 C CA . GLN B 1 76 ? -50.254 -8.200 -80.447 1.00 15.78 123 GLN B CA 1
ATOM 3122 C C . GLN B 1 76 ? -49.257 -7.342 -81.206 1.00 14.37 123 GLN B C 1
ATOM 3123 O O . GLN B 1 76 ? -49.035 -6.225 -80.788 1.00 14.12 123 GLN B O 1
ATOM 3129 N N . LYS B 1 77 ? -48.618 -7.936 -82.218 1.00 12.62 124 LYS B N 1
ATOM 3130 C CA . LYS B 1 77 ? -47.712 -7.234 -83.133 1.00 13.35 124 LYS B CA 1
ATOM 3131 C C . LYS B 1 77 ? -48.008 -7.700 -84.560 1.00 12.70 124 LYS B C 1
ATOM 3132 O O . LYS B 1 77 ? -48.163 -8.918 -84.800 1.00 11.58 124 LYS B O 1
ATOM 3138 N N . ALA B 1 78 ? -48.015 -6.721 -85.445 1.00 12.30 125 ALA B N 1
ATOM 3139 C CA . ALA B 1 78 ? -48.400 -6.808 -86.870 1.00 12.30 125 ALA B CA 1
ATOM 3140 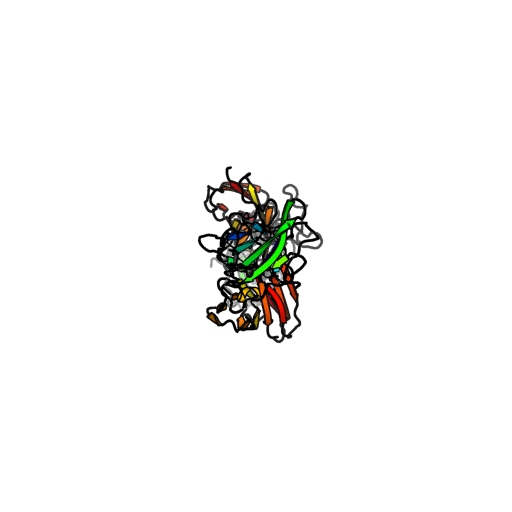C C . ALA B 1 78 ? -47.147 -6.737 -87.712 1.00 11.19 125 ALA B C 1
ATOM 3141 O O . ALA B 1 78 ? -46.311 -5.889 -87.424 1.00 11.09 125 ALA B O 1
ATOM 3143 N N . THR B 1 79 ? -47.142 -7.435 -88.832 1.00 10.62 126 THR B N 1
ATOM 3144 C CA . THR B 1 79 ? -46.140 -7.184 -89.904 1.00 10.65 126 THR B CA 1
ATOM 3145 C C . THR B 1 79 ? -46.323 -5.756 -90.457 1.00 11.41 126 THR B C 1
ATOM 3146 O O . THR B 1 79 ? -47.391 -5.164 -90.237 1.00 10.16 126 THR B O 1
ATOM 3150 N N . GLU B 1 80 ? -45.443 -5.314 -91.338 1.00 13.80 127 GLU B N 1
ATOM 3151 C CA . GLU B 1 80 ? -45.792 -4.182 -92.231 1.00 16.37 127 GLU B CA 1
ATOM 3152 C C . GLU B 1 80 ? -46.651 -4.715 -93.392 1.00 14.89 127 GLU B C 1
ATOM 3153 O O . GLU B 1 80 ? -47.006 -5.886 -93.392 1.00 13.24 127 GLU B O 1
ATOM 3159 N N . ASP B 1 81 ? -47.005 -3.878 -94.373 1.00 13.56 128 ASP B N 1
ATOM 3160 C CA . ASP B 1 81 ? -47.742 -4.333 -95.577 1.00 12.70 128 ASP B CA 1
ATOM 3161 C C . ASP B 1 81 ? -47.010 -5.529 -96.200 1.00 10.20 128 ASP B C 1
ATOM 3162 O O . ASP B 1 81 ? -45.827 -5.446 -96.493 1.00 8.84 128 ASP B O 1
ATOM 3167 N N . ILE B 1 82 ? -47.745 -6.611 -96.390 1.00 9.12 129 ILE B N 1
ATOM 3168 C CA . ILE B 1 82 ? -47.177 -7.878 -96.894 1.00 8.42 129 ILE B CA 1
ATOM 3169 C C . ILE B 1 82 ? -46.894 -7.770 -98.391 1.00 8.89 129 ILE B C 1
ATOM 3170 O O . ILE B 1 82 ? -46.096 -8.583 -98.890 1.00 8.28 129 ILE B O 1
ATOM 3175 N N . PHE B 1 83 ? -47.471 -6.775 -99.067 1.00 8.49 130 PHE B N 1
ATOM 3176 C CA . PHE B 1 83 ? -47.255 -6.556 -100.507 1.00 9.32 130 PHE B CA 1
ATOM 3177 C C . PHE B 1 83 ? -46.165 -5.495 -100.713 1.00 11.07 130 PHE B C 1
ATOM 3178 O O . PHE B 1 83 ? -45.961 -5.037 -101.851 1.00 11.82 130 PHE B O 1
ATOM 3186 N N . SER B 1 84 ? -45.463 -5.088 -99.657 1.00 11.97 131 SER B N 1
ATOM 3187 C CA . SER B 1 84 ? -44.387 -4.090 -99.783 1.00 13.92 131 SER B CA 1
ATOM 3188 C C . SER B 1 84 ? -43.376 -4.621 -100.798 1.00 14.05 131 SER B C 1
ATOM 3189 O O . SER B 1 84 ? -42.951 -5.762 -100.574 1.00 13.98 131 SER B O 1
ATOM 3192 N N . GLY B 1 85 ? -43.058 -3.876 -101.867 1.00 14.06 132 GLY B N 1
ATOM 3193 C CA . GLY B 1 85 ? -42.036 -4.271 -102.866 1.00 15.50 132 GLY B CA 1
ATOM 3194 C C . GLY B 1 85 ? -42.479 -5.442 -103.772 1.00 16.03 132 GLY B C 1
ATOM 3195 O O . GLY B 1 85 ? -41.664 -5.950 -104.565 1.00 18.74 132 GLY B O 1
ATOM 3196 N N . VAL B 1 86 ? -43.721 -5.905 -103.683 1.00 14.12 133 VAL B N 1
ATOM 3197 C CA . VAL B 1 86 ? -44.251 -6.994 -104.534 1.00 13.02 133 VAL B CA 1
ATOM 3198 C C . VAL B 1 86 ? -44.951 -6.321 -105.719 1.00 12.79 133 VAL B C 1
ATOM 3199 O O . VAL B 1 86 ? -45.693 -5.377 -105.489 1.00 12.67 133 VAL B O 1
ATOM 3203 N N . ALA B 1 87 ? -44.696 -6.768 -106.935 1.00 11.10 134 ALA B N 1
ATOM 3204 C CA . ALA B 1 87 ? -45.327 -6.178 -108.135 1.00 10.71 134 ALA B CA 1
ATOM 3205 C C . ALA B 1 87 ? -45.925 -7.300 -108.960 1.00 9.31 134 ALA B C 1
ATOM 3206 O O . ALA B 1 87 ? -45.154 -8.157 -109.345 1.00 9.06 134 ALA B O 1
ATOM 3208 N N . TYR B 1 88 ? -47.222 -7.304 -109.183 1.00 8.11 135 TYR B N 1
ATOM 3209 C CA . TYR B 1 88 ? -47.835 -8.275 -110.129 1.00 8.10 135 TYR B CA 1
ATOM 3210 C C . TYR B 1 88 ? -47.599 -7.801 -111.569 1.00 8.40 135 TYR B C 1
ATOM 3211 O O . TYR B 1 88 ? -47.241 -6.677 -111.762 1.00 8.81 135 TYR B O 1
ATOM 3220 N N . GLY B 1 89 ? -47.707 -8.694 -112.536 1.00 8.98 136 GLY B N 1
ATOM 3221 C CA . GLY B 1 89 ? -47.402 -8.400 -113.950 1.00 8.71 136 GLY B CA 1
ATOM 3222 C C . GLY B 1 89 ? -48.672 -8.381 -114.749 1.00 8.19 136 GLY B C 1
ATOM 3223 O O . GLY B 1 89 ? -48.761 -7.587 -115.639 1.00 9.15 136 GLY B O 1
ATOM 3224 N N . HIS B 1 90 ? -49.633 -9.233 -114.397 1.00 7.92 137 HIS B N 1
ATOM 3225 C CA . HIS B 1 90 ? -50.875 -9.391 -115.179 1.00 7.35 137 HIS B CA 1
ATOM 3226 C C . HIS B 1 90 ? -52.042 -9.793 -114.294 1.00 6.91 137 HIS B C 1
ATOM 3227 O O . HIS B 1 90 ? -51.855 -10.332 -113.212 1.00 6.29 137 HIS B O 1
ATOM 3234 N N . ALA B 1 91 ? -53.233 -9.515 -114.784 1.00 7.08 138 ALA B N 1
ATOM 3235 C CA . ALA B 1 91 ? -54.465 -9.659 -113.985 1.00 7.60 138 ALA B CA 1
ATOM 3236 C C . ALA B 1 91 ? -54.773 -11.151 -113.754 1.00 7.35 138 ALA B C 1
ATOM 3237 O O . ALA B 1 91 ? -54.364 -12.013 -114.559 1.00 7.03 138 ALA B O 1
ATOM 3239 N N . GLY B 1 92 ? -55.506 -11.406 -112.676 1.00 7.16 139 GLY B N 1
ATOM 3240 C CA . GLY B 1 92 ? -56.014 -12.735 -112.322 1.00 7.36 139 GLY B CA 1
ATOM 3241 C C . GLY B 1 92 ? -56.033 -12.901 -110.801 1.00 7.50 139 GLY B C 1
ATOM 3242 O O . GLY B 1 92 ? -55.784 -11.949 -110.091 1.00 6.71 139 GLY B O 1
ATOM 3243 N N . GLU B 1 93 ? -56.301 -14.130 -110.346 1.00 7.96 140 GLU B N 1
ATOM 3244 C CA . GLU B 1 93 ? -56.497 -14.511 -108.943 1.00 7.67 140 GLU B CA 1
ATOM 3245 C C . GLU B 1 93 ? -55.207 -15.243 -108.568 1.00 7.63 140 GLU B C 1
ATOM 3246 O O . GLU B 1 93 ? -54.928 -16.364 -109.128 1.00 7.10 140 GLU B O 1
ATOM 3252 N N . TYR B 1 94 ? -54.392 -14.635 -107.709 1.00 7.13 141 TYR B N 1
ATOM 3253 C CA . TYR B 1 94 ? -53.174 -15.294 -107.171 1.00 6.95 141 TYR B CA 1
ATOM 3254 C C . TYR B 1 94 ? -53.492 -15.827 -105.778 1.00 7.10 141 TYR B C 1
ATOM 3255 O O . TYR B 1 94 ? -53.938 -15.035 -104.895 1.00 7.03 141 TYR B O 1
ATOM 3264 N N . VAL B 1 95 ? -53.247 -17.106 -105.554 1.00 7.12 142 VAL B N 1
ATOM 3265 C CA . VAL B 1 95 ? -53.589 -17.757 -104.271 1.00 7.30 142 VAL B CA 1
ATOM 3266 C C . VAL B 1 95 ? -52.311 -18.317 -103.613 1.00 7.29 142 VAL B C 1
ATOM 3267 O O . VAL B 1 95 ? -51.454 -18.917 -104.263 1.00 7.11 142 VAL B O 1
ATOM 3271 N N . TYR B 1 96 ? -52.217 -18.168 -102.306 1.00 7.30 143 TYR B N 1
ATOM 3272 C CA . TYR B 1 96 ? -51.080 -18.667 -101.494 1.00 6.86 143 TYR B CA 1
ATOM 3273 C C . TYR B 1 96 ? -51.631 -19.380 -100.259 1.00 7.58 143 TYR B C 1
ATOM 3274 O O . TYR B 1 96 ? -52.628 -18.894 -99.642 1.00 7.84 143 TYR B O 1
ATOM 3283 N N . ASP B 1 97 ? -50.967 -20.453 -99.866 1.00 8.65 144 ASP B N 1
ATOM 3284 C CA . ASP B 1 97 ? -51.015 -21.015 -98.498 1.00 9.56 144 ASP B CA 1
ATOM 3285 C C . ASP B 1 97 ? -50.101 -20.156 -97.621 1.00 8.67 144 ASP B C 1
ATOM 3286 O O . ASP B 1 97 ? -48.935 -19.985 -97.969 1.00 7.93 144 ASP B O 1
ATOM 3291 N N . VAL B 1 98 ? -50.667 -19.629 -96.533 1.00 7.92 145 VAL B N 1
ATOM 3292 C CA . VAL B 1 98 ? -49.961 -18.830 -95.492 1.00 7.32 145 VAL B CA 1
ATOM 3293 C C . VAL B 1 98 ? -49.817 -19.697 -94.234 1.00 7.39 145 VAL B C 1
ATOM 3294 O O . VAL B 1 98 ? -50.822 -20.131 -93.717 1.00 7.66 145 VAL B O 1
ATOM 3298 N N . ALA B 1 99 ? -48.596 -20.027 -93.843 1.00 7.62 146 ALA B N 1
ATOM 3299 C CA . ALA B 1 99 ? -48.251 -20.835 -92.653 1.00 7.93 146 ALA B CA 1
ATOM 3300 C C . ALA B 1 99 ? -47.256 -20.056 -91.783 1.00 7.97 146 ALA B C 1
ATOM 3301 O O . ALA B 1 99 ? -46.504 -19.149 -92.308 1.00 7.89 146 ALA B O 1
ATOM 3303 N N . GLU B 1 100 ? -47.221 -20.374 -90.509 1.00 7.91 147 GLU B N 1
ATOM 3304 C CA . GLU B 1 100 ? -46.230 -19.798 -89.571 1.00 8.54 147 GLU B CA 1
ATOM 3305 C C . GLU B 1 100 ? -45.123 -20.820 -89.398 1.00 8.89 147 GLU B C 1
ATOM 3306 O O . GLU B 1 100 ? -45.449 -21.932 -89.054 1.00 8.46 147 GLU B O 1
ATOM 3312 N N . ALA B 1 101 ? -43.867 -20.404 -89.519 1.00 9.49 148 ALA B N 1
ATOM 3313 C CA . ALA B 1 101 ? -42.738 -21.357 -89.373 1.00 10.77 148 ALA B CA 1
ATOM 3314 C C . ALA B 1 101 ? -42.511 -21.692 -87.877 1.00 10.85 148 ALA B C 1
ATOM 3315 O O . ALA B 1 101 ? -43.011 -20.928 -87.027 1.00 10.42 148 ALA B O 1
ATOM 3317 N N . LYS B 1 102 ? -41.823 -22.776 -87.563 1.00 13.66 149 LYS B N 1
ATOM 3318 C CA . LYS B 1 102 ? -41.583 -23.205 -86.156 1.00 16.95 149 LYS B CA 1
ATOM 3319 C C . LYS B 1 102 ? -40.201 -22.692 -85.731 1.00 15.29 149 LYS B C 1
ATOM 3320 O O . LYS B 1 102 ? -39.598 -23.318 -84.884 1.00 18.92 149 LYS B O 1
ATOM 3326 N N . THR B 1 103 ? -39.820 -21.517 -86.179 1.00 12.73 150 THR B N 1
ATOM 3327 C CA . THR B 1 103 ? -38.457 -20.955 -86.030 1.00 11.10 150 THR B CA 1
ATOM 3328 C C . THR B 1 103 ? -38.492 -19.615 -85.251 1.00 8.80 150 THR B C 1
ATOM 3329 O O . THR B 1 103 ? -39.579 -19.113 -85.047 1.00 7.54 150 THR B O 1
ATOM 3333 N N . GLY B 1 104 ? -37.318 -19.066 -84.917 1.00 7.86 151 GLY B N 1
ATOM 3334 C CA . GLY B 1 104 ? -37.095 -17.722 -84.357 1.00 7.85 151 GLY B CA 1
ATOM 3335 C C . GLY B 1 104 ? -37.014 -17.604 -82.827 1.00 7.46 151 GLY B C 1
ATOM 3336 O O . GLY B 1 104 ? -36.915 -16.462 -82.354 1.00 7.17 151 GLY B O 1
ATOM 3337 N N . TRP B 1 105 ? -36.987 -18.708 -82.085 1.00 7.45 152 TRP B N 1
ATOM 3338 C CA . TRP B 1 105 ? -37.012 -18.718 -80.611 1.00 7.37 152 TRP B CA 1
ATOM 3339 C C . TRP B 1 105 ? -36.272 -19.943 -80.086 1.00 8.54 152 TRP B C 1
ATOM 3340 O O . TRP B 1 105 ? -36.407 -21.042 -80.615 1.00 9.44 152 TRP B O 1
ATOM 3351 N N . GLN B 1 106 ? -35.530 -19.736 -79.015 1.00 9.50 153 GLN B N 1
ATOM 3352 C CA . GLN B 1 106 ? -34.800 -20.774 -78.277 1.00 10.04 153 GLN B CA 1
ATOM 3353 C C . GLN B 1 106 ? -35.114 -20.682 -76.786 1.00 9.53 153 GLN B C 1
ATOM 3354 O O . GLN B 1 106 ? -35.211 -19.600 -76.279 1.00 8.55 153 GLN B O 1
ATOM 3360 N N . ALA B 1 107 ? -35.296 -21.845 -76.175 1.00 9.65 154 ALA B N 1
ATOM 3361 C CA . ALA B 1 107 ? -35.646 -22.006 -74.756 1.00 9.88 154 ALA B CA 1
ATOM 3362 C C . ALA B 1 107 ? -34.500 -21.435 -73.908 1.00 9.56 154 ALA B C 1
ATOM 3363 O O . ALA B 1 107 ? -33.386 -21.544 -74.318 1.00 9.61 154 ALA B O 1
ATOM 3365 N N . ILE B 1 108 ? -34.818 -20.830 -72.758 1.00 10.33 155 ILE B N 1
ATOM 3366 C CA . ILE B 1 108 ? -33.806 -20.587 -71.695 1.00 10.89 155 ILE B CA 1
ATOM 3367 C C . ILE B 1 108 ? -33.465 -21.959 -71.074 1.00 12.58 155 ILE B C 1
ATOM 3368 O O . ILE B 1 108 ? -34.384 -22.682 -70.682 1.00 11.45 155 ILE B O 1
ATOM 3373 N N . THR B 1 109 ? -32.201 -22.345 -71.177 1.00 15.50 156 THR B N 1
ATOM 3374 C CA . THR B 1 109 ? -31.649 -23.623 -70.700 1.00 20.86 156 THR B CA 1
ATOM 3375 C C . THR B 1 109 ? -30.497 -23.314 -69.745 1.00 22.74 156 THR B C 1
ATOM 3376 O O . THR B 1 109 ? -29.707 -22.378 -70.000 1.00 22.59 156 THR B O 1
ATOM 3380 N N . LYS B 1 110 ? -30.384 -24.117 -68.705 1.00 23.90 157 LYS B N 1
ATOM 3381 C CA . LYS B 1 110 ? -29.219 -24.083 -67.788 1.00 26.65 157 LYS B CA 1
ATOM 3382 C C . LYS B 1 110 ? -28.977 -25.512 -67.322 1.00 24.73 157 LYS B C 1
ATOM 3383 O O . LYS B 1 110 ? -29.934 -26.080 -66.813 1.00 22.48 157 LYS B O 1
ATOM 3389 N N . ASN B 1 111 ? -27.762 -26.041 -67.481 1.00 28.98 158 ASN B N 1
ATOM 3390 C CA . ASN B 1 111 ? -27.402 -27.419 -67.010 1.00 33.77 158 ASN B CA 1
ATOM 3391 C C . ASN B 1 111 ? -28.386 -28.454 -67.611 1.00 31.68 158 ASN B C 1
ATOM 3392 O O . ASN B 1 111 ? -28.895 -29.312 -66.845 1.00 31.47 158 ASN B O 1
ATOM 3397 N N . GLY B 1 112 ? -28.689 -28.325 -68.909 1.00 30.33 159 GLY B N 1
ATOM 3398 C CA . GLY B 1 112 ? -29.589 -29.197 -69.705 1.00 30.19 159 GLY B CA 1
ATOM 3399 C C . GLY B 1 112 ? -31.058 -29.179 -69.268 1.00 30.13 159 GLY B C 1
ATOM 3400 O O . GLY B 1 112 ? -31.831 -30.025 -69.770 1.00 29.18 159 GLY B O 1
ATOM 3401 N N . LYS B 1 113 ? -31.466 -28.260 -68.383 1.00 28.15 160 LYS B N 1
ATOM 3402 C CA . LYS B 1 113 ? -32.895 -28.072 -68.019 1.00 28.44 160 LYS B CA 1
ATOM 3403 C C . LYS B 1 113 ? -33.422 -26.814 -68.715 1.00 23.35 160 LYS B C 1
ATOM 3404 O O . LYS B 1 113 ? -32.790 -25.737 -68.573 1.00 25.27 160 LYS B O 1
ATOM 3410 N N . THR B 1 114 ? -34.573 -26.926 -69.372 1.00 19.15 161 THR B N 1
ATOM 3411 C CA . THR B 1 114 ? -35.286 -25.772 -69.967 1.00 17.14 161 THR B CA 1
ATOM 3412 C C . THR B 1 114 ? -36.330 -25.225 -69.001 1.00 14.06 161 THR B C 1
ATOM 3413 O O . THR B 1 114 ? -36.998 -25.986 -68.311 1.00 14.55 161 THR B O 1
ATOM 3417 N N . ILE B 1 115 ? -36.516 -23.919 -68.960 1.00 11.80 162 ILE B N 1
ATOM 3418 C CA . ILE B 1 115 ? -37.474 -23.361 -67.983 1.00 10.05 162 ILE B CA 1
ATOM 3419 C C . ILE B 1 115 ? -38.636 -22.717 -68.690 1.00 8.64 162 ILE B C 1
ATOM 3420 O O . ILE B 1 115 ? -39.382 -22.020 -68.032 1.00 9.40 162 ILE B O 1
ATOM 3425 N N . ASP B 1 116 ? -38.747 -22.842 -69.985 1.00 7.59 163 ASP B N 1
ATOM 3426 C CA . ASP B 1 116 ? -39.801 -22.141 -70.734 1.00 7.02 163 ASP B CA 1
ATOM 3427 C C . ASP B 1 116 ? -40.135 -22.953 -71.979 1.00 6.58 163 ASP B C 1
ATOM 3428 O O . ASP B 1 116 ? -39.394 -23.841 -72.294 1.00 6.70 163 ASP B O 1
ATOM 3433 N N . ALA B 1 117 ? -41.199 -22.540 -72.667 1.00 6.17 164 ALA B N 1
ATOM 3434 C CA . ALA B 1 117 ? -41.824 -23.281 -73.772 1.00 6.37 164 ALA B CA 1
ATOM 3435 C C . ALA B 1 117 ? -42.662 -22.332 -74.638 1.00 5.75 164 ALA B C 1
ATOM 3436 O O . ALA B 1 117 ? -43.278 -21.372 -74.115 1.00 5.03 164 ALA B O 1
ATOM 3438 N N . MET B 1 118 ? -42.726 -22.646 -75.925 1.00 5.78 165 MET B N 1
ATOM 3439 C CA . MET B 1 118 ? -43.515 -21.882 -76.914 1.00 6.05 165 MET B CA 1
ATOM 3440 C C . MET B 1 118 ? -44.396 -22.865 -77.696 1.00 6.66 165 MET B C 1
ATOM 3441 O O . MET B 1 118 ? -43.898 -23.848 -78.260 1.00 7.44 165 MET B O 1
ATOM 3446 N N . ARG B 1 119 ? -45.685 -22.630 -77.691 1.00 7.30 166 ARG B N 1
ATOM 3447 C CA . ARG B 1 119 ? -46.660 -23.373 -78.496 1.00 8.39 166 ARG B CA 1
ATOM 3448 C C . ARG B 1 119 ? -46.915 -22.575 -79.785 1.00 8.06 166 ARG B C 1
ATOM 3449 O O . ARG B 1 119 ? -47.327 -21.403 -79.687 1.00 7.48 166 ARG B O 1
ATOM 3457 N N . TYR B 1 120 ? -46.559 -23.162 -80.934 1.00 8.17 167 TYR B N 1
ATOM 3458 C CA . TYR B 1 120 ? -46.650 -22.558 -82.293 1.00 8.16 167 TYR B CA 1
ATOM 3459 C C . TYR B 1 120 ? -48.008 -22.889 -82.888 1.00 9.26 167 TYR B C 1
ATOM 3460 O O . TYR B 1 120 ? -48.439 -24.022 -82.788 1.00 9.72 167 TYR B O 1
ATOM 3469 N N . ASP B 1 121 ? -48.673 -21.883 -83.441 1.00 9.54 168 ASP B N 1
ATOM 3470 C CA . ASP B 1 121 ? -49.925 -22.081 -84.191 1.00 11.04 168 ASP B CA 1
ATOM 3471 C C . ASP B 1 121 ? -49.663 -23.083 -85.355 1.00 13.07 168 ASP B C 1
ATOM 3472 O O . ASP B 1 121 ? -48.640 -22.924 -86.120 1.00 12.68 168 ASP B O 1
ATOM 3477 N N . LYS B 1 122 ? -50.516 -24.094 -85.493 1.00 15.43 169 LYS B N 1
ATOM 3478 C CA . LYS B 1 122 ? -50.418 -25.102 -86.587 1.00 18.33 169 LYS B CA 1
ATOM 3479 C C . LYS B 1 122 ? -51.406 -24.791 -87.729 1.00 15.90 169 LYS B C 1
ATOM 3480 O O . LYS B 1 122 ? -51.410 -25.499 -88.717 1.00 14.78 169 LYS B O 1
ATOM 3486 N N . ARG B 1 123 ? -52.252 -23.795 -87.567 1.00 13.70 170 ARG B N 1
ATOM 3487 C CA . ARG B 1 123 ? -53.262 -23.487 -88.573 1.00 14.03 170 ARG B CA 1
ATOM 3488 C C . ARG B 1 123 ? -52.560 -22.873 -89.809 1.00 13.39 170 ARG B C 1
ATOM 3489 O O . ARG B 1 123 ? -51.505 -22.151 -89.649 1.00 11.26 170 ARG B O 1
ATOM 3497 N N . THR B 1 124 ? -53.122 -23.122 -90.997 1.00 13.11 171 THR B N 1
ATOM 3498 C CA . THR B 1 124 ? -52.679 -22.496 -92.259 1.00 12.91 171 THR B CA 1
ATOM 3499 C C . THR B 1 124 ? -53.896 -21.890 -92.937 1.00 12.32 171 THR B C 1
ATOM 3500 O O . THR B 1 124 ? -54.999 -22.344 -92.734 1.00 12.49 171 THR B O 1
ATOM 3504 N N . TYR B 1 125 ? -53.659 -20.917 -93.785 1.00 11.71 172 TYR B N 1
ATOM 3505 C CA . TYR B 1 125 ? -54.726 -20.175 -94.483 1.00 12.19 172 TYR B CA 1
ATOM 3506 C C . TYR B 1 125 ? -54.442 -20.131 -95.990 1.00 12.08 172 TYR B C 1
ATOM 3507 O O . TYR B 1 125 ? -53.319 -20.262 -96.495 1.00 11.19 172 TYR B O 1
ATOM 3516 N N . GLU B 1 126 ? -55.506 -19.932 -96.712 1.00 12.48 173 GLU B N 1
ATOM 3517 C CA . GLU B 1 126 ? -55.489 -19.683 -98.158 1.00 12.91 173 GLU B CA 1
ATOM 3518 C C . GLU B 1 126 ? -55.685 -18.181 -98.312 1.00 10.92 173 GLU B C 1
ATOM 3519 O O . GLU B 1 126 ? -56.715 -17.711 -97.945 1.00 10.00 173 GLU B O 1
ATOM 3525 N N . MET B 1 127 ? -54.713 -17.466 -98.854 1.00 10.21 174 MET B N 1
ATOM 3526 C CA . MET B 1 127 ? -54.851 -16.021 -99.135 1.00 9.50 174 MET B CA 1
ATOM 3527 C C . MET B 1 127 ? -55.170 -15.849 -100.625 1.00 9.89 174 MET B C 1
ATOM 3528 O O . MET B 1 127 ? -54.404 -16.350 -101.474 1.00 10.44 174 MET B O 1
ATOM 3533 N N . HIS B 1 128 ? -56.282 -15.203 -100.934 1.00 10.25 175 HIS B N 1
ATOM 3534 C CA . HIS B 1 128 ? -56.693 -14.873 -102.318 1.00 10.28 175 HIS B CA 1
ATOM 3535 C C . HIS B 1 128 ? -56.367 -13.417 -102.584 1.00 9.42 175 HIS B C 1
ATOM 3536 O O . HIS B 1 128 ? -56.960 -12.519 -101.900 1.00 9.18 175 HIS B O 1
ATOM 3543 N N . VAL B 1 129 ? -55.543 -13.223 -103.611 1.00 7.95 176 VAL B N 1
ATOM 3544 C CA . VAL B 1 129 ? -55.135 -11.903 -104.118 1.00 7.68 176 VAL B CA 1
ATOM 3545 C C . VAL B 1 129 ? -55.765 -11.677 -105.500 1.00 8.27 176 VAL B C 1
ATOM 3546 O O . VAL B 1 129 ? -55.413 -12.396 -106.495 1.00 7.63 176 VAL B O 1
ATOM 3550 N N . ILE B 1 130 ? -56.715 -10.750 -105.570 1.00 8.96 177 ILE B N 1
ATOM 3551 C CA . ILE B 1 130 ? -57.417 -10.451 -106.824 1.00 10.30 177 ILE B CA 1
ATOM 3552 C C . ILE B 1 130 ? -56.724 -9.259 -107.476 1.00 10.02 177 ILE B C 1
ATOM 3553 O O . ILE B 1 130 ? -56.841 -8.111 -106.947 1.00 9.90 177 ILE B O 1
ATOM 3558 N N . VAL B 1 131 ? -56.057 -9.531 -108.606 1.00 9.14 178 VAL B N 1
ATOM 3559 C CA . VAL B 1 131 ? -55.328 -8.501 -109.373 1.00 9.52 178 VAL B CA 1
ATOM 3560 C C . VAL B 1 131 ? -56.146 -8.183 -110.615 1.00 9.55 178 VAL B C 1
ATOM 3561 O O . VAL B 1 131 ? -56.597 -9.113 -111.312 1.00 9.84 178 VAL B O 1
ATOM 3565 N N . LYS B 1 132 ? -56.305 -6.909 -110.858 1.00 10.22 179 LYS B N 1
ATOM 3566 C CA . LYS B 1 132 ? -57.166 -6.315 -111.910 1.00 11.24 179 LYS B CA 1
ATOM 3567 C C . LYS B 1 132 ? -56.347 -5.347 -112.766 1.00 10.68 179 LYS B C 1
ATOM 3568 O O . LYS B 1 132 ? -55.328 -4.866 -112.302 1.00 9.92 179 LYS B O 1
ATOM 3574 N N . ASN B 1 133 ? -56.781 -5.121 -114.010 1.00 10.91 180 ASN B N 1
ATOM 3575 C CA . ASN B 1 133 ? -56.154 -4.143 -114.916 1.00 11.12 180 ASN B CA 1
ATOM 3576 C C . ASN B 1 133 ? -56.556 -2.738 -114.460 1.00 12.54 180 ASN B C 1
ATOM 3577 O O . ASN B 1 133 ? -57.711 -2.541 -114.169 1.00 12.18 180 ASN B O 1
ATOM 3582 N N . LYS B 1 134 ? -55.603 -1.822 -114.421 1.00 13.82 181 LYS B N 1
ATOM 3583 C CA . LYS B 1 134 ? -55.899 -0.384 -114.408 1.00 16.85 181 LYS B CA 1
ATOM 3584 C C . LYS B 1 134 ? -56.389 -0.028 -115.823 1.00 17.34 181 LYS B C 1
ATOM 3585 O O . LYS B 1 134 ? -55.856 -0.622 -116.789 1.00 14.52 181 LYS B O 1
ATOM 3591 N N . VAL B 1 135 ? -57.368 0.867 -115.936 1.00 18.93 182 VAL B N 1
ATOM 3592 C CA . VAL B 1 135 ? -57.935 1.245 -117.276 1.00 21.60 182 VAL B CA 1
ATOM 3593 C C . VAL B 1 135 ? -56.807 1.623 -118.262 1.00 19.37 182 VAL B C 1
ATOM 3594 O O . VAL B 1 135 ? -56.841 1.166 -119.423 1.00 20.45 182 VAL B O 1
ATOM 3598 N N . ASN B 1 136 ? -55.831 2.425 -117.851 1.00 19.07 183 ASN B N 1
ATOM 3599 C CA . ASN B 1 136 ? -54.795 2.946 -118.789 1.00 21.12 183 ASN B CA 1
ATOM 3600 C C . ASN B 1 136 ? -53.513 2.128 -118.846 1.00 20.19 183 ASN B C 1
ATOM 3601 O O . ASN B 1 136 ? -52.503 2.697 -119.269 1.00 20.76 183 ASN B O 1
ATOM 3606 N N . GLY B 1 137 ? -53.483 0.909 -118.326 1.00 18.54 184 GLY B N 1
ATOM 3607 C CA . GLY B 1 137 ? -52.247 0.117 -118.316 1.00 17.49 184 GLY B CA 1
ATOM 3608 C C . GLY B 1 137 ? -51.749 -0.227 -116.913 1.00 16.36 184 GLY B C 1
ATOM 3609 O O . GLY B 1 137 ? -51.857 0.566 -116.001 1.00 15.42 184 GLY B O 1
ATOM 3610 N N . GLY B 1 138 ? -51.125 -1.397 -116.801 1.00 14.75 185 GLY B N 1
ATOM 3611 C CA . GLY B 1 138 ? -50.642 -1.946 -115.538 1.00 13.74 185 GLY B CA 1
ATOM 3612 C C . GLY B 1 138 ? -51.779 -2.563 -114.738 1.00 11.94 185 GLY B C 1
ATOM 3613 O O . GLY B 1 138 ? -52.908 -2.737 -115.245 1.00 10.41 185 GLY B O 1
ATOM 3614 N N . VAL B 1 139 ? -51.434 -3.014 -113.545 1.00 11.72 186 VAL B N 1
ATOM 3615 C CA . VAL B 1 139 ? -52.327 -3.874 -112.708 1.00 10.63 186 VAL B CA 1
ATOM 3616 C C . VAL B 1 139 ? -52.281 -3.319 -111.285 1.00 10.90 186 VAL B C 1
ATOM 3617 O O . VAL B 1 139 ? -51.405 -2.535 -110.973 1.00 10.53 186 VAL B O 1
ATOM 3621 N N . TYR B 1 140 ? -53.205 -3.758 -110.462 1.00 10.99 187 TYR B N 1
ATOM 3622 C CA . TYR B 1 140 ? -53.263 -3.308 -109.069 1.00 12.12 187 TYR B CA 1
ATOM 3623 C C . TYR B 1 140 ? -53.975 -4.376 -108.264 1.00 10.99 187 TYR B C 1
ATOM 3624 O O . TYR B 1 140 ? -54.764 -5.179 -108.814 1.00 9.70 187 TYR B O 1
ATOM 3633 N N . ILE B 1 141 ? -53.650 -4.383 -106.977 1.00 10.66 188 ILE B N 1
ATOM 3634 C CA . ILE B 1 141 ? -54.235 -5.381 -106.044 1.00 10.88 188 ILE B CA 1
ATOM 3635 C C . ILE B 1 141 ? -55.572 -4.795 -105.642 1.00 11.23 188 ILE B C 1
ATOM 3636 O O . ILE B 1 141 ? -55.574 -3.835 -104.918 1.00 11.40 188 ILE B O 1
ATOM 3641 N N . SER B 1 142 ? -56.639 -5.405 -106.107 1.00 12.95 189 SER B N 1
ATOM 3642 C CA . SER B 1 142 ? -58.031 -4.924 -106.000 1.00 14.68 189 SER B CA 1
ATOM 3643 C C . SER B 1 142 ? -58.674 -5.414 -104.693 1.00 15.30 189 SER B C 1
ATOM 3644 O O . SER B 1 142 ? -59.410 -4.643 -104.051 1.00 15.73 189 SER B O 1
ATOM 3647 N N . SER B 1 143 ? -58.501 -6.691 -104.380 1.00 15.52 190 SER B N 1
ATOM 3648 C CA . SER B 1 143 ? -59.059 -7.232 -103.130 1.00 14.78 190 SER B CA 1
ATOM 3649 C C . SER B 1 143 ? -58.222 -8.405 -102.624 1.00 13.69 190 SER B C 1
ATOM 3650 O O . SER B 1 143 ? -57.547 -9.105 -103.444 1.00 12.04 190 SER B O 1
ATOM 3653 N N . VAL B 1 144 ? -58.209 -8.559 -101.306 1.00 12.82 191 VAL B N 1
ATOM 3654 C CA . VAL B 1 144 ? -57.531 -9.715 -100.646 1.00 13.06 191 VAL B CA 1
ATOM 3655 C C . VAL B 1 144 ? -58.457 -10.257 -99.577 1.00 13.67 191 VAL B C 1
ATOM 3656 O O . VAL B 1 144 ? -59.121 -9.413 -98.903 1.00 15.56 191 VAL B O 1
ATOM 3660 N N . TYR B 1 145 ? -58.526 -11.562 -99.462 1.00 13.33 192 TYR B N 1
ATOM 3661 C CA . TYR B 1 145 ? -59.211 -12.217 -98.335 1.00 14.09 192 TYR B CA 1
ATOM 3662 C C . TYR B 1 145 ? -58.453 -13.494 -97.940 1.00 13.44 192 TYR B C 1
ATOM 3663 O O . TYR B 1 145 ? -57.576 -13.982 -98.684 1.00 11.78 192 TYR B O 1
ATOM 3672 N N . PHE B 1 146 ? -58.833 -14.035 -96.798 1.00 13.11 193 PHE B N 1
ATOM 3673 C CA . PHE B 1 146 ? -58.266 -15.272 -96.246 1.00 13.89 193 PHE B CA 1
ATOM 3674 C C . PHE B 1 146 ? -59.391 -16.236 -95.855 1.00 16.94 193 PHE B C 1
ATOM 3675 O O . PHE B 1 146 ? -60.428 -15.779 -95.363 1.00 18.95 193 PHE B O 1
ATOM 3683 N N . LYS B 1 147 ? -59.164 -17.526 -96.046 1.00 18.94 194 LYS B N 1
ATOM 3684 C CA . LYS B 1 147 ? -59.980 -18.621 -95.485 1.00 22.51 194 LYS B CA 1
ATOM 3685 C C . LYS B 1 147 ? -59.051 -19.656 -94.842 1.00 20.69 194 LYS B C 1
ATOM 3686 O O . LYS B 1 147 ? -58.011 -19.947 -95.438 1.00 19.64 194 LYS B O 1
ATOM 3692 N N . GLU B 1 148 ? -59.466 -20.276 -93.747 1.00 20.13 195 GLU B N 1
ATOM 3693 C CA . GLU B 1 148 ? -58.627 -21.289 -93.066 1.00 20.20 195 GLU B CA 1
ATOM 3694 C C . GLU B 1 148 ? -58.628 -22.547 -93.911 1.00 19.43 195 GLU B C 1
ATOM 3695 O O . GLU B 1 148 ? -59.657 -22.914 -94.381 1.00 20.30 195 GLU B O 1
ATOM 3701 N N . ASN B 1 149 ? -57.480 -23.178 -94.080 1.00 21.20 196 ASN B N 1
ATOM 3702 C CA . ASN B 1 149 ? -57.340 -24.522 -94.682 1.00 22.00 196 ASN B CA 1
ATOM 3703 C C . ASN B 1 149 ? -57.843 -25.576 -93.689 1.00 25.85 196 ASN B C 1
ATOM 3704 O O . ASN B 1 149 ? -57.934 -25.280 -92.499 1.00 24.82 196 ASN B O 1
ATOM 3709 N N . ASN B 1 150 ? -58.168 -26.765 -94.202 1.00 32.76 197 ASN B N 1
ATOM 3710 C CA . ASN B 1 150 ? -58.620 -27.991 -93.468 1.00 38.86 197 ASN B CA 1
ATOM 3711 C C . ASN B 1 150 ? -59.813 -27.642 -92.563 1.00 41.83 197 ASN B C 1
ATOM 3712 O O . ASN B 1 150 ? -59.792 -28.000 -91.381 1.00 40.48 197 ASN B O 1
ATOM 3717 N N . LYS B 1 151 ? -60.814 -26.992 -93.152 1.00 47.48 198 LYS B N 1
ATOM 3718 C CA . LYS B 1 151 ? -62.063 -26.588 -92.478 1.00 54.69 198 LYS B CA 1
ATOM 3719 C C . LYS B 1 151 ? -63.216 -26.870 -93.433 1.00 64.04 198 LYS B C 1
ATOM 3720 O O . LYS B 1 151 ? -63.113 -26.477 -94.612 1.00 66.71 198 LYS B O 1
ATOM 3726 N N . SER B 1 152 ? -64.309 -27.460 -92.962 1.00 72.69 199 SER B N 1
ATOM 3727 C CA . SER B 1 152 ? -65.513 -27.629 -93.820 1.00 78.25 199 SER B CA 1
ATOM 3728 C C . SER B 1 152 ? -66.255 -26.290 -93.940 1.00 78.10 199 SER B C 1
ATOM 3729 O O . SER B 1 152 ? -66.543 -25.669 -92.888 1.00 70.11 199 SER B O 1
ATOM 3732 N N . ASN B 1 153 ? -66.554 -25.884 -95.180 1.00 80.93 200 ASN B N 1
ATOM 3733 C CA . ASN B 1 153 ? -67.269 -24.616 -95.497 1.00 82.20 200 ASN B CA 1
ATOM 3734 C C . ASN B 1 153 ? -66.563 -23.472 -94.766 1.00 75.93 200 ASN B C 1
ATOM 3735 O O . ASN B 1 153 ? -67.225 -22.750 -93.973 1.00 74.94 200 ASN B O 1
ATOM 3740 N N . ALA B 1 154 ? -65.253 -23.329 -94.962 1.00 65.65 201 ALA B N 1
ATOM 3741 C CA . ALA B 1 154 ? -64.499 -22.287 -94.226 1.00 57.80 201 ALA B CA 1
ATOM 3742 C C . ALA B 1 154 ? -65.086 -20.907 -94.566 1.00 51.59 201 ALA B C 1
ATOM 3743 O O . ALA B 1 154 ? -65.170 -20.548 -95.753 1.00 47.14 201 ALA B O 1
ATOM 3745 N N . PRO B 1 155 ? -65.516 -20.087 -93.563 1.00 44.58 202 PRO B N 1
ATOM 3746 C CA . PRO B 1 155 ? -65.883 -18.688 -93.812 1.00 41.82 202 PRO B CA 1
ATOM 3747 C C . PRO B 1 155 ? -64.675 -17.772 -94.022 1.00 36.72 202 PRO B C 1
ATOM 3748 O O . PRO B 1 155 ? -63.577 -18.110 -93.647 1.00 37.92 202 PRO B O 1
ATOM 3752 N N . LYS B 1 156 ? -64.884 -16.629 -94.647 1.00 34.20 203 LYS B N 1
ATOM 3753 C CA . LYS B 1 156 ? -63.792 -15.641 -94.819 1.00 32.31 203 LYS B CA 1
ATOM 3754 C C . LYS B 1 156 ? -63.426 -15.069 -93.452 1.00 30.16 203 LYS B C 1
ATOM 3755 O O . LYS B 1 156 ? -64.338 -14.756 -92.642 1.00 29.66 203 LYS B O 1
ATOM 3761 N N . VAL B 1 157 ? -62.134 -14.904 -93.219 1.00 28.25 204 VAL B N 1
ATOM 3762 C CA . VAL B 1 157 ? -61.625 -14.422 -91.906 1.00 27.17 204 VAL B CA 1
ATOM 3763 C C . VAL B 1 157 ? -61.926 -12.940 -91.799 1.00 27.17 204 VAL B C 1
ATOM 3764 O O . VAL B 1 157 ? -61.576 -12.191 -92.695 1.00 24.35 204 VAL B O 1
ATOM 3768 N N . GLU B 1 158 ? -62.611 -12.577 -90.739 1.00 29.46 205 GLU B N 1
ATOM 3769 C CA . GLU B 1 158 ? -62.922 -11.161 -90.491 1.00 30.46 205 GLU B CA 1
ATOM 3770 C C . GLU B 1 158 ? -61.674 -10.513 -89.936 1.00 27.61 205 GLU B C 1
ATOM 3771 O O . GLU B 1 158 ? -60.955 -11.146 -89.178 1.00 28.18 205 GLU B O 1
ATOM 3777 N N . SER B 1 159 ? -61.408 -9.297 -90.380 1.00 27.54 206 SER B N 1
ATOM 3778 C CA . SER B 1 159 ? -60.244 -8.541 -89.878 1.00 28.27 206 SER B CA 1
ATOM 3779 C C . SER B 1 159 ? -60.501 -7.945 -88.473 1.00 27.76 206 SER B C 1
ATOM 3780 O O . SER B 1 159 ? -61.654 -7.768 -88.143 1.00 29.46 206 SER B O 1
ATOM 3783 N N . SER B 1 160 ? -59.455 -7.628 -87.718 1.00 27.40 207 SER B N 1
ATOM 3784 C CA . SER B 1 160 ? -59.496 -7.007 -86.367 1.00 28.55 207 SER B CA 1
ATOM 3785 C C . SER B 1 160 ? -59.698 -5.488 -86.517 1.00 29.56 207 SER B C 1
ATOM 3786 O O . SER B 1 160 ? -60.437 -4.913 -85.757 1.00 27.55 207 SER B O 1
ATOM 3789 N N . GLU B 1 161 ? -58.967 -4.891 -87.438 1.00 29.57 208 GLU B N 1
ATOM 3790 C CA . GLU B 1 161 ? -59.141 -3.491 -87.849 1.00 32.88 208 GLU B CA 1
ATOM 3791 C C . GLU B 1 161 ? -58.872 -3.443 -89.360 1.00 31.62 208 GLU B C 1
ATOM 3792 O O . GLU B 1 161 ? -58.586 -4.500 -89.930 1.00 27.46 208 GLU B O 1
ATOM 3798 N N . GLN B 1 162 ? -58.965 -2.272 -89.975 1.00 31.37 209 GLN B N 1
ATOM 3799 C CA . GLN B 1 162 ? -58.754 -2.096 -91.437 1.00 32.62 209 GLN B CA 1
ATOM 3800 C C . GLN B 1 162 ? -57.450 -2.799 -91.876 1.00 27.47 209 GLN B C 1
ATOM 3801 O O . GLN B 1 162 ? -56.338 -2.373 -91.486 1.00 25.40 209 GLN B O 1
ATOM 3807 N N . GLY B 1 163 ? -57.587 -3.825 -92.700 1.00 22.57 210 GLY B N 1
ATOM 3808 C CA . GLY B 1 163 ? -56.420 -4.426 -93.357 1.00 23.80 210 GLY B CA 1
ATOM 3809 C C . GLY B 1 163 ? -55.544 -5.254 -92.416 1.00 21.05 210 GLY B C 1
ATOM 3810 O O . GLY B 1 163 ? -54.436 -5.610 -92.864 1.00 22.24 210 GLY B O 1
ATOM 3811 N N . VAL B 1 164 ? -56.007 -5.588 -91.217 1.00 17.81 211 VAL B N 1
ATOM 3812 C CA . VAL B 1 164 ? -55.220 -6.343 -90.183 1.00 16.64 211 VAL B CA 1
ATOM 3813 C C . VAL B 1 164 ? -55.951 -7.636 -89.808 1.00 14.92 211 VAL B C 1
ATOM 3814 O O . VAL B 1 164 ? -57.062 -7.591 -89.264 1.00 16.46 211 VAL B O 1
ATOM 3818 N N . TYR B 1 165 ? -55.333 -8.763 -90.074 1.00 12.72 212 TYR B N 1
ATOM 3819 C CA . TYR B 1 165 ? -55.927 -10.092 -89.847 1.00 12.57 212 TYR B CA 1
ATOM 3820 C C . TYR B 1 165 ? -55.153 -10.802 -88.742 1.00 11.16 212 TYR B C 1
ATOM 3821 O O . TYR B 1 165 ? -53.944 -10.932 -88.840 1.00 9.97 212 TYR B O 1
ATOM 3830 N N . ASN B 1 166 ? -55.881 -11.248 -87.735 1.00 11.15 213 ASN B N 1
ATOM 3831 C CA . ASN B 1 166 ? -55.332 -11.974 -86.569 1.00 11.43 213 ASN B CA 1
ATOM 3832 C C . ASN B 1 166 ? -55.247 -13.436 -86.939 1.00 10.22 213 ASN B C 1
ATOM 3833 O O . ASN B 1 166 ? -56.046 -14.199 -86.449 1.00 12.45 213 ASN B O 1
ATOM 3838 N N . LEU B 1 167 ? -54.241 -13.819 -87.656 1.00 8.92 214 LEU B N 1
ATOM 3839 C CA . LEU B 1 167 ? -54.188 -15.156 -88.255 1.00 9.00 214 LEU B CA 1
ATOM 3840 C C . LEU B 1 167 ? -53.555 -16.161 -87.292 1.00 8.87 214 LEU B C 1
ATOM 3841 O O . LEU B 1 167 ? -53.968 -17.370 -87.375 1.00 9.32 214 LEU B O 1
ATOM 3846 N N . PHE B 1 168 ? -52.536 -15.721 -86.543 1.00 8.06 215 PHE B N 1
ATOM 3847 C CA . PHE B 1 168 ? -51.586 -16.596 -85.801 1.00 8.09 215 PHE B CA 1
ATOM 3848 C C . PHE B 1 168 ? -51.558 -16.225 -84.312 1.00 8.21 215 PHE B C 1
ATOM 3849 O O . PHE B 1 168 ? -51.556 -15.018 -83.954 1.00 8.44 215 PHE B O 1
ATOM 3857 N N . ASP B 1 169 ? -51.558 -17.268 -83.509 1.00 8.22 216 ASP B N 1
ATOM 3858 C CA . ASP B 1 169 ? -51.814 -17.276 -82.054 1.00 9.31 216 ASP B CA 1
ATOM 3859 C C . ASP B 1 169 ? -50.844 -18.313 -81.443 1.00 8.46 216 ASP B C 1
ATOM 3860 O O . ASP B 1 169 ? -50.943 -19.498 -81.753 1.00 8.32 216 ASP B O 1
ATOM 3865 N N . ASN B 1 170 ? -49.866 -17.795 -80.692 1.00 7.53 217 ASN B N 1
ATOM 3866 C CA . ASN B 1 170 ? -48.785 -18.557 -80.021 1.00 6.93 217 ASN B CA 1
ATOM 3867 C C . ASN B 1 170 ? -48.856 -18.308 -78.494 1.00 6.69 217 ASN B C 1
ATOM 3868 O O . ASN B 1 170 ? -49.146 -17.206 -78.083 1.00 6.69 217 ASN B O 1
ATOM 3872 N N . THR B 1 171 ? -48.465 -19.287 -77.704 1.00 6.77 218 THR B N 1
ATOM 3873 C CA . THR B 1 171 ? -48.441 -19.207 -76.226 1.00 6.91 218 THR B CA 1
ATOM 3874 C C . THR B 1 171 ? -47.024 -19.387 -75.683 1.00 5.66 218 THR B C 1
ATOM 3875 O O . THR B 1 171 ? -46.387 -20.467 -75.923 1.00 5.48 218 THR B O 1
ATOM 3879 N N . TYR B 1 172 ? -46.557 -18.413 -74.932 1.00 4.51 219 TYR B N 1
ATOM 3880 C CA . TYR B 1 172 ? -45.288 -18.557 -74.208 1.00 4.07 219 TYR B CA 1
ATOM 3881 C C . TYR B 1 172 ? -45.602 -18.910 -72.759 1.00 4.22 219 TYR B C 1
ATOM 3882 O O . TYR B 1 172 ? -46.351 -18.202 -72.135 1.00 4.28 219 TYR B O 1
ATOM 3891 N N . THR B 1 173 ? -44.965 -19.930 -72.221 1.00 4.65 220 THR B N 1
ATOM 3892 C CA . THR B 1 173 ? -45.068 -20.276 -70.780 1.00 5.03 220 THR B CA 1
ATOM 3893 C C . THR B 1 173 ? -43.661 -20.345 -70.208 1.00 5.08 220 THR B C 1
ATOM 3894 O O . THR B 1 173 ? -42.748 -20.640 -70.954 1.00 5.12 220 THR B O 1
ATOM 3898 N N . LYS B 1 174 ? -43.530 -20.093 -68.904 1.00 5.13 221 LYS B N 1
ATOM 3899 C CA . LYS B 1 174 ? -42.248 -20.049 -68.161 1.00 5.24 221 LYS B CA 1
ATOM 3900 C C . LYS B 1 174 ? -42.483 -20.558 -66.748 1.00 5.82 221 LYS B C 1
ATOM 3901 O O . LYS B 1 174 ? -43.536 -20.273 -66.172 1.00 6.74 221 LYS B O 1
ATOM 3907 N N . ASP B 1 175 ? -41.555 -21.328 -66.217 1.00 6.57 222 ASP B N 1
ATOM 3908 C CA . ASP B 1 175 ? -41.573 -21.808 -64.815 1.00 7.37 222 ASP B CA 1
ATOM 3909 C C . ASP B 1 175 ? -41.304 -20.667 -63.844 1.00 6.88 222 ASP B C 1
ATOM 3910 O O . ASP B 1 175 ? -40.513 -19.662 -64.179 1.00 6.96 222 ASP B O 1
ATOM 3915 N N . ALA B 1 176 ? -41.920 -20.773 -62.681 1.00 5.91 223 ALA B N 1
ATOM 3916 C CA . ALA B 1 176 ? -41.779 -19.768 -61.614 1.00 6.17 223 ALA B CA 1
ATOM 3917 C C . ALA B 1 176 ? -40.427 -19.949 -60.931 1.00 6.68 223 ALA B C 1
ATOM 3918 O O . ALA B 1 176 ? -39.936 -21.091 -60.871 1.00 5.98 223 ALA B O 1
ATOM 3920 N N . SER B 1 177 ? -39.859 -18.815 -60.470 1.00 7.39 224 SER B N 1
ATOM 3921 C CA . SER B 1 177 ? -38.754 -18.768 -59.477 1.00 8.10 224 SER B CA 1
ATOM 3922 C C . SER B 1 177 ? -37.376 -19.107 -60.071 1.00 8.77 224 SER B C 1
ATOM 3923 O O . SER B 1 177 ? -36.443 -19.132 -59.286 1.00 9.15 224 SER B O 1
ATOM 3926 N N . LYS B 1 178 ? -37.221 -19.343 -61.357 1.00 10.01 225 LYS B N 1
ATOM 3927 C CA . LYS B 1 178 ? -35.911 -19.813 -61.891 1.00 11.93 225 LYS B CA 1
ATOM 3928 C C . LYS B 1 178 ? -34.978 -18.626 -62.204 1.00 11.82 225 LYS B C 1
ATOM 3929 O O . LYS B 1 178 ? -33.844 -18.856 -62.599 1.00 10.83 225 LYS B O 1
ATOM 3935 N N . GLU B 1 179 ? -35.422 -17.407 -61.987 1.00 12.94 226 GLU B N 1
ATOM 3936 C CA . GLU B 1 179 ? -34.565 -16.205 -62.202 1.00 14.74 226 GLU B CA 1
ATOM 3937 C C . GLU B 1 179 ? -34.551 -15.370 -60.919 1.00 16.09 226 GLU B C 1
ATOM 3938 O O . GLU B 1 179 ? -35.267 -14.381 -60.853 1.00 16.28 226 GLU B O 1
ATOM 3944 N N . PRO B 1 180 ? -33.792 -15.770 -59.878 1.00 18.12 227 PRO B N 1
ATOM 3945 C CA . PRO B 1 180 ? -33.860 -15.131 -58.568 1.00 20.44 227 PRO B CA 1
ATOM 3946 C C . PRO B 1 180 ? -33.160 -13.779 -58.412 1.00 20.87 227 PRO B C 1
ATOM 3947 O O . PRO B 1 180 ? -33.487 -13.156 -57.455 1.00 22.37 227 PRO B O 1
ATOM 3951 N N . ASN B 1 181 ? -32.198 -13.412 -59.276 1.00 21.26 228 ASN B N 1
ATOM 3952 C CA . ASN B 1 181 ? -31.538 -12.070 -59.235 1.00 22.68 228 ASN B CA 1
ATOM 3953 C C . ASN B 1 181 ? -32.441 -11.053 -59.957 1.00 23.52 228 ASN B C 1
ATOM 3954 O O . ASN B 1 181 ? -32.472 -11.005 -61.210 1.00 19.65 228 ASN B O 1
ATOM 3959 N N . PRO B 1 182 ? -33.228 -10.218 -59.226 1.00 25.41 229 PRO B N 1
ATOM 3960 C CA . PRO B 1 182 ? -34.196 -9.330 -59.871 1.00 25.85 229 PRO B CA 1
ATOM 3961 C C . PRO B 1 182 ? -33.558 -8.316 -60.813 1.00 24.37 229 PRO B C 1
ATOM 3962 O O . PRO B 1 182 ? -34.224 -7.845 -61.653 1.00 27.60 229 PRO B O 1
ATOM 3966 N N . ASP B 1 183 ? -32.276 -8.033 -60.641 1.00 24.93 230 ASP B N 1
ATOM 3967 C CA . ASP B 1 183 ? -31.496 -7.081 -61.476 1.00 27.19 230 ASP B CA 1
ATOM 3968 C C . ASP B 1 183 ? -30.716 -7.759 -62.617 1.00 26.53 230 ASP B C 1
ATOM 3969 O O . ASP B 1 183 ? -30.189 -7.011 -63.419 1.00 25.73 230 ASP B O 1
ATOM 3974 N N . ASP B 1 184 ? -30.579 -9.097 -62.669 1.00 21.80 231 ASP B N 1
ATOM 3975 C CA . ASP B 1 184 ? -29.842 -9.828 -63.738 1.00 19.61 231 ASP B CA 1
ATOM 3976 C C . ASP B 1 184 ? -30.570 -11.144 -64.034 1.00 19.01 231 ASP B C 1
ATOM 3977 O O . ASP B 1 184 ? -30.309 -12.190 -63.432 1.00 13.63 231 ASP B O 1
ATOM 3982 N N . PRO B 1 185 ? -31.507 -11.106 -65.008 1.00 19.87 232 PRO B N 1
ATOM 3983 C CA . PRO B 1 185 ? -32.188 -12.323 -65.442 1.00 20.28 232 PRO B CA 1
ATOM 3984 C C . PRO B 1 185 ? -31.276 -13.417 -66.025 1.00 19.35 232 PRO B C 1
ATOM 3985 O O . PRO B 1 185 ? -31.691 -14.560 -66.090 1.00 22.17 232 PRO B O 1
ATOM 3989 N N . SER B 1 186 ? -30.043 -13.115 -66.363 1.00 18.60 233 SER B N 1
ATOM 3990 C CA . SER B 1 186 ? -29.115 -14.112 -66.939 1.00 18.11 233 SER B CA 1
ATOM 3991 C C . SER B 1 186 ? -28.625 -15.103 -65.865 1.00 19.58 233 SER B C 1
ATOM 3992 O O . SER B 1 186 ? -28.090 -16.138 -66.257 1.00 18.53 233 SER B O 1
ATOM 3995 N N . GLN B 1 187 ? -28.748 -14.804 -64.562 1.00 20.47 234 GLN B N 1
ATOM 3996 C CA . GLN B 1 187 ? -28.315 -15.744 -63.486 1.00 22.07 234 GLN B CA 1
ATOM 3997 C C . GLN B 1 187 ? -29.460 -16.738 -63.236 1.00 22.02 234 GLN B C 1
ATOM 3998 O O . GLN B 1 187 ? -30.257 -16.500 -62.342 1.00 25.32 234 GLN B O 1
ATOM 4004 N N . VAL B 1 188 ? -29.559 -17.806 -64.011 1.00 20.23 235 VAL B N 1
ATOM 4005 C CA . VAL B 1 188 ? -30.653 -18.821 -63.861 1.00 19.78 235 VAL B CA 1
ATOM 4006 C C . VAL B 1 188 ? -30.255 -19.922 -62.850 1.00 19.13 235 VAL B C 1
ATOM 4007 O O . VAL B 1 188 ? -29.189 -20.505 -62.926 1.00 19.13 235 VAL B O 1
ATOM 4011 N N . ASP B 1 189 ? -31.161 -20.227 -61.945 1.00 20.70 236 ASP B N 1
ATOM 4012 C CA . ASP B 1 189 ? -31.079 -21.356 -60.967 1.00 21.37 236 ASP B CA 1
ATOM 4013 C C . ASP B 1 189 ? -32.160 -22.367 -61.332 1.00 20.03 236 ASP B C 1
ATOM 4014 O O . ASP B 1 189 ? -33.322 -22.204 -61.010 1.00 17.96 236 ASP B O 1
ATOM 4019 N N . PRO B 1 190 ? -31.837 -23.408 -62.106 1.00 25.66 237 PRO B N 1
ATOM 4020 C CA . PRO B 1 190 ? -32.863 -24.333 -62.595 1.00 26.53 237 PRO B CA 1
ATOM 4021 C C . PRO B 1 190 ? -33.445 -25.229 -61.492 1.00 26.11 237 PRO B C 1
ATOM 4022 O O . PRO B 1 190 ? -34.518 -25.754 -61.676 1.00 28.14 237 PRO B O 1
ATOM 4026 N N . ASN B 1 191 ? -32.808 -25.308 -60.339 1.00 26.07 238 ASN B N 1
ATOM 4027 C CA . ASN B 1 191 ? -33.264 -26.196 -59.234 1.00 28.87 238 ASN B CA 1
ATOM 4028 C C . ASN B 1 191 ? -34.059 -25.419 -58.178 1.00 23.63 238 ASN B C 1
ATOM 4029 O O . ASN B 1 191 ? -34.342 -25.971 -57.152 1.00 26.58 238 ASN B O 1
ATOM 4034 N N . ALA B 1 192 ? -34.461 -24.182 -58.420 1.00 19.61 239 ALA B N 1
ATOM 4035 C CA . ALA B 1 192 ? -35.258 -23.411 -57.433 1.00 16.20 239 ALA B CA 1
ATOM 4036 C C . ALA B 1 192 ? -36.678 -23.974 -57.399 1.00 13.96 239 ALA B C 1
ATOM 4037 O O . ALA B 1 192 ? -37.181 -24.324 -58.482 1.00 12.69 239 ALA B O 1
ATOM 4039 N N . LYS B 1 193 ? -37.324 -23.913 -56.231 1.00 11.99 240 LYS B N 1
ATOM 4040 C CA . LYS B 1 193 ? -38.708 -24.394 -56.019 1.00 11.70 240 LYS B CA 1
ATOM 4041 C C . LYS B 1 193 ? -39.709 -23.318 -56.419 1.00 10.15 240 LYS B C 1
ATOM 4042 O O . LYS B 1 193 ? -39.409 -22.176 -56.243 1.00 9.93 240 LYS B O 1
ATOM 4048 N N . ALA B 1 194 ? -40.896 -23.670 -56.884 1.00 8.66 241 ALA B N 1
ATOM 4049 C CA . ALA B 1 194 ? -41.913 -22.671 -57.273 1.00 7.58 241 ALA B CA 1
ATOM 4050 C C . ALA B 1 194 ? -42.265 -21.787 -56.081 1.00 6.97 241 ALA B C 1
ATOM 4051 O O . ALA B 1 194 ? -42.309 -20.593 -56.234 1.00 7.03 241 ALA B O 1
ATOM 4053 N N . LEU B 1 195 ? -42.617 -22.367 -54.946 1.00 6.51 242 LEU B N 1
ATOM 4054 C CA . LEU B 1 195 ? -43.119 -21.588 -53.807 1.00 6.35 242 LEU B CA 1
ATOM 4055 C C . LEU B 1 195 ? -42.760 -22.324 -52.508 1.00 7.16 242 LEU B C 1
ATOM 4056 O O . LEU B 1 195 ? -42.970 -23.546 -52.438 1.00 6.38 242 LEU B O 1
ATOM 4061 N N . THR B 1 196 ? -42.294 -21.584 -51.493 1.00 7.71 243 THR B N 1
ATOM 4062 C CA . THR B 1 196 ? -42.100 -22.114 -50.120 1.00 8.15 243 THR B CA 1
ATOM 4063 C C . THR B 1 196 ? -42.833 -21.231 -49.122 1.00 8.33 243 THR B C 1
ATOM 4064 O O . THR B 1 196 ? -42.894 -20.028 -49.369 1.00 7.57 243 THR B O 1
ATOM 4068 N N . ILE B 1 197 ? -43.596 -21.858 -48.224 1.00 8.45 244 ILE B N 1
ATOM 4069 C CA . ILE B 1 197 ? -44.312 -21.161 -47.108 1.00 8.54 244 ILE B CA 1
ATOM 4070 C C . ILE B 1 197 ? -43.738 -21.694 -45.811 1.00 9.53 244 ILE B C 1
ATOM 4071 O O . ILE B 1 197 ? -43.841 -22.912 -45.572 1.00 8.23 244 ILE B O 1
ATOM 4076 N N . THR B 1 198 ? -43.020 -20.843 -45.072 1.00 11.05 245 THR B N 1
ATOM 4077 C CA . THR B 1 198 ? -42.329 -21.263 -43.839 1.00 12.68 245 THR B CA 1
ATOM 4078 C C . THR B 1 198 ? -43.045 -20.724 -42.591 1.00 13.70 245 THR B C 1
ATOM 4079 O O . THR B 1 198 ? -43.600 -19.642 -42.586 1.00 12.72 245 THR B O 1
ATOM 4083 N N . LYS B 1 199 ? -43.064 -21.540 -41.556 1.00 15.49 246 LYS B N 1
ATOM 4084 C CA . LYS B 1 199 ? -43.788 -21.185 -40.332 1.00 17.12 246 LYS B CA 1
ATOM 4085 C C . LYS B 1 199 ? -42.780 -20.881 -39.222 1.00 18.08 246 LYS B C 1
ATOM 4086 O O . LYS B 1 199 ? -41.800 -21.615 -39.050 1.00 18.24 246 LYS B O 1
ATOM 4092 N N . LYS B 1 200 ? -43.034 -19.821 -38.494 1.00 18.22 247 LYS B N 1
ATOM 4093 C CA . LYS B 1 200 ? -42.159 -19.460 -37.371 1.00 20.57 247 LYS B CA 1
ATOM 4094 C C . LYS B 1 200 ? -43.038 -19.107 -36.168 1.00 17.77 247 LYS B C 1
ATOM 4095 O O . LYS B 1 200 ? -44.013 -18.392 -36.331 1.00 15.04 247 LY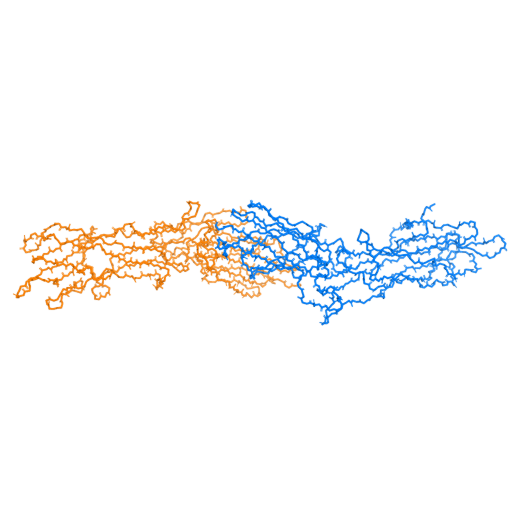S B O 1
ATOM 4101 N N . VAL B 1 201 ? -42.723 -19.710 -35.020 1.00 16.03 248 VAL B N 1
ATOM 4102 C CA . VAL B 1 201 ? -43.405 -19.317 -33.763 1.00 16.26 248 VAL B CA 1
ATOM 4103 C C . VAL B 1 201 ? -42.523 -18.296 -33.030 1.00 15.58 248 VAL B C 1
ATOM 4104 O O . VAL B 1 201 ? -41.353 -18.563 -32.810 1.00 14.52 248 VAL B O 1
ATOM 4108 N N . ASP B 1 202 ? -43.094 -17.143 -32.715 1.00 17.50 249 ASP B N 1
ATOM 4109 C CA . ASP B 1 202 ? -42.352 -16.033 -32.066 1.00 20.07 249 ASP B CA 1
ATOM 4110 C C . ASP B 1 202 ? -42.876 -15.821 -30.644 1.00 18.77 249 ASP B C 1
ATOM 4111 O O . ASP B 1 202 ? -44.056 -15.392 -30.502 1.00 17.29 249 ASP B O 1
ATOM 4116 N N . GLY B 1 203 ? -42.029 -16.065 -29.634 1.00 17.80 250 GLY B N 1
ATOM 4117 C CA . GLY B 1 203 ? -42.415 -15.765 -28.246 1.00 18.14 250 GLY B CA 1
ATOM 4118 C C . GLY B 1 203 ? -42.010 -16.860 -27.262 1.00 17.31 250 GLY B C 1
ATOM 4119 O O . GLY B 1 203 ? -42.124 -18.056 -27.594 1.00 14.88 250 GLY B O 1
ATOM 4120 N N . ALA B 1 204 ? -41.599 -16.436 -26.069 1.00 15.51 251 ALA B N 1
ATOM 4121 C CA . ALA B 1 204 ? -41.144 -17.321 -24.988 1.00 15.61 251 ALA B CA 1
ATOM 4122 C C . ALA B 1 204 ? -42.284 -18.289 -24.633 1.00 14.32 251 ALA B C 1
ATOM 4123 O O . ALA B 1 204 ? -41.931 -19.404 -24.214 1.00 14.12 251 ALA B O 1
ATOM 4125 N N . SER B 1 205 ? -43.554 -17.874 -24.806 1.00 13.91 252 SER B N 1
ATOM 4126 C CA . SER B 1 205 ? -44.772 -18.676 -24.492 1.00 15.59 252 SER B CA 1
ATOM 4127 C C . SER B 1 205 ? -45.313 -19.453 -25.702 1.00 14.11 252 SER B C 1
ATOM 4128 O O . SER B 1 205 ? -46.285 -20.143 -25.517 1.00 14.05 252 SER B O 1
ATOM 4131 N N . GLY B 1 206 ? -44.693 -19.366 -26.866 1.00 12.88 253 GLY B N 1
ATOM 4132 C CA . GLY B 1 206 ? -45.230 -19.957 -28.100 1.00 12.42 253 GLY B CA 1
ATOM 4133 C C . GLY B 1 206 ? -45.074 -21.472 -28.110 1.00 11.62 253 GLY B C 1
ATOM 4134 O O . GLY B 1 206 ? -44.017 -21.931 -27.804 1.00 11.91 253 GLY B O 1
ATOM 4135 N N . ASP B 1 207 ? -46.117 -22.198 -28.500 1.00 10.69 254 ASP B N 1
ATOM 4136 C CA . ASP B 1 207 ? -46.127 -23.659 -28.616 1.00 9.86 254 ASP B CA 1
ATOM 4137 C C . ASP B 1 207 ? -45.376 -24.074 -29.894 1.00 9.40 254 ASP B C 1
ATOM 4138 O O . ASP B 1 207 ? -45.902 -23.923 -30.977 1.00 9.33 254 ASP B O 1
ATOM 4143 N N . LYS B 1 208 ? -44.175 -24.612 -29.729 1.00 9.46 255 LYS B N 1
ATOM 4144 C CA . LYS B 1 208 ? -43.308 -25.051 -30.824 1.00 11.26 255 LYS B CA 1
ATOM 4145 C C . LYS B 1 208 ? -43.452 -26.525 -31.138 1.00 10.55 255 LYS B C 1
ATOM 4146 O O . LYS B 1 208 ? -42.685 -26.960 -31.971 1.00 10.53 255 LYS B O 1
ATOM 4152 N N . THR B 1 209 ? -44.427 -27.246 -30.596 1.00 10.02 256 THR B N 1
ATOM 4153 C CA . THR B 1 209 ? -44.732 -28.619 -31.070 1.00 10.44 256 THR B CA 1
ATOM 4154 C C . THR B 1 209 ? -46.113 -28.679 -31.732 1.00 9.85 256 THR B C 1
ATOM 4155 O O . THR B 1 209 ? -46.332 -29.639 -32.483 1.00 8.90 256 THR B O 1
ATOM 4159 N N . ARG B 1 210 ? -46.997 -27.712 -31.519 1.00 10.09 257 ARG B N 1
ATOM 4160 C CA . ARG B 1 210 ? -48.324 -27.835 -32.148 1.00 11.31 257 ARG B CA 1
ATOM 4161 C C . ARG B 1 210 ? -48.287 -27.608 -33.675 1.00 11.81 257 ARG B C 1
ATOM 4162 O O . ARG B 1 210 ? -47.385 -26.883 -34.237 1.00 10.09 257 ARG B O 1
ATOM 4170 N N . ASP B 1 211 ? -49.358 -28.122 -34.290 1.00 13.05 258 ASP B N 1
ATOM 4171 C CA . ASP B 1 211 ? -49.745 -27.879 -35.705 1.00 13.74 258 ASP B CA 1
ATOM 4172 C C . ASP B 1 211 ? -50.564 -26.603 -35.814 1.00 13.96 258 ASP B C 1
ATOM 4173 O O . ASP B 1 211 ? -51.494 -26.416 -35.013 1.00 15.73 258 ASP B O 1
ATOM 4178 N N . PHE B 1 212 ? -50.251 -25.797 -36.826 1.00 12.74 259 PHE B N 1
ATOM 4179 C CA . PHE B 1 212 ? -51.039 -24.629 -37.270 1.00 12.83 259 PHE B CA 1
ATOM 4180 C C . PHE B 1 212 ? -51.707 -25.074 -38.579 1.00 12.43 259 PHE B C 1
ATOM 4181 O O . PHE B 1 212 ? -51.084 -25.808 -39.348 1.00 11.35 259 PHE B O 1
ATOM 4189 N N . GLN B 1 213 ? -52.954 -24.720 -38.809 1.00 13.82 260 GLN B N 1
ATOM 4190 C CA . GLN B 1 213 ? -53.680 -25.249 -39.974 1.00 15.85 260 GLN B CA 1
ATOM 4191 C C . GLN B 1 213 ? -53.684 -24.210 -41.099 1.00 14.58 260 GLN B C 1
ATOM 4192 O O . GLN B 1 213 ? -54.067 -23.089 -40.869 1.00 12.70 260 GLN B O 1
ATOM 4198 N N . PHE B 1 214 ? -53.432 -24.704 -42.307 1.00 13.91 261 PHE B N 1
ATOM 4199 C CA . PHE B 1 214 ? -53.384 -23.907 -43.541 1.00 14.03 261 PHE B CA 1
ATOM 4200 C C . PHE B 1 214 ? -54.292 -24.521 -44.602 1.00 14.41 261 PHE B C 1
ATOM 4201 O O . PHE B 1 214 ? -54.393 -25.769 -44.758 1.00 13.82 261 PHE B O 1
ATOM 4209 N N . HIS B 1 215 ? -54.915 -23.620 -45.351 1.00 15.29 262 HIS B N 1
ATOM 4210 C CA . HIS B 1 215 ? -55.592 -23.917 -46.622 1.00 17.11 262 HIS B CA 1
ATOM 4211 C C . HIS B 1 215 ? -54.933 -23.110 -47.734 1.00 16.12 262 HIS B C 1
ATOM 4212 O O . HIS B 1 215 ? -54.734 -21.888 -47.554 1.00 14.96 262 HIS B O 1
ATOM 4219 N N . ILE B 1 216 ? -54.606 -23.761 -48.850 1.00 16.45 263 ILE B N 1
ATOM 4220 C CA . ILE B 1 216 ? -54.074 -23.049 -50.034 1.00 16.28 263 ILE B CA 1
ATOM 4221 C C . ILE B 1 216 ? -54.932 -23.374 -51.267 1.00 16.75 263 ILE B C 1
ATOM 4222 O O . ILE B 1 216 ? -55.272 -24.520 -51.509 1.00 16.25 263 ILE B O 1
ATOM 4227 N N . LYS B 1 217 ? -55.214 -22.338 -52.050 1.00 18.20 264 LYS B N 1
ATOM 4228 C CA . LYS B 1 217 ? -55.773 -22.425 -53.426 1.00 18.28 264 LYS B CA 1
ATOM 4229 C C . LYS B 1 217 ? -54.747 -21.802 -54.392 1.00 15.94 264 LYS B C 1
ATOM 4230 O O . LYS B 1 217 ? -54.270 -20.697 -54.140 1.00 14.14 264 LYS B O 1
ATOM 4236 N N . ILE B 1 218 ? -54.324 -22.565 -55.379 1.00 14.41 265 ILE B N 1
ATOM 4237 C CA . ILE B 1 218 ? -53.428 -22.117 -56.468 1.00 13.71 265 ILE B CA 1
ATOM 4238 C C . ILE B 1 218 ? -54.265 -22.026 -57.729 1.00 14.23 265 ILE B C 1
ATOM 4239 O O . ILE B 1 218 ? -54.901 -23.044 -58.068 1.00 14.53 265 ILE B O 1
ATOM 4244 N N . GLN B 1 219 ? -54.240 -20.860 -58.359 1.00 13.85 266 GLN B N 1
ATOM 4245 C CA . GLN B 1 219 ? -54.862 -20.594 -59.681 1.00 14.43 266 GLN B CA 1
ATOM 4246 C C . GLN B 1 219 ? -53.763 -20.624 -60.746 1.00 12.97 266 GLN B C 1
ATOM 4247 O O . GLN B 1 219 ? -52.900 -19.745 -60.721 1.00 12.11 266 GLN B O 1
ATOM 4253 N N . LEU B 1 220 ? -53.774 -21.615 -61.639 1.00 12.95 267 LEU B N 1
ATOM 4254 C CA . LEU B 1 220 ? -52.878 -21.628 -62.829 1.00 13.16 267 LEU B CA 1
ATOM 4255 C C . LEU B 1 220 ? -53.336 -20.506 -63.766 1.00 12.66 267 LEU B C 1
ATOM 4256 O O . LEU B 1 220 ? -54.480 -20.090 -63.751 1.00 13.03 267 LEU B O 1
ATOM 4261 N N . PRO B 1 221 ? -52.430 -19.907 -64.537 1.00 11.50 268 PRO B N 1
ATOM 4262 C CA . PRO B 1 221 ? -52.807 -18.788 -65.390 1.00 12.15 268 PRO B CA 1
ATOM 4263 C C . PRO B 1 221 ? -53.609 -19.241 -66.618 1.00 13.06 268 PRO B C 1
ATOM 4264 O O . PRO B 1 221 ? -53.694 -20.417 -66.900 1.00 11.66 268 PRO B O 1
ATOM 4268 N N . SER B 1 222 ? -54.159 -18.253 -67.323 1.00 15.25 269 SER B N 1
ATOM 4269 C CA . SER B 1 222 ? -54.959 -18.428 -68.561 1.00 16.00 269 SER B CA 1
ATOM 4270 C C . SER B 1 222 ? -54.115 -19.115 -69.649 1.00 14.86 269 SER B C 1
ATOM 4271 O O . SER B 1 222 ? -54.661 -19.932 -70.400 1.00 14.88 269 SER B O 1
ATOM 4274 N N . THR B 1 223 ? -52.799 -18.903 -69.670 1.00 13.80 270 THR B N 1
ATOM 4275 C CA . THR B 1 223 ? -51.936 -19.512 -70.729 1.00 13.01 270 THR B CA 1
ATOM 4276 C C . THR B 1 223 ? -51.801 -21.028 -70.578 1.00 12.34 270 THR B C 1
ATOM 4277 O O . THR B 1 223 ? -51.357 -21.649 -71.544 1.00 11.81 270 THR B O 1
ATOM 4281 N N . ASN B 1 224 ? -52.154 -21.625 -69.429 1.00 12.78 271 ASN B N 1
ATOM 4282 C CA . ASN B 1 224 ? -51.986 -23.080 -69.174 1.00 13.73 271 ASN B CA 1
ATOM 4283 C C . ASN B 1 224 ? -52.812 -23.868 -70.202 1.00 15.31 271 ASN B C 1
ATOM 4284 O O . ASN B 1 224 ? -52.290 -24.854 -70.701 1.00 15.86 271 ASN B O 1
ATOM 4289 N N . LYS B 1 225 ? -54.049 -23.484 -70.447 1.00 18.34 272 LYS B N 1
ATOM 4290 C CA . LYS B 1 225 ? -54.945 -24.086 -71.445 1.00 24.01 272 LYS B CA 1
ATOM 4291 C C . LYS B 1 225 ? -54.277 -24.160 -72.826 1.00 21.35 272 LYS B C 1
ATOM 4292 O O . LYS B 1 225 ? -54.421 -25.190 -73.469 1.00 18.90 272 LYS B O 1
ATOM 4298 N N . THR B 1 226 ? -53.523 -23.129 -73.212 1.00 18.87 273 THR B N 1
ATOM 4299 C CA . THR B 1 226 ? -52.933 -23.026 -74.570 1.00 18.30 273 THR B CA 1
ATOM 4300 C C . THR B 1 226 ? -51.446 -23.390 -74.565 1.00 15.66 273 THR B C 1
ATOM 4301 O O . THR B 1 226 ? -50.794 -23.149 -75.568 1.00 13.68 273 THR B O 1
ATOM 4305 N N . ALA B 1 227 ? -50.941 -23.964 -73.475 1.00 14.32 274 ALA B N 1
ATOM 4306 C CA . ALA B 1 227 ? -49.492 -24.207 -73.327 1.00 14.13 274 ALA B CA 1
ATOM 4307 C C . ALA B 1 227 ? -49.034 -25.340 -74.236 1.00 14.83 274 ALA B C 1
ATOM 4308 O O . ALA B 1 227 ? -49.841 -26.151 -74.631 1.00 14.92 274 ALA B O 1
ATOM 4310 N N . GLU B 1 228 ? -47.753 -25.378 -74.566 1.00 16.70 275 GLU B N 1
ATOM 4311 C CA . GLU B 1 228 ? -47.238 -26.528 -75.328 1.00 19.59 275 GLU B CA 1
ATOM 4312 C C . GLU B 1 228 ? -47.579 -27.800 -74.526 1.00 20.66 275 GLU B C 1
ATOM 4313 O O . GLU B 1 228 ? -48.086 -28.763 -75.114 1.00 21.14 275 GLU B O 1
ATOM 4319 N N . THR B 1 229 ? -47.318 -27.794 -73.222 1.00 20.20 276 THR B N 1
ATOM 4320 C CA . THR B 1 229 ? -47.605 -28.945 -72.330 1.00 22.23 276 THR B CA 1
ATOM 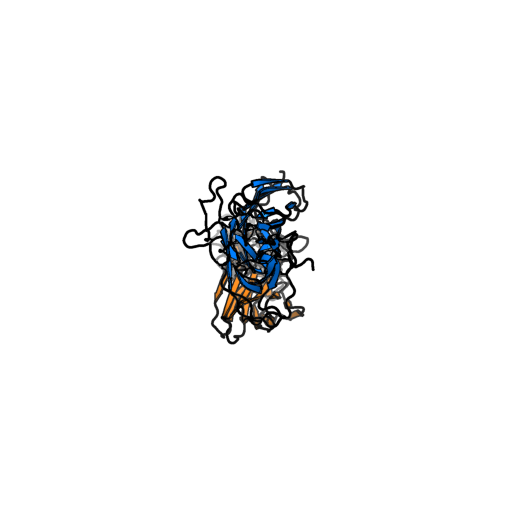4321 C C . THR B 1 229 ? -48.388 -28.404 -71.139 1.00 20.05 276 THR B C 1
ATOM 4322 O O . THR B 1 229 ? -47.800 -27.892 -70.211 1.00 18.99 276 THR B O 1
ATOM 4326 N N . PRO B 1 230 ? -49.737 -28.421 -71.179 1.00 18.85 277 PRO B N 1
ATOM 4327 C CA . PRO B 1 230 ? -50.530 -27.939 -70.065 1.00 17.92 277 PRO B CA 1
ATOM 4328 C C . PRO B 1 230 ? -50.266 -28.726 -68.771 1.00 16.67 277 PRO B C 1
ATOM 4329 O O . PRO B 1 230 ? -49.989 -29.889 -68.794 1.00 16.28 277 PRO B O 1
ATOM 4333 N N . VAL B 1 231 ? -50.354 -28.037 -67.643 1.00 15.83 278 VAL B N 1
ATOM 4334 C CA . VAL B 1 231 ? -50.034 -28.619 -66.316 1.00 14.91 278 VAL B CA 1
ATOM 4335 C C . VAL B 1 231 ? -51.320 -29.267 -65.800 1.00 15.18 278 VAL B C 1
ATOM 4336 O O . VAL B 1 231 ? -52.371 -28.616 -65.834 1.00 15.27 278 VAL B O 1
ATOM 4340 N N . THR B 1 232 ? -51.248 -30.541 -65.481 1.00 15.59 279 THR B N 1
ATOM 4341 C CA . THR B 1 232 ? -52.400 -31.351 -65.033 1.00 18.55 279 THR B CA 1
ATOM 4342 C C . THR B 1 232 ? -52.162 -31.870 -63.600 1.00 18.78 279 THR B C 1
ATOM 4343 O O . THR B 1 232 ? -53.094 -32.471 -63.047 1.00 17.95 279 THR B O 1
ATOM 4347 N N . ASN B 1 233 ? -50.938 -31.731 -63.088 1.00 18.91 280 ASN B N 1
ATOM 4348 C CA . ASN B 1 233 ? -50.463 -32.228 -61.768 1.00 20.41 280 ASN B CA 1
ATOM 4349 C C . ASN B 1 233 ? -49.483 -31.259 -61.144 1.00 17.04 280 ASN B C 1
ATOM 4350 O O . ASN B 1 233 ? -48.693 -30.714 -61.886 1.00 14.57 280 ASN B O 1
ATOM 4355 N N . ILE B 1 234 ? -49.492 -31.155 -59.818 1.00 16.37 281 ILE B N 1
ATOM 4356 C CA . ILE B 1 234 ? -48.394 -30.488 -59.052 1.00 15.95 281 ILE B CA 1
ATOM 4357 C C . ILE B 1 234 ? -47.933 -31.371 -57.902 1.00 16.80 281 ILE B C 1
ATOM 4358 O O . ILE B 1 234 ? -48.613 -32.312 -57.570 1.00 18.87 281 ILE B O 1
ATOM 4363 N N . ILE B 1 235 ? -46.744 -31.121 -57.408 1.00 15.87 282 ILE B N 1
ATOM 4364 C CA . ILE B 1 235 ? -46.103 -31.888 -56.327 1.00 16.21 282 ILE B CA 1
ATOM 4365 C C . ILE B 1 235 ? -45.993 -30.921 -55.155 1.00 16.07 282 ILE B C 1
ATOM 4366 O O . ILE B 1 235 ? -45.365 -29.799 -55.342 1.00 16.16 282 ILE B O 1
ATOM 4371 N N . VAL B 1 236 ? -46.543 -31.286 -54.015 1.00 14.16 283 VAL B N 1
ATOM 4372 C CA . VAL B 1 236 ? -46.339 -30.500 -52.783 1.00 15.16 283 VAL B CA 1
ATOM 4373 C C . VAL B 1 236 ? -45.614 -31.352 -51.733 1.00 17.00 283 VAL B C 1
ATOM 4374 O O . VAL B 1 236 ? -45.860 -32.581 -51.716 1.00 16.19 283 VAL B O 1
ATOM 4378 N N . LYS B 1 237 ? -44.775 -30.706 -50.894 1.00 16.43 284 LYS B N 1
ATOM 4379 C CA . LYS B 1 237 ? -44.065 -31.379 -49.779 1.00 19.43 284 LYS B CA 1
ATOM 4380 C C . LYS B 1 237 ? -44.267 -30.575 -48.503 1.00 20.32 284 LYS B C 1
ATOM 4381 O O . LYS B 1 237 ? -44.249 -29.361 -48.598 1.00 16.87 284 LYS B O 1
ATOM 4387 N N . HIS B 1 238 ? -44.443 -31.242 -47.359 1.00 22.47 285 HIS B N 1
ATOM 4388 C CA . HIS B 1 238 ? -44.558 -30.587 -46.031 1.00 27.05 285 HIS B CA 1
ATOM 4389 C C . HIS B 1 238 ? -44.107 -31.590 -44.972 1.00 30.99 285 HIS B C 1
ATOM 4390 O O . HIS B 1 238 ? -44.637 -32.699 -44.933 1.00 30.02 285 HIS B O 1
ATOM 4397 N N . GLY B 1 239 ? -43.145 -31.199 -44.148 1.00 35.93 286 GLY B N 1
ATOM 4398 C CA . GLY B 1 239 ? -42.544 -32.139 -43.200 1.00 40.90 286 GLY B CA 1
ATOM 4399 C C . GLY B 1 239 ? -41.885 -33.219 -44.024 1.00 44.65 286 GLY B C 1
ATOM 4400 O O . GLY B 1 239 ? -41.055 -32.893 -44.893 1.00 46.35 286 GLY B O 1
ATOM 4401 N N . SER B 1 240 ? -42.272 -34.456 -43.809 1.00 49.82 287 SER B N 1
ATOM 4402 C CA . SER B 1 240 ? -41.600 -35.571 -44.498 1.00 57.03 287 SER B CA 1
ATOM 4403 C C . SER B 1 240 ? -42.563 -36.161 -45.527 1.00 58.15 287 SER B C 1
ATOM 4404 O O . SER B 1 240 ? -42.175 -37.114 -46.215 1.00 54.39 287 SER B O 1
ATOM 4407 N N . LYS B 1 241 ? -43.751 -35.572 -45.640 1.00 56.82 288 LYS B N 1
ATOM 4408 C CA . LYS B 1 241 ? -44.795 -36.023 -46.594 1.00 52.94 288 LYS B CA 1
ATOM 4409 C C . LYS B 1 241 ? -44.582 -35.394 -47.976 1.00 46.85 288 LYS B C 1
ATOM 4410 O O . LYS B 1 241 ? -44.192 -34.227 -48.031 1.00 39.51 288 LYS B O 1
ATOM 4416 N N . SER B 1 242 ? -44.813 -36.142 -49.037 1.00 39.96 289 SER B N 1
ATOM 4417 C CA . SER B 1 242 ? -44.787 -35.626 -50.419 1.00 37.67 289 SER B CA 1
ATOM 4418 C C . SER B 1 242 ? -46.044 -36.138 -51.093 1.00 34.61 289 SER B C 1
ATOM 4419 O O . SER B 1 242 ? -46.476 -37.233 -50.737 1.00 31.11 289 SER B O 1
ATOM 4422 N N . GLU B 1 243 ? -46.589 -35.398 -52.045 1.00 30.00 290 GLU B N 1
ATOM 4423 C CA . GLU B 1 243 ? -47.926 -35.714 -52.594 1.00 29.19 290 GLU B CA 1
ATOM 4424 C C . GLU B 1 243 ? -48.146 -35.089 -53.968 1.00 27.46 290 GLU B C 1
ATOM 4425 O O . GLU B 1 243 ? -47.866 -33.869 -54.132 1.00 20.61 290 GLU B O 1
ATOM 4431 N N . VAL B 1 244 ? -48.676 -35.903 -54.888 1.00 23.49 291 VAL B N 1
ATOM 4432 C CA . VAL B 1 244 ? -49.093 -35.443 -56.236 1.00 22.81 291 VAL B CA 1
ATOM 4433 C C . VAL B 1 244 ? -50.556 -35.040 -56.147 1.00 20.68 291 VAL B C 1
ATOM 4434 O O . VAL B 1 244 ? -51.299 -35.831 -55.667 1.00 22.16 291 VAL B O 1
ATOM 4438 N N . LEU B 1 245 ? -50.897 -33.813 -56.533 1.00 19.18 292 LEU B N 1
ATOM 4439 C CA . LEU B 1 245 ? -52.279 -33.276 -56.549 1.00 19.00 292 LEU B CA 1
ATOM 4440 C C . LEU B 1 245 ? -52.720 -33.050 -58.000 1.00 19.51 292 LEU B C 1
ATOM 4441 O O . LEU B 1 245 ? -51.951 -32.533 -58.790 1.00 19.85 292 LEU B O 1
ATOM 4446 N N . ALA B 1 246 ? -53.986 -33.345 -58.262 1.00 20.94 293 ALA B N 1
ATOM 4447 C CA . ALA B 1 246 ? -54.671 -33.163 -59.556 1.00 22.27 293 ALA B CA 1
ATOM 4448 C C . ALA B 1 246 ? -55.067 -31.686 -59.726 1.00 22.09 293 ALA B C 1
ATOM 4449 O O . ALA B 1 246 ? -55.530 -31.024 -58.769 1.00 22.75 293 ALA B O 1
ATOM 4451 N N . VAL B 1 247 ? -54.832 -31.156 -60.918 1.00 22.48 294 VAL B N 1
ATOM 4452 C CA . VAL B 1 247 ? -55.425 -29.873 -61.337 1.00 22.08 294 VAL B CA 1
ATOM 4453 C C . VAL B 1 247 ? -56.875 -30.121 -61.732 1.00 23.61 294 VAL B C 1
ATOM 4454 O O . VAL B 1 247 ? -57.130 -30.953 -62.625 1.00 24.37 294 VAL B O 1
ATOM 4458 N N . VAL B 1 248 ? -57.773 -29.366 -61.129 1.00 26.66 295 VAL B N 1
ATOM 4459 C CA . VAL B 1 248 ? -59.235 -29.437 -61.414 1.00 32.38 295 VAL B CA 1
ATOM 4460 C C . VAL B 1 248 ? -59.543 -28.512 -62.586 1.00 35.54 295 VAL B C 1
ATOM 4461 O O . VAL B 1 248 ? -59.242 -27.320 -62.418 1.00 34.02 295 VAL B O 1
ATOM 4465 N N . THR B 1 249 ? -60.169 -29.029 -63.663 1.00 41.20 296 THR B N 1
ATOM 4466 C CA . THR B 1 249 ? -60.575 -28.285 -64.904 1.00 43.87 296 THR B CA 1
ATOM 4467 C C . THR B 1 249 ? -62.108 -28.177 -64.995 1.00 44.04 296 THR B C 1
ATOM 4468 O O . THR B 1 249 ? -62.806 -28.986 -64.392 1.00 43.14 296 THR B O 1
ATOM 4472 N N . PRO B 1 250 ? -62.722 -27.184 -65.696 1.00 43.82 297 PRO B N 1
ATOM 4473 C CA . PRO B 1 250 ? -62.003 -26.093 -66.375 1.00 43.56 297 PRO B CA 1
ATOM 4474 C C . PRO B 1 250 ? -61.468 -24.884 -65.561 1.00 38.34 297 PRO B C 1
ATOM 4475 O O . PRO B 1 250 ? -60.917 -23.988 -66.172 1.00 38.98 297 PRO B O 1
ATOM 4479 N N . ALA B 1 251 ? -61.609 -24.841 -64.239 1.00 34.20 298 ALA B N 1
ATOM 4480 C CA . ALA B 1 251 ? -61.105 -23.720 -63.402 1.00 31.38 298 ALA B CA 1
ATOM 4481 C C . ALA B 1 251 ? -59.560 -23.622 -63.451 1.00 28.54 298 ALA B C 1
ATOM 4482 O O . ALA B 1 251 ? -59.040 -22.507 -63.369 1.00 29.11 298 ALA B O 1
ATOM 4484 N N . ASP B 1 252 ? -58.841 -24.748 -63.545 1.00 26.99 299 ASP B N 1
ATOM 4485 C CA . ASP B 1 252 ? -57.357 -24.849 -63.522 1.00 25.87 299 ASP B CA 1
ATOM 4486 C C . ASP B 1 252 ? -56.856 -24.422 -62.126 1.00 24.74 299 ASP B C 1
ATOM 4487 O O . ASP B 1 252 ? -56.029 -23.502 -62.011 1.00 19.56 299 ASP B O 1
ATOM 4492 N N . THR B 1 253 ? -57.336 -25.109 -61.087 1.00 23.35 300 THR B N 1
ATOM 4493 C CA . THR B 1 253 ? -57.087 -24.768 -59.662 1.00 23.61 300 THR B CA 1
ATOM 4494 C C . THR B 1 253 ? -56.668 -26.004 -58.895 1.00 21.92 300 THR B C 1
ATOM 4495 O O . THR B 1 253 ? -57.005 -27.107 -59.301 1.00 23.21 300 THR B O 1
ATOM 4499 N N . VAL B 1 254 ? -55.891 -25.786 -57.849 1.00 20.71 301 VAL B N 1
ATOM 4500 C CA . VAL B 1 254 ? -55.581 -26.817 -56.830 1.00 20.38 301 VAL B CA 1
ATOM 4501 C C . VAL B 1 254 ? -55.882 -26.224 -55.464 1.00 19.05 301 VAL B C 1
ATOM 4502 O O . VAL B 1 254 ? -55.381 -25.176 -55.201 1.00 16.86 301 VAL B O 1
ATOM 4506 N N . GLU B 1 255 ? -56.647 -26.946 -54.647 1.00 20.81 302 GLU B N 1
ATOM 4507 C CA . GLU B 1 255 ? -57.001 -26.571 -53.251 1.00 22.74 302 GLU B CA 1
ATOM 4508 C C . GLU B 1 255 ? -56.429 -27.656 -52.348 1.00 20.06 302 GLU B C 1
ATOM 4509 O O . GLU B 1 255 ? -56.603 -28.801 -52.676 1.00 18.99 302 GLU B O 1
ATOM 4515 N N . TYR B 1 256 ? -55.733 -27.288 -51.276 1.00 18.05 303 TYR B N 1
ATOM 4516 C CA . TYR B 1 256 ? -55.093 -28.263 -50.376 1.00 16.95 303 TYR B CA 1
ATOM 4517 C C . TYR B 1 256 ? -55.019 -27.761 -48.934 1.00 17.83 303 TYR B C 1
ATOM 4518 O O . TYR B 1 256 ? -54.824 -26.568 -48.710 1.00 16.08 303 TYR B O 1
ATOM 4527 N N . ASN B 1 257 ? -55.245 -28.683 -47.986 1.00 18.41 304 ASN B N 1
ATOM 4528 C CA . ASN B 1 257 ? -55.125 -28.452 -46.529 1.00 18.37 304 ASN B CA 1
ATOM 4529 C C . ASN B 1 257 ? -53.826 -29.114 -46.057 1.00 16.08 304 ASN B C 1
ATOM 4530 O O . ASN B 1 257 ? -53.545 -30.291 -46.411 1.00 14.66 304 ASN B O 1
ATOM 4535 N N . PHE B 1 258 ? -53.072 -28.370 -45.258 1.00 13.55 305 PHE B N 1
ATOM 4536 C CA . PHE B 1 258 ? -51.845 -28.863 -44.608 1.00 11.71 305 PHE B CA 1
ATOM 4537 C C . PHE B 1 258 ? -51.620 -28.130 -43.282 1.00 10.36 305 PHE B C 1
ATOM 4538 O O . PHE B 1 258 ? -52.251 -27.118 -42.987 1.00 9.69 305 PHE B O 1
ATOM 4546 N N . THR B 1 259 ? -50.733 -28.705 -42.488 1.00 9.61 306 THR B N 1
ATOM 4547 C CA . THR B 1 259 ? -50.280 -28.216 -41.181 1.00 9.08 306 THR B CA 1
ATOM 4548 C C . THR B 1 259 ? -48.786 -27.861 -41.274 1.00 8.52 306 THR B C 1
ATOM 4549 O O . THR B 1 259 ? -48.024 -28.570 -41.947 1.00 7.72 306 THR B O 1
ATOM 4553 N N . LEU B 1 260 ? -48.381 -26.883 -40.487 1.00 8.10 307 LEU B N 1
ATOM 4554 C CA . LEU B 1 260 ? -46.948 -26.607 -40.233 1.00 7.77 307 LEU B CA 1
ATOM 4555 C C . LEU B 1 260 ? -46.776 -26.357 -38.718 1.00 7.82 307 LEU B C 1
ATOM 4556 O O . LEU B 1 260 ? -47.614 -25.677 -38.117 1.00 6.62 307 LEU B O 1
ATOM 4561 N N . LYS B 1 261 ? -45.711 -26.908 -38.159 1.00 8.27 308 LYS B N 1
ATOM 4562 C CA . LYS B 1 261 ? -45.226 -26.604 -36.811 1.00 8.76 308 LYS B CA 1
ATOM 4563 C C . LYS B 1 261 ? -44.182 -25.494 -36.934 1.00 9.54 308 LYS B C 1
ATOM 4564 O O . LYS B 1 261 ? -43.720 -25.317 -38.068 1.00 9.04 308 LYS B O 1
ATOM 4570 N N . ASP B 1 262 ? -43.670 -24.932 -35.823 1.00 9.55 309 ASP B N 1
ATOM 4571 C CA . ASP B 1 262 ? -42.518 -24.002 -35.884 1.00 9.95 309 ASP B CA 1
ATOM 4572 C C . ASP B 1 262 ? -41.370 -24.670 -36.643 1.00 9.48 309 ASP B C 1
ATOM 4573 O O . ASP B 1 262 ? -41.082 -25.823 -36.368 1.00 9.30 309 ASP B O 1
ATOM 4578 N N . GLY B 1 263 ? -40.712 -23.942 -37.537 1.00 9.19 310 GLY B N 1
ATOM 4579 C CA . GLY B 1 263 ? -39.534 -24.422 -38.276 1.00 9.53 310 GLY B CA 1
ATOM 4580 C C . GLY B 1 263 ? -39.889 -25.252 -39.508 1.00 9.62 310 GLY B C 1
ATOM 4581 O O . GLY B 1 263 ? -38.987 -25.787 -40.126 1.00 10.45 310 GLY B O 1
ATOM 4582 N N . GLU B 1 264 ? -41.154 -25.391 -39.835 1.00 9.1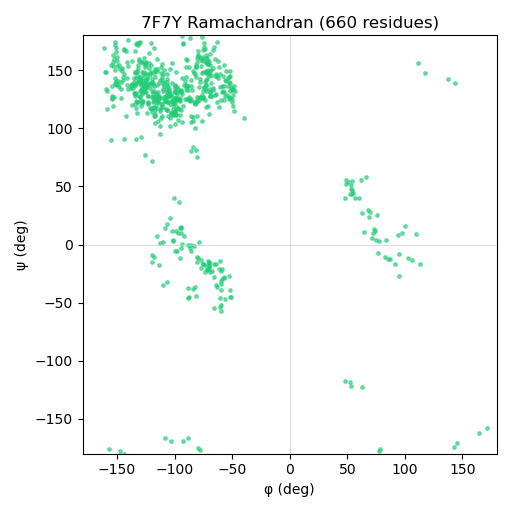1 311 GLU B N 1
ATOM 4583 C CA . GLU B 1 264 ? -41.515 -26.332 -40.930 1.00 9.99 311 GLU B CA 1
ATOM 4584 C C . GLU B 1 264 ? -41.823 -25.585 -42.229 1.00 9.56 311 GLU B C 1
ATOM 4585 O O . GLU B 1 264 ? -42.194 -24.420 -42.156 1.00 9.29 311 GLU B O 1
ATOM 4591 N N . THR B 1 265 ? -41.669 -26.282 -43.348 1.00 9.72 312 THR B N 1
ATOM 4592 C CA . THR B 1 265 ? -41.825 -25.665 -44.685 1.00 9.43 312 THR B CA 1
ATOM 4593 C C . THR B 1 265 ? -42.777 -26.481 -45.563 1.00 9.31 312 THR B C 1
ATOM 4594 O O . THR B 1 265 ? -42.626 -27.687 -45.663 1.00 9.01 312 THR B O 1
ATOM 4598 N N . PHE B 1 266 ? -43.711 -25.770 -46.213 1.00 9.30 313 PHE B N 1
ATOM 4599 C CA . PHE B 1 266 ? -44.563 -26.246 -47.311 1.00 8.88 313 PHE B CA 1
ATOM 4600 C C . PHE B 1 266 ? -43.897 -25.771 -48.616 1.00 8.76 313 PHE B C 1
ATOM 4601 O O . PHE B 1 266 ? -43.599 -24.588 -48.775 1.00 7.98 313 PHE B O 1
ATOM 4609 N N . THR B 1 267 ? -43.734 -26.676 -49.570 1.00 8.87 314 THR B N 1
ATOM 4610 C CA . THR B 1 267 ? -43.022 -26.432 -50.832 1.00 9.43 314 THR B CA 1
ATOM 4611 C C . THR B 1 267 ? -43.897 -26.889 -51.980 1.00 9.07 314 THR B C 1
ATOM 4612 O O . THR B 1 267 ? -44.354 -28.055 -51.925 1.00 9.01 314 THR B O 1
ATOM 4616 N N . VAL B 1 268 ? -44.131 -26.017 -52.959 1.00 8.69 315 VAL B N 1
ATOM 4617 C CA . VAL B 1 268 ? -44.704 -26.460 -54.266 1.00 8.83 315 VAL B CA 1
ATOM 4618 C C . VAL B 1 268 ? -43.508 -26.574 -55.201 1.00 9.49 315 VAL B C 1
ATOM 4619 O O . VAL B 1 268 ? -42.852 -25.566 -55.389 1.00 10.20 315 VAL B O 1
ATOM 4623 N N . GLU B 1 269 ? -43.189 -27.760 -55.693 1.00 10.84 316 GLU B N 1
ATOM 4624 C CA . GLU B 1 269 ? -41.990 -28.028 -56.519 1.00 12.41 316 GLU B CA 1
ATOM 4625 C C . GLU B 1 269 ? -41.938 -27.216 -57.819 1.00 11.98 316 GLU B C 1
ATOM 4626 O O . GLU B 1 269 ? -40.893 -26.558 -58.031 1.00 11.00 316 GLU B O 1
ATOM 4632 N N . GLN B 1 270 ? -42.944 -27.317 -58.682 1.00 11.98 317 GLN B N 1
ATOM 4633 C CA . GLN B 1 270 ? -42.912 -26.664 -60.007 1.00 13.91 317 GLN B CA 1
ATOM 4634 C C . GLN B 1 270 ? -44.260 -26.048 -60.295 1.00 11.57 317 GLN B C 1
ATOM 4635 O O . GLN B 1 270 ? -45.257 -26.653 -59.981 1.00 10.96 317 GLN B O 1
ATOM 4641 N N . LEU B 1 271 ? -44.274 -24.828 -60.813 1.00 9.85 318 LEU B N 1
ATOM 4642 C CA . LEU B 1 271 ? -45.502 -24.144 -61.253 1.00 9.26 318 LEU B CA 1
ATOM 4643 C C . LEU B 1 271 ? -45.165 -23.194 -62.400 1.00 9.11 318 LEU B C 1
ATOM 4644 O O . LEU B 1 271 ? -44.044 -22.649 -62.467 1.00 8.41 318 LEU B O 1
ATOM 4649 N N . PRO B 1 272 ? -46.161 -22.918 -63.268 1.00 8.20 319 PRO B N 1
ATOM 4650 C CA . PRO B 1 272 ? -46.059 -21.834 -64.247 1.00 7.65 319 PRO B CA 1
ATOM 4651 C C . PRO B 1 272 ? -46.089 -20.449 -63.606 1.00 6.53 319 PRO B C 1
ATOM 4652 O O . PRO B 1 272 ? -46.876 -20.193 -62.754 1.00 6.24 319 PRO B O 1
ATOM 4656 N N . ALA B 1 273 ? -45.128 -19.612 -64.006 1.00 5.93 320 ALA B N 1
ATOM 4657 C CA . ALA B 1 273 ? -45.083 -18.190 -63.663 1.00 5.45 320 ALA B CA 1
ATOM 4658 C C . ALA B 1 273 ? -46.400 -17.621 -64.181 1.00 5.15 320 ALA B C 1
ATOM 4659 O O . ALA B 1 273 ? -46.870 -18.065 -65.226 1.00 4.96 320 ALA B O 1
ATOM 4661 N N . GLY B 1 274 ? -47.024 -16.791 -63.376 1.00 5.34 321 GLY B N 1
ATOM 4662 C CA . GLY B 1 274 ? -48.345 -16.205 -63.643 1.00 5.76 321 GLY B CA 1
ATOM 4663 C C . GLY B 1 274 ? -49.412 -16.825 -62.792 1.00 5.87 321 GLY B C 1
ATOM 4664 O O . GLY B 1 274 ? -50.515 -16.325 -62.820 1.00 5.76 321 GLY B O 1
ATOM 4665 N N . SER B 1 275 ? -49.109 -17.964 -62.141 1.00 6.70 322 SER B N 1
ATOM 4666 C CA . SER B 1 275 ? -49.984 -18.598 -61.119 1.00 7.25 322 SER B CA 1
ATOM 4667 C C . SER B 1 275 ? -50.261 -17.586 -59.997 1.00 8.43 322 SER B C 1
ATOM 4668 O O . SER B 1 275 ? -49.452 -16.654 -59.742 1.00 8.18 322 SER B O 1
ATOM 4671 N N . LYS B 1 276 ? -51.373 -17.755 -59.320 1.00 9.84 323 LYS B N 1
ATOM 4672 C CA . LYS B 1 276 ? -51.668 -16.993 -58.104 1.00 11.60 323 LYS B CA 1
ATOM 4673 C C . LYS B 1 276 ? -52.001 -17.981 -56.979 1.00 11.58 323 LYS B C 1
ATOM 4674 O O . LYS B 1 276 ? -52.581 -19.062 -57.269 1.00 10.48 323 LYS B O 1
ATOM 4680 N N . TYR B 1 277 ? -51.670 -17.627 -55.743 1.00 11.26 324 TYR B N 1
ATOM 4681 C CA . TYR B 1 277 ? -52.121 -18.396 -54.560 1.00 11.54 324 TYR B CA 1
ATOM 4682 C C . TYR B 1 277 ? -52.931 -17.502 -53.603 1.00 12.73 324 TYR B C 1
ATOM 4683 O O . TYR B 1 277 ? -52.682 -16.332 -53.531 1.00 11.60 324 TYR B O 1
ATOM 4692 N N . THR B 1 278 ? -53.911 -18.124 -52.928 1.00 14.05 325 THR B N 1
ATOM 4693 C CA . THR B 1 278 ? -54.598 -17.632 -51.720 1.00 15.21 325 THR B CA 1
ATOM 4694 C C . THR B 1 278 ? -54.334 -18.642 -50.580 1.00 16.17 325 THR B C 1
ATOM 4695 O O . THR B 1 278 ? -54.541 -19.876 -50.752 1.00 16.31 325 THR B O 1
ATOM 4699 N N . VAL B 1 279 ? -53.837 -18.154 -49.452 1.00 16.04 326 VAL B N 1
ATOM 4700 C CA . VAL B 1 279 ? -53.487 -19.011 -48.302 1.00 16.29 326 VAL B CA 1
ATOM 4701 C C . VAL B 1 279 ? -54.167 -18.453 -47.060 1.00 16.58 326 VAL B C 1
ATOM 4702 O O . VAL B 1 279 ? -54.114 -17.248 -46.861 1.00 16.99 326 VAL B O 1
ATOM 4706 N N . THR B 1 280 ? -54.840 -19.316 -46.315 1.00 17.68 327 THR B N 1
ATOM 4707 C CA . THR B 1 280 ? -55.521 -18.918 -45.072 1.00 19.43 327 THR B CA 1
ATOM 4708 C C . THR B 1 280 ? -54.992 -19.767 -43.908 1.00 17.94 327 THR B C 1
ATOM 4709 O O . THR B 1 280 ? -55.089 -20.987 -43.987 1.00 15.73 327 THR B O 1
ATOM 4713 N N . GLU B 1 281 ? -54.460 -19.115 -42.875 1.00 17.44 328 GLU B N 1
ATOM 4714 C CA . GLU B 1 281 ? -54.077 -19.825 -41.639 1.00 17.75 328 GLU B CA 1
ATOM 4715 C C . GLU B 1 281 ? -55.191 -19.685 -40.598 1.00 17.04 328 GLU B C 1
ATOM 4716 O O . GLU B 1 281 ? -55.642 -18.567 -40.347 1.00 16.17 328 GLU B O 1
ATOM 4722 N N . THR B 1 282 ? -55.600 -20.803 -40.023 1.00 15.47 329 THR B N 1
ATOM 4723 C CA . THR B 1 282 ? -56.694 -20.817 -38.999 1.00 15.74 329 THR B CA 1
ATOM 4724 C C . THR B 1 282 ? -56.254 -20.099 -37.692 1.00 15.44 329 THR B C 1
ATOM 4725 O O . THR B 1 282 ? -55.122 -20.331 -37.222 1.00 13.10 329 THR B O 1
ATOM 4729 N N . GLY B 1 283 ? -57.075 -19.141 -37.228 1.00 15.65 330 GLY B N 1
ATOM 4730 C CA . GLY B 1 283 ? -56.967 -18.467 -35.932 1.00 16.99 330 GLY B CA 1
ATOM 4731 C C . GLY B 1 283 ? -56.762 -19.425 -34.776 1.00 17.02 330 GLY B C 1
ATOM 4732 O O . GLY B 1 283 ? -57.507 -20.447 -34.697 1.00 16.11 330 GLY B O 1
ATOM 4733 N N . VAL B 1 284 ? -55.779 -19.088 -33.931 1.00 17.01 331 VAL B N 1
ATOM 4734 C CA . VAL B 1 284 ? -55.474 -19.770 -32.648 1.00 17.27 331 VAL B CA 1
ATOM 4735 C C . VAL B 1 284 ? -55.469 -18.749 -31.500 1.00 17.79 331 VAL B C 1
ATOM 4736 O O . VAL B 1 284 ? -54.847 -17.656 -31.635 1.00 18.95 331 VAL B O 1
ATOM 4740 N N . ALA B 1 285 ? -56.107 -19.112 -30.380 1.00 18.92 332 ALA B N 1
ATOM 4741 C CA . ALA B 1 285 ? -56.224 -18.241 -29.183 1.00 19.32 332 ALA B CA 1
ATOM 4742 C C . ALA B 1 285 ? -54.836 -17.700 -28.807 1.00 18.60 332 ALA B C 1
ATOM 4743 O O . ALA B 1 285 ? -53.930 -18.507 -28.658 1.00 17.23 332 ALA B O 1
ATOM 4745 N N . GLY B 1 286 ? -54.688 -16.378 -28.755 1.00 18.55 333 GLY B N 1
ATOM 4746 C CA . GLY B 1 286 ? -53.439 -15.734 -28.328 1.00 18.82 333 GLY B CA 1
ATOM 4747 C C . GLY B 1 286 ? -52.441 -15.409 -29.426 1.00 16.90 333 GLY B C 1
ATOM 4748 O O . GLY B 1 286 ? -51.488 -14.680 -29.113 1.00 16.15 333 GLY B O 1
ATOM 4749 N N . TYR B 1 287 ? -52.546 -15.989 -30.617 1.00 16.33 334 TYR B N 1
ATOM 4750 C CA . TYR B 1 287 ? -51.522 -15.767 -31.649 1.00 15.16 334 TYR B CA 1
ATOM 4751 C C . TYR B 1 287 ? -52.008 -14.662 -32.578 1.00 15.71 334 TYR B C 1
ATOM 4752 O O . TYR B 1 287 ? -53.153 -14.714 -33.042 1.00 16.83 334 TYR B O 1
ATOM 4761 N N . THR B 1 288 ? -51.116 -13.720 -32.871 1.00 16.57 335 THR B N 1
ATOM 4762 C CA . THR B 1 288 ? -51.268 -12.721 -33.966 1.00 18.45 335 THR B CA 1
ATOM 4763 C C . THR B 1 288 ? -50.368 -13.149 -35.134 1.00 17.97 335 THR B C 1
ATOM 4764 O O . THR B 1 288 ? -49.152 -13.302 -34.900 1.00 17.45 335 THR B O 1
ATOM 4768 N N . ASP B 1 289 ? -50.922 -13.397 -36.333 1.00 18.22 336 ASP B N 1
ATOM 4769 C CA . ASP B 1 289 ? -50.056 -13.903 -37.431 1.00 20.23 336 ASP B CA 1
ATOM 4770 C C . ASP B 1 289 ? -49.656 -12.749 -38.338 1.00 20.14 336 ASP B C 1
ATOM 4771 O O . ASP B 1 289 ? -50.458 -11.789 -38.465 1.00 20.86 336 ASP B O 1
ATOM 4776 N N . SER B 1 290 ? -48.464 -12.849 -38.922 1.00 18.99 337 SER B N 1
ATOM 4777 C CA . SER B 1 290 ? -47.989 -11.880 -39.927 1.00 19.09 337 SER B CA 1
ATOM 4778 C C . SER B 1 290 ? -47.204 -12.644 -41.002 1.00 18.46 337 SER B C 1
ATOM 4779 O O . SER B 1 290 ? -46.797 -13.813 -40.745 1.00 15.29 337 SER B O 1
ATOM 4782 N N . SER B 1 291 ? -46.948 -11.962 -42.130 1.00 17.82 338 SER B N 1
ATOM 4783 C CA . SER B 1 291 ? -46.148 -12.520 -43.237 1.00 17.83 338 SER B CA 1
ATOM 4784 C C . SER B 1 291 ? -45.126 -11.497 -43.732 1.00 18.09 338 SER B C 1
ATOM 4785 O O . SER B 1 291 ? -45.460 -10.315 -43.842 1.00 19.15 338 SER B O 1
ATOM 4788 N N . ILE B 1 292 ? -43.911 -11.956 -43.979 1.00 18.03 339 ILE B N 1
ATOM 4789 C CA . ILE B 1 292 ? -42.945 -11.310 -44.903 1.00 18.74 339 ILE B CA 1
ATOM 4790 C C . ILE B 1 292 ? -42.877 -12.217 -46.138 1.00 17.08 339 ILE B C 1
ATOM 4791 O O . ILE B 1 292 ? -42.469 -13.389 -45.961 1.00 14.88 339 ILE B O 1
ATOM 4796 N N . TYR B 1 293 ? -43.290 -11.714 -47.305 1.00 15.57 340 TYR B N 1
ATOM 4797 C CA . TYR B 1 293 ? -43.430 -12.543 -48.528 1.00 15.51 340 TYR B CA 1
ATOM 4798 C C . TYR B 1 293 ? -42.826 -11.826 -49.733 1.00 15.96 340 TYR B C 1
ATOM 4799 O O . TYR B 1 293 ? -42.737 -10.564 -49.771 1.00 15.20 340 TYR B O 1
ATOM 4808 N N . THR B 1 294 ? -42.292 -12.655 -50.632 1.00 14.90 341 THR B N 1
ATOM 4809 C CA . THR B 1 294 ? -41.682 -12.229 -51.903 1.00 14.55 341 THR B CA 1
ATOM 4810 C C . THR B 1 294 ? -42.575 -12.731 -53.016 1.00 13.20 341 THR B C 1
ATOM 4811 O O . THR B 1 294 ? -42.776 -13.928 -53.071 1.00 11.13 341 THR B O 1
ATOM 4815 N N . THR B 1 295 ? -43.140 -11.787 -53.767 1.00 12.54 342 THR B N 1
ATOM 4816 C CA . THR B 1 295 ? -44.060 -12.048 -54.888 1.00 13.04 342 THR B CA 1
ATOM 4817 C C . THR B 1 295 ? -43.348 -11.569 -56.148 1.00 12.33 342 THR B C 1
ATOM 4818 O O . THR B 1 295 ? -43.133 -10.371 -56.272 1.00 12.28 342 THR B O 1
ATOM 4822 N N . ASN B 1 296 ? -42.870 -12.492 -56.969 1.00 11.66 343 ASN B N 1
ATOM 4823 C CA . ASN B 1 296 ? -42.145 -12.140 -58.224 1.00 11.39 343 ASN B CA 1
ATOM 4824 C C . ASN B 1 296 ? -40.989 -11.185 -57.889 1.00 11.86 343 ASN B C 1
ATOM 4825 O O . ASN B 1 296 ? -40.789 -10.162 -58.587 1.00 12.00 343 ASN B O 1
ATOM 4830 N N . GLY B 1 297 ? -40.224 -11.520 -56.868 1.00 12.84 344 GLY B N 1
ATOM 4831 C CA . GLY B 1 297 ? -38.980 -10.808 -56.530 1.00 14.26 344 GLY B CA 1
ATOM 4832 C C . GLY B 1 297 ? -39.244 -9.547 -55.711 1.00 14.46 344 GLY B C 1
ATOM 4833 O O . GLY B 1 297 ? -38.298 -9.055 -55.194 1.00 13.58 344 GLY B O 1
ATOM 4834 N N . ALA B 1 298 ? -40.487 -9.100 -55.566 1.00 15.40 345 ALA B N 1
ATOM 4835 C CA . ALA B 1 298 ? -40.829 -7.929 -54.729 1.00 18.69 345 ALA B CA 1
ATOM 4836 C C . ALA B 1 298 ? -41.082 -8.365 -53.270 1.00 21.51 345 ALA B C 1
ATOM 4837 O O . ALA B 1 298 ? -42.030 -9.184 -53.048 1.00 19.12 345 ALA B O 1
ATOM 4839 N N . GLU B 1 299 ? -40.388 -7.725 -52.332 1.00 25.67 346 GLU B N 1
ATOM 4840 C CA . GLU B 1 299 ? -40.534 -8.014 -50.871 1.00 29.52 346 GLU B CA 1
ATOM 4841 C C . GLU B 1 299 ? -41.761 -7.260 -50.341 1.00 27.55 346 GLU B C 1
ATOM 4842 O O . GLU B 1 299 ? -41.803 -6.067 -50.500 1.00 29.12 346 GLU B O 1
ATOM 4848 N N . GLN B 1 300 ? -42.735 -7.959 -49.771 1.00 26.40 347 GLN B N 1
ATOM 4849 C CA . GLN B 1 300 ? -43.966 -7.356 -49.203 1.00 27.09 347 GLN B CA 1
ATOM 4850 C C . GLN B 1 300 ? -44.218 -7.886 -47.776 1.00 26.02 347 GLN B C 1
ATOM 4851 O O . GLN B 1 300 ? -43.490 -8.759 -47.324 1.00 21.51 347 GLN B O 1
ATOM 4857 N N . THR B 1 301 ? -45.229 -7.341 -47.106 1.00 25.74 348 THR B N 1
ATOM 4858 C CA . THR B 1 301 ? -45.550 -7.651 -45.691 1.00 27.17 348 THR B CA 1
ATOM 4859 C C . THR B 1 301 ? -47.053 -7.555 -45.506 1.00 25.70 348 THR B C 1
ATOM 4860 O O . THR B 1 301 ? -47.651 -6.766 -46.209 1.00 22.32 348 THR B O 1
ATOM 4864 N N . SER B 1 302 ? -47.605 -8.320 -44.567 1.00 25.08 349 SER B N 1
ATOM 4865 C CA . SER B 1 302 ? -49.047 -8.277 -44.243 1.00 27.61 349 SER B CA 1
ATOM 4866 C C . SER B 1 302 ? -49.189 -8.672 -42.764 1.00 28.44 349 SER B C 1
ATOM 4867 O O . SER B 1 302 ? -48.450 -9.577 -42.327 1.00 26.45 349 SER B O 1
ATOM 4870 N N . GLN B 1 303 ? -50.063 -7.982 -42.036 1.00 29.28 350 GLN B N 1
ATOM 4871 C CA . GLN B 1 303 ? -50.254 -8.091 -40.566 1.00 30.43 350 GLN B CA 1
ATOM 4872 C C . GLN B 1 303 ? -51.672 -8.627 -40.331 1.00 29.76 350 GLN B C 1
ATOM 4873 O O . GLN B 1 303 ? -52.604 -8.114 -40.939 1.00 31.25 350 GLN B O 1
ATOM 4879 N N . GLY B 1 304 ? -51.799 -9.696 -39.546 1.00 27.09 351 GLY B N 1
ATOM 4880 C CA . GLY B 1 304 ? -53.079 -10.282 -39.168 1.00 26.40 351 GLY B CA 1
ATOM 4881 C C . GLY B 1 304 ? -53.571 -9.740 -37.848 1.00 28.22 351 GLY B C 1
ATOM 4882 O O . GLY B 1 304 ? -52.884 -8.870 -37.232 1.00 25.34 351 GLY B O 1
ATOM 4883 N N . GLN B 1 305 ? -54.748 -10.239 -37.478 1.00 30.78 352 GLN B N 1
ATOM 4884 C CA . GLN B 1 305 ? -55.526 -9.894 -36.266 1.00 34.73 352 GLN B CA 1
ATOM 4885 C C . GLN B 1 305 ? -55.352 -11.037 -35.279 1.00 31.61 352 GLN B C 1
ATOM 4886 O O . GLN B 1 305 ? -55.244 -12.209 -35.744 1.00 26.47 352 GLN B O 1
ATOM 4892 N N . LYS B 1 306 ? -55.432 -10.712 -33.995 1.00 30.66 353 LYS B N 1
ATOM 4893 C CA . LYS B 1 306 ? -55.323 -11.707 -32.899 1.00 32.34 353 LYS B CA 1
ATOM 4894 C C . LYS B 1 306 ? -56.479 -12.719 -32.973 1.00 29.44 353 LYS B C 1
ATOM 4895 O O . LYS B 1 306 ? -57.645 -12.328 -33.026 1.00 27.59 353 LYS B O 1
ATOM 4901 N N . ASN B 1 307 ? -56.147 -13.991 -33.082 1.00 28.52 354 ASN B N 1
ATOM 4902 C CA . ASN B 1 307 ? -57.124 -15.099 -33.016 1.00 28.94 354 ASN B CA 1
ATOM 4903 C C . ASN B 1 307 ? -58.137 -15.007 -34.168 1.00 28.52 354 ASN B C 1
ATOM 4904 O O . ASN B 1 307 ? -59.205 -15.615 -34.098 1.00 28.82 354 ASN B O 1
ATOM 4909 N N . VAL B 1 308 ? -57.747 -14.401 -35.282 1.00 29.84 355 VAL B N 1
ATOM 4910 C CA . VAL B 1 308 ? -58.618 -14.321 -36.492 1.00 30.23 355 VAL B CA 1
ATOM 4911 C C . VAL B 1 308 ? -57.895 -15.025 -37.638 1.00 29.24 355 VAL B C 1
ATOM 4912 O O . VAL B 1 308 ? -56.640 -14.859 -37.790 1.00 26.47 355 VAL B O 1
ATOM 4916 N N . ASP B 1 309 ? -58.661 -15.724 -38.475 1.00 28.66 356 ASP B N 1
ATOM 4917 C CA . ASP B 1 309 ? -58.110 -16.378 -39.688 1.00 27.26 356 ASP B CA 1
ATOM 4918 C C . ASP B 1 309 ? -57.284 -15.333 -40.453 1.00 25.21 356 ASP B C 1
ATOM 4919 O O . ASP B 1 309 ? -57.787 -14.232 -40.731 1.00 25.41 356 ASP B O 1
ATOM 4924 N N . PHE B 1 310 ? -56.032 -15.652 -40.737 1.00 23.80 357 PHE B N 1
ATOM 4925 C CA . PHE B 1 310 ? -55.108 -14.793 -41.509 1.00 25.41 357 PHE B CA 1
ATOM 4926 C C . PHE B 1 310 ? -55.065 -15.286 -42.976 1.00 25.63 357 PHE B C 1
ATOM 4927 O O . PHE B 1 310 ? -54.513 -16.350 -43.239 1.00 22.13 357 PHE B O 1
ATOM 4935 N N . THR B 1 311 ? -55.588 -14.467 -43.902 1.00 26.85 358 THR B N 1
ATOM 4936 C CA . THR B 1 311 ? -55.675 -14.750 -45.358 1.00 27.01 358 THR B CA 1
ATOM 4937 C C . THR B 1 311 ? -54.792 -13.788 -46.156 1.00 27.01 358 THR B C 1
ATOM 4938 O O . THR B 1 311 ? -54.839 -12.554 -45.888 1.00 28.57 358 THR B O 1
ATOM 4942 N N . LEU B 1 312 ? -53.988 -14.330 -47.067 1.00 25.80 359 LEU B N 1
ATOM 4943 C CA . LEU B 1 312 ? -53.300 -13.584 -48.156 1.00 27.06 359 LEU B CA 1
ATOM 4944 C C . LEU B 1 312 ? -53.919 -14.018 -49.483 1.00 24.83 359 LEU B C 1
ATOM 4945 O O . LEU B 1 312 ? -53.988 -15.233 -49.657 1.00 21.28 359 LEU B O 1
ATOM 4950 N N . THR B 1 313 ? -54.381 -13.047 -50.289 1.00 24.48 360 THR B N 1
ATOM 4951 C CA . THR B 1 313 ? -55.333 -13.275 -51.420 1.00 28.36 360 THR B CA 1
ATOM 4952 C C . THR B 1 313 ? -54.660 -12.913 -52.762 1.00 28.18 360 THR B C 1
ATOM 4953 O O . THR B 1 313 ? -54.056 -11.817 -52.834 1.00 27.22 360 THR B O 1
ATOM 4957 N N . ASP B 1 314 ? -54.737 -13.802 -53.765 1.00 27.73 361 ASP B N 1
ATOM 4958 C CA . ASP B 1 314 ? -54.328 -13.496 -55.169 1.00 28.1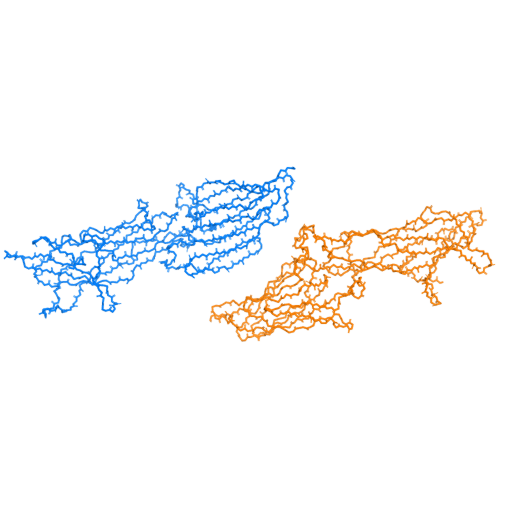9 361 ASP B CA 1
ATOM 4959 C C . ASP B 1 314 ? -52.885 -12.958 -55.208 1.00 22.14 361 ASP B C 1
ATOM 4960 O O . ASP B 1 314 ? -52.640 -11.894 -55.792 1.00 21.20 361 ASP B O 1
ATOM 4965 N N . ILE B 1 315 ? -51.961 -13.724 -54.637 1.00 17.00 362 ILE B N 1
ATOM 4966 C CA . ILE B 1 315 ? -50.513 -13.394 -54.600 1.00 15.12 362 ILE B CA 1
ATOM 4967 C C . ILE B 1 315 ? -49.888 -13.992 -55.871 1.00 13.60 362 ILE B C 1
ATOM 4968 O O . ILE B 1 315 ? -50.082 -15.182 -56.120 1.00 11.14 362 ILE B O 1
ATOM 4973 N N . LEU B 1 316 ? -49.210 -13.132 -56.651 1.00 11.82 363 LEU B N 1
ATOM 4974 C CA . LEU B 1 316 ? -48.573 -13.502 -57.918 1.00 10.44 363 LEU B CA 1
ATOM 4975 C C . LEU B 1 316 ? -47.365 -14.409 -57.639 1.00 9.49 363 LEU B C 1
ATOM 4976 O O . LEU B 1 316 ? -46.519 -14.040 -56.760 1.00 9.76 363 LEU B O 1
ATOM 4981 N N . ILE B 1 317 ? -47.295 -15.571 -58.298 1.00 8.02 364 ILE B N 1
ATOM 4982 C CA . ILE B 1 317 ? -46.074 -16.423 -58.381 1.00 7.20 364 ILE B CA 1
ATOM 4983 C C . ILE B 1 317 ? -45.413 -16.155 -59.732 1.00 7.12 364 ILE B C 1
ATOM 4984 O O . ILE B 1 317 ? -46.017 -16.591 -60.774 1.00 6.34 364 ILE B O 1
ATOM 4989 N N . GLY B 1 318 ? -44.320 -15.385 -59.788 1.00 6.51 365 GLY B N 1
ATOM 4990 C CA . GLY B 1 318 ? -43.736 -15.023 -61.103 1.00 6.64 365 GLY B CA 1
ATOM 4991 C C . GLY B 1 318 ? -42.429 -15.715 -61.405 1.00 6.51 365 GLY B C 1
ATOM 4992 O O . GLY B 1 318 ? -42.056 -16.625 -60.644 1.00 5.88 365 GLY B O 1
ATOM 4993 N N . GLU B 1 319 ? -41.711 -15.236 -62.418 1.00 6.33 366 GLU B N 1
ATOM 4994 C CA . GLU B 1 319 ? -40.415 -15.817 -62.832 1.00 7.24 366 GLU B CA 1
ATOM 4995 C C . GLU B 1 319 ? -39.332 -15.574 -61.791 1.00 7.57 366 GLU B C 1
ATOM 4996 O O . GLU B 1 319 ? -38.338 -16.290 -61.806 1.00 7.51 366 GLU B O 1
ATOM 5002 N N . LYS B 1 320 ? -39.491 -14.549 -60.969 1.00 8.54 367 LYS B N 1
ATOM 5003 C CA . LYS B 1 320 ? -38.485 -14.227 -59.937 1.00 10.32 367 LYS B CA 1
ATOM 5004 C C . LYS B 1 320 ? -38.810 -15.005 -58.638 1.00 10.65 367 LYS B C 1
ATOM 5005 O O . LYS B 1 320 ? -39.655 -15.872 -58.676 1.00 9.37 367 LYS B O 1
ATOM 5011 N N . LYS B 1 321 ? -38.182 -14.637 -57.522 1.00 11.81 368 LYS B N 1
ATOM 5012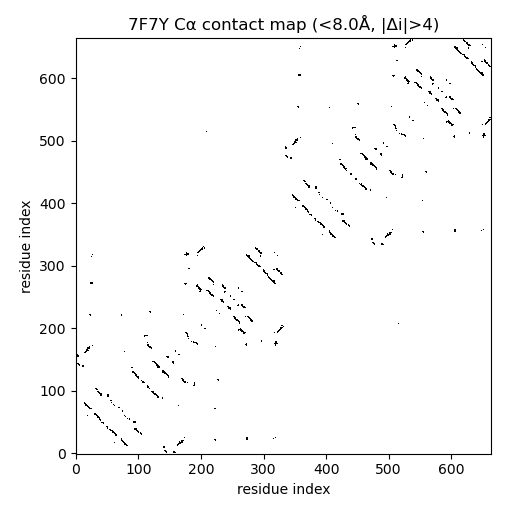 C CA . LYS B 1 321 ? -38.255 -15.326 -56.208 1.00 13.31 368 LYS B CA 1
ATOM 5013 C C . LYS B 1 321 ? -39.685 -15.332 -55.698 1.00 10.88 368 LYS B C 1
ATOM 5014 O O . LYS B 1 321 ? -40.336 -14.272 -55.801 1.00 9.85 368 LYS B O 1
ATOM 5020 N N . ASN B 1 322 ? -40.155 -16.475 -55.186 1.00 9.59 369 ASN B N 1
ATOM 5021 C CA . ASN B 1 322 ? -41.484 -16.578 -54.540 1.00 9.49 369 ASN B CA 1
ATOM 5022 C C . ASN B 1 322 ? -41.348 -17.321 -53.215 1.00 10.67 369 ASN B C 1
ATOM 5023 O O . ASN B 1 322 ? -41.033 -18.485 -53.217 1.00 10.80 369 ASN B O 1
ATOM 5028 N N . ASP B 1 323 ? -41.566 -16.666 -52.100 1.00 11.94 370 ASP B N 1
ATOM 5029 C CA . ASP B 1 323 ? -41.524 -17.329 -50.772 1.00 13.31 370 ASP B CA 1
ATOM 5030 C C . ASP B 1 323 ? -42.471 -16.583 -49.828 1.00 12.89 370 ASP B C 1
ATOM 5031 O O . ASP B 1 323 ? -43.031 -15.490 -50.222 1.00 10.99 370 ASP B O 1
ATOM 5036 N N . ASN B 1 324 ? -42.697 -17.201 -48.670 1.00 12.13 371 ASN B N 1
ATOM 5037 C CA . ASN B 1 324 ? -43.599 -16.660 -47.632 1.00 13.02 371 ASN B CA 1
ATOM 5038 C C . ASN B 1 324 ? -43.147 -17.188 -46.258 1.00 13.45 371 ASN B C 1
ATOM 5039 O O . ASN B 1 324 ? -43.086 -18.422 -46.064 1.00 11.05 371 ASN B O 1
ATOM 5044 N N . LYS B 1 325 ? -42.779 -16.259 -45.373 1.00 15.34 372 LYS B N 1
ATOM 5045 C CA . LYS B 1 325 ? -42.509 -16.574 -43.955 1.00 18.00 372 LYS B CA 1
ATOM 5046 C C . LYS B 1 325 ? -43.709 -16.082 -43.131 1.00 15.91 372 LYS B C 1
ATOM 5047 O O . LYS B 1 325 ? -43.972 -14.834 -43.114 1.00 15.29 372 LYS B O 1
ATOM 5053 N N . VAL B 1 326 ? -44.504 -17.031 -42.620 1.00 13.42 373 VAL B N 1
ATOM 5054 C CA . VAL B 1 326 ? -45.648 -16.736 -41.729 1.00 13.49 373 VAL B CA 1
ATOM 5055 C C . VAL B 1 326 ? -45.154 -16.819 -40.275 1.00 14.60 373 VAL B C 1
ATOM 5056 O O . VAL B 1 326 ? -44.702 -17.905 -39.844 1.00 12.43 373 VAL B O 1
ATOM 5060 N N . THR B 1 327 ? -45.247 -15.718 -39.549 1.00 15.02 374 THR B N 1
ATOM 5061 C CA . THR B 1 327 ? -44.821 -15.663 -38.137 1.00 17.09 374 THR B CA 1
ATOM 5062 C C . THR B 1 327 ? -46.070 -15.712 -37.242 1.00 17.27 374 THR B C 1
ATOM 5063 O O . THR B 1 327 ? -46.961 -14.898 -37.440 1.00 16.82 374 THR B O 1
ATOM 5067 N N . ASN B 1 328 ? -46.136 -16.679 -36.326 1.00 16.56 375 ASN B N 1
ATOM 5068 C CA . ASN B 1 328 ? -47.239 -16.768 -35.328 1.00 17.78 375 ASN B CA 1
ATOM 5069 C C . ASN B 1 328 ? -46.717 -16.207 -34.011 1.00 17.83 375 ASN B C 1
ATOM 5070 O O . ASN B 1 328 ? -45.842 -16.818 -33.408 1.00 17.27 375 ASN B O 1
ATOM 5074 N N . LYS B 1 329 ? -47.233 -15.067 -33.595 1.00 17.79 376 LYS B N 1
ATOM 5075 C CA . LYS B 1 329 ? -46.643 -14.339 -32.431 1.00 20.99 376 LYS B CA 1
ATOM 5076 C C . LYS B 1 329 ? -47.554 -14.387 -31.209 1.00 18.16 376 LYS B C 1
ATOM 5077 O O . LYS B 1 329 ? -48.756 -14.208 -31.353 1.00 15.94 376 LYS B O 1
ATOM 5083 N N . ILE B 1 330 ? -46.958 -14.603 -30.048 1.00 18.96 377 ILE B N 1
ATOM 5084 C CA . ILE B 1 330 ? -47.751 -14.593 -28.782 1.00 19.61 377 ILE B CA 1
ATOM 5085 C C . ILE B 1 330 ? -47.017 -13.762 -27.718 1.00 19.19 377 ILE B C 1
ATOM 5086 O O . ILE B 1 330 ? -45.822 -13.905 -27.582 1.00 18.65 377 ILE B O 1
ATOM 5091 N N . ASP B 1 331 ? -47.735 -12.931 -26.979 1.00 22.73 378 ASP B N 1
ATOM 5092 C CA . ASP B 1 331 ? -47.151 -12.178 -25.827 1.00 27.57 378 ASP B CA 1
ATOM 5093 C C . ASP B 1 331 ? -46.970 -13.126 -24.630 1.00 28.75 378 ASP B C 1
ATOM 5094 O O . ASP B 1 331 ? -47.676 -14.135 -24.583 1.00 24.21 378 ASP B O 1
ATOM 5099 N N . ASP B 1 332 ? -46.080 -12.772 -23.690 1.00 34.00 379 ASP B N 1
ATOM 5100 C CA . ASP B 1 332 ? -45.727 -13.570 -22.470 1.00 39.43 379 ASP B CA 1
ATOM 5101 C C . ASP B 1 332 ? -46.924 -13.707 -21.501 1.00 39.22 379 ASP B C 1
ATOM 5102 O O . ASP B 1 332 ? -47.849 -12.895 -21.486 1.00 40.92 379 ASP B O 1
#

Nearest PDB structures (foldseek):
  4s3l-assembly2_B  TM=9.927E-01  e=1.592E-59  Streptococcus pneumoniae Taiwan19F-14
  7w7i-assembly7_G  TM=8.758E-01  e=1.347E-33  Streptococcus oralis ATCC 35037
  7w7i-assembly5_E  TM=8.716E-01  e=9.952E-34  Streptococcus oralis ATCC 35037
  8f5n-assembly1_A  TM=4.447E-01  e=2.343E-17  Streptococcus pyogenes
  8f70-assembly1_A  TM=4.366E-01  e=1.032E-15  Streptococcus pyogenes

Foldseek 3Di:
DLQKQFDDQQAAGFAKEKEKEFAFPQDFKDWFKKKKAWAWDWDADPVGHIADDDWGFDIWIWTIHRPFDDDPRIGMDITGGRCVVTFDFDFGKTKIKIAIDPDGDDFDADPNRGFKAKAWDGKIKIKIFGWAADPVGGIHGGIIWIFIPPDPPTDTFRAPDNNYGHRIYMYMWGKFAQQADPVDSNNGNPQGFLEKEAEAEDDPPTDQPDWWKKKKKKQAAPRLVVTPHRDQWWWKDWDHDIDIFGQDPPRRMTMDMDIDGHGIMITTGIGIFNMWMKMKTQFDAQKWKKKFWAQSNDTDIDTGDHRHIDMDGGGGRHRYHTYMYMYIYGYD/DLQKQFDDQQAAGFAKEKEKEFAFPQDFKDWFKKKKAWAWDWAADPVGHIADDDWGFDIWIDTIHRPFDDDPRITMDITGGSCVVTFDFDFDKTKIKIAIDPDGDDFDDDPRDGFKAKAWDGKIKIKIFGWDADPVGGIHGGIIWIFTPPDPPTDTFRAPDRNYGHRIYMYMWGKFAQQAPLVDSNNGDRQDFLEKEAEAEADPPTDQPDWWKKKKKKFADPSLVVTPHRDQWWWKDKDHDIDIFGQDPPRRMTMDMDIHGHGIMITTGIGIFNMWMKMKIQFDAFWWKKKFWAASNDTDIGTGDHRHIDMDPGGGRHRYHTYMYMYTYGYD

Secondary structure (DSSP, 8-state):
-TTSEE-STTSPP--EEEEEEE--SS-PPP-EEEEEEEEE---B-TTSPBPB-------EEEEE-TT---BTTEEEEE-S-TTTT----S-EEEEEEEEE-S-S----EETTEE-EEEEPP---EEEEEEEEE-TTSSEEEEEEEEEESSSTTPPBPPPSBTTEEEEEEEEEEEBTTS---TT-TTS--TT--SEEEEEEEESTT--SSS-EEEEEEEE--GGGGGSSS---EEEEEETTEEEEEEPBTTTTEEEEEEEE-TT-EEEE---BTTEEEEEEEPP-TT-EEEEEEEETTEEEEEE--TTS-EEEEEEEE-SS--EEEEEEE---/-TTSEE-STTSPP--EEEEEEE--TT-PPPPEEEEEEEEE---B-TTSPBPB-------EEEEE-TT---BTTEEEEE-S-TTTT----S-EEEEEEEEE-S-S----EETTEE-EEEEPP---EEEEEEEEE-TTSSEEEEEEEEEESS-TTPPBPPPSBTTEEEEEEEEEEEBTTS---TT-TT---TT--SEEEEEEEESTT--SSS-EEEEEEEE--GGGTTSSS---EEEEEETTEEEEEEPBTTTTEEEEEEEE-TT-EEEE---BTTEEEEEEEPP-TTPEEEEEEEETTEEEEEEEEETS-EEEEEEEE-SS--EEEEEEE---

Radius of gyration: 42.31 Å; Cα contacts (8 Å, |Δi|>4): 1744; chains: 2; bounding box: 74×44×148 Å

Sequence (664 aa):
NSAITKANGENNAVVKINKTLNIAEGITTPTATFTFKFTEKTGQSSNGAPYQTGVAIPDRNVEYNKNDHPTADKIQKATEDIFSGVAYGHAGEYVYDVAEAKTGWQAITKNGKTIDAMRYDKRTYEMHVIVKNKVNGGVYISSVYFKENNKSNAPKVESSEQGVYNLFDNTYTKDASKEPNPDDPSQVDPNAKALTITKKVDGASGDKTRDFQFHIKIQLPSTNKTAETPVTNIIVKHGSKSEVLAVVTPADTVEYNFTLKDGETFTVEQLPAGSKYTVTETGVAGYTDSSIYTTNGAEQTSQGQKNVDFTLTDILIGEKKNDNKVTNKIDDNSAITKANGENNAVVKINKTLNIAEGITTPTATFTFKFTEKTGQSSNGAPYQTGVAIPDRNVEYNKNDHPTADKIQKATEDIFSGVAYGHAGEYVYDVAEAKTGWQAITKNGKTIDAMRYDKRTYEMHVIVKNKVNGGVYISSVYFKENNKSNAPKVESSEQGVYNLFDNTYTKDASKEPNPDDPSQVDPNAKALTITKKVDGASGDKTRDFQFHIKIQLPSTNKTAETPVTNIIVKHGSKSEVLAVVTPADTVEYNFTLKDGETFTVEQLPAGSKYTVTETGVAGYTDSSIYTTNGAEQTSQGQKNVDFTLTDILIGEKKNDNKVTNKIDD

Organism: Streptococcus pneumoniae (NCBI:txid1313)